Protein AF-0000000087106947 (afdb_homodimer)

pLDDT: mean 94.92, std 8.47, range [44.0, 98.88]

Sequence (662 aa):
MGLMLKPGAYGPLPTFFTDDQEIDYESYKKHLLIIVQDLAKRGINPVCAGSLGEAVHLSPEERVALIDFIRRTLDDAGMTDMPIVAGVGGSSTRETIRLAHAAANAGADAGLVILPAYYAASLSTDQEQIIQYYVDICKGSPIPLFLYNFPANSAGLDMPSAIIEAVIRQAPNLCGVKLTCGGSVAKLIRLSSFINSEPSVNSCRPYPFLLLDGLISDLTPWMKCGGHGTVSGIPNFAPAASMRLWALLNKLDLTDDEKREAERIQSILSNADVAAVPAGVRGMKYVLHKLHGYGMDPRRPLLRLGEAEGEQLMSQFKEMIELEAEYSETVMGLMLKPGAYGPLPTFFTDDQEIDYESYKKHLLIIVQDLAKRGINPVCAGSLGEAVHLSPEERVALIDFIRRTLDDAGMTDMPIVAGVGGSSTRETIRLAHAAANAGADAGLVILPAYYAASLSTDQEQIIQYYVDICKGSPIPLFLYNFPANSAGLDMPSAIIEAVIRQAPNLCGVKLTCGGSVAKLIRLSSFINSEPSVNSCRPYPFLLLDGLISDLTPWMKCGGHGTVSGIPNFAPAASMRLWALLNKLDLTDDEKREAERIQSILSNADVAAVPAGVRGMKYVLHKLHGYGMDPRRPLLRLGEAEGEQLMSQFKEMIELEAEYSETV

Solvent-accessible surface area (backbone atoms only — not comparable to full-atom values): 33425 Å² total; per-residue (Å²): 129,63,48,73,74,70,74,42,48,28,29,48,38,63,62,36,22,43,97,84,67,42,79,29,62,66,55,38,52,56,50,49,50,57,42,38,50,35,83,88,77,75,42,38,34,46,26,35,38,35,78,56,19,42,34,69,56,44,52,74,66,54,51,35,50,49,42,32,49,49,43,50,51,33,42,76,70,69,41,73,71,61,38,30,35,28,38,24,52,40,66,16,45,66,50,20,23,51,38,31,44,48,35,43,75,27,52,31,24,29,30,37,32,49,61,47,24,52,54,25,68,64,44,67,75,38,66,62,31,56,36,50,38,52,31,52,33,28,70,59,26,83,44,36,28,29,45,35,40,36,20,80,45,12,45,64,50,68,77,50,55,71,51,54,51,53,29,56,76,67,14,84,35,49,45,32,38,34,38,44,49,88,62,39,65,63,38,43,47,52,49,50,51,50,48,68,73,36,59,65,66,39,70,76,40,98,42,67,65,37,42,24,33,35,45,61,54,46,40,68,67,34,48,76,60,68,36,36,41,30,44,18,63,60,36,78,75,23,40,44,40,49,50,50,40,52,53,56,72,68,46,90,80,68,49,74,67,52,49,52,49,40,50,51,49,44,51,43,49,24,56,33,42,67,56,46,61,79,41,39,58,28,41,50,25,40,52,44,22,73,74,71,65,42,46,38,46,50,66,48,47,50,55,54,56,54,68,70,62,43,53,52,48,52,60,62,34,42,64,39,53,54,46,18,54,62,42,50,69,74,98,127,61,49,73,74,71,74,41,48,29,28,49,37,63,62,35,24,43,98,85,66,42,79,29,62,68,56,38,52,55,50,48,49,58,40,36,53,36,80,87,75,73,43,39,33,46,26,35,37,34,80,55,19,43,35,68,54,44,51,74,66,53,51,33,51,49,40,32,51,50,42,52,51,32,43,74,70,68,42,71,71,62,39,30,35,28,40,25,53,40,65,16,44,67,49,20,23,51,38,30,45,47,36,41,73,28,52,33,24,28,30,37,31,48,62,48,25,53,54,25,69,64,44,67,75,39,68,63,30,54,36,49,37,54,30,51,35,27,70,59,26,85,42,36,27,28,44,36,37,36,19,80,45,12,43,62,49,69,78,52,56,71,52,53,51,54,30,56,76,68,16,84,36,50,44,31,37,34,38,43,50,88,63,40,66,63,39,44,46,53,49,51,52,50,49,68,72,36,58,64,67,39,72,76,41,97,43,68,66,36,42,25,34,36,46,61,54,46,42,68,67,34,48,75,59,68,37,35,39,29,44,20,61,60,37,78,76,23,40,46,38,49,50,49,40,52,53,57,74,68,47,90,81,68,48,76,68,50,47,52,47,40,51,51,51,44,52,42,47,24,56,34,43,67,55,44,61,79,41,39,58,29,40,51,25,39,52,44,21,75,75,72,66,41,45,41,46,49,66,47,48,50,55,53,56,52,68,70,64,43,52,51,49,51,60,62,34,42,65,40,53,54,44,20,53,62,42,49,68,73,95

Nearest PDB structures (foldseek):
  5t26-assembly1_B  TM=9.171E-01  e=9.769E-17  Escherichia coli IAI1
  4nq1-assembly1_B  TM=8.959E-01  e=1.986E-16  Legionella pneumophila 2300/99 Alcoy
  2r8w-assembly1_A  TM=8.532E-01  e=9.159E-16  Agrobacterium fabrum str. C58
  5afd-assembly1_A  TM=8.700E-01  e=1.403E-14  Aliivibrio salmonicida LFI1238
  3tuu-assembly1_H  TM=8.517E-01  e=3.295E-12  Vitis vinifera

Secondary structure (DSSP, 8-state):
--PPP-SEEEEEPPPPB-TTS-B-HHHHHHHHHHHH--TTS---EEEESSTTTTGGGS-HHHHHHHHHHHHHHHHHTT-TT---EEE---SSHHHHHHHHHHHHHHT-SEEEEEPPSTTHHHHTT-HHHHHHHHHHHHHH-SS-EEEEE-GGGTTT----HHHHHHHHHH-TTEEEEEE-STTHHHHHHHHHHHHHH-THHHHTSSSPPEEEES-GGGHHHHHHTT--EEE-SGGGT-HHHHHHHHHHHT-SS--HHHHHHHHHHHHHHHHHHHHHHHHHHHHHHHHHHHHH----PPSTTSPPPPHHHHHHHHHHTHHHHHHHHHHHTT-/--PPP-SEEEEEPPPPB-TTS-B-HHHHHHHHHHHH--TTS---EEEESSTTTTGGGS-HHHHHHHHHHHHHHHHHTT-TT---EEE---SSHHHHHHHHHHHHHHT-SEEEEEPPSTTHHHHTT-HHHHHHHHHHHHHH-SS-EEEEE-GGGTTT----HHHHHHHHHH-TTEEEEEE-STTHHHHHHHHHHHHHH-THHHHTSSSPPEEEES-GGGHHHHHHTT--EEE-SGGGT-HHHHHHHHHHHT-SS--HHHHHHHHHHHHHHHHHHHHHHHHHHHHHHHHHHHHH----PPSTTSPPPPHHHHHHHHHHTHHHHHHHHHHHTT-

Structure (mmCIF, N/CA/C/O backbone):
data_AF-0000000087106947-model_v1
#
loop_
_entity.id
_entity.type
_entity.pdbx_description
1 polymer 'Dihydrodipicolinate synthetase'
#
loop_
_atom_site.group_PDB
_atom_site.id
_atom_site.type_symbol
_atom_site.label_atom_id
_atom_site.label_alt_id
_atom_site.label_comp_id
_atom_site.label_asym_id
_atom_site.label_entity_id
_atom_site.label_seq_id
_atom_site.pdbx_PDB_ins_code
_atom_site.Cartn_x
_atom_site.Cartn_y
_atom_site.Cartn_z
_atom_site.occupancy
_atom_site.B_iso_or_equiv
_atom_site.auth_seq_id
_atom_site.auth_comp_id
_atom_site.auth_asym_id
_atom_site.auth_atom_id
_atom_site.pdbx_PDB_model_num
ATOM 1 N N . MET A 1 1 ? -12.547 11.438 26.875 1 46.12 1 MET A N 1
ATOM 2 C CA . MET A 1 1 ? -13.023 12.133 25.672 1 46.12 1 MET A CA 1
ATOM 3 C C . MET A 1 1 ? -11.883 12.875 24.984 1 46.12 1 MET A C 1
ATOM 5 O O . MET A 1 1 ? -11.055 13.5 25.656 1 46.12 1 MET A O 1
ATOM 9 N N . GLY A 1 2 ? -11.469 12.383 23.75 1 57.41 2 GLY A N 1
ATOM 10 C CA . GLY A 1 2 ? -10.359 13.039 23.078 1 57.41 2 GLY A CA 1
ATOM 11 C C . GLY A 1 2 ? -10.453 14.547 23.109 1 57.41 2 GLY A C 1
ATOM 12 O O . GLY A 1 2 ? -11.539 15.109 23.25 1 57.41 2 GLY A O 1
ATOM 13 N N . LEU A 1 3 ? -9.273 15.195 23.188 1 73.75 3 LEU A N 1
ATOM 14 C CA . LEU A 1 3 ? -9.195 16.656 23.172 1 73.75 3 LEU A CA 1
ATOM 15 C C . LEU A 1 3 ? -9.852 17.219 21.906 1 73.75 3 LEU A C 1
ATOM 17 O O . LEU A 1 3 ? -9.961 16.516 20.891 1 73.75 3 LEU A O 1
ATOM 21 N N . MET A 1 4 ? -10.281 18.359 21.984 1 80 4 MET A N 1
ATOM 22 C CA . MET A 1 4 ? -11.117 18.984 20.953 1 80 4 MET A CA 1
ATOM 23 C C . MET A 1 4 ? -10.273 19.422 19.766 1 80 4 MET A C 1
ATOM 25 O O . MET A 1 4 ? -9.242 20.078 19.922 1 80 4 MET A O 1
ATOM 29 N N . LEU A 1 5 ? -10.617 18.969 18.578 1 89.69 5 LEU A N 1
ATOM 30 C CA . LEU A 1 5 ? -10.055 19.438 17.312 1 89.69 5 LEU A CA 1
ATOM 31 C C . LEU A 1 5 ? -10.602 20.812 16.953 1 89.69 5 LEU A C 1
ATOM 33 O O . LEU A 1 5 ? -11.734 21.141 17.297 1 89.69 5 LEU A O 1
ATOM 37 N N . LYS A 1 6 ? -9.82 21.688 16.391 1 91.25 6 LYS A N 1
ATOM 38 C CA . LYS A 1 6 ? -10.227 23.031 15.977 1 91.25 6 LYS A CA 1
ATOM 39 C C . LYS A 1 6 ? -9.586 23.422 14.648 1 91.25 6 LYS A C 1
ATOM 41 O O . LYS A 1 6 ? -8.594 22.828 14.234 1 91.25 6 LYS A O 1
ATOM 46 N N . PRO A 1 7 ? -10.273 24.391 13.984 1 94.38 7 PRO A N 1
ATOM 47 C CA . PRO A 1 7 ? -9.586 24.938 12.812 1 94.38 7 PRO A CA 1
ATOM 48 C C . PRO A 1 7 ? -8.164 25.406 13.125 1 94.38 7 PRO A C 1
ATOM 50 O O . PRO A 1 7 ? -7.91 25.906 14.227 1 94.38 7 PRO A O 1
ATOM 53 N N . GLY A 1 8 ? -7.262 25.219 12.234 1 93.62 8 GLY A N 1
ATOM 54 C CA . GLY A 1 8 ? -5.895 25.625 12.508 1 93.62 8 GLY A CA 1
ATOM 55 C C . GLY A 1 8 ? -4.875 24.922 11.625 1 93.62 8 GLY A C 1
ATOM 56 O O . GLY A 1 8 ? -5.223 24.391 10.57 1 93.62 8 GLY A O 1
ATOM 57 N N . ALA A 1 9 ? -3.645 25.109 12.047 1 94.38 9 ALA A N 1
ATOM 58 C CA . ALA A 1 9 ? -2.521 24.484 11.359 1 94.38 9 ALA A CA 1
ATOM 59 C C . ALA A 1 9 ? -2.162 23.141 12.016 1 94.38 9 ALA A C 1
ATOM 61 O O . ALA A 1 9 ? -2.064 23.062 13.242 1 94.38 9 ALA A O 1
ATOM 62 N N . TYR A 1 10 ? -2.072 22.172 11.258 1 95.94 10 TYR A N 1
ATOM 63 C CA . TYR A 1 10 ? -1.623 20.844 11.648 1 95.94 10 TYR A CA 1
ATOM 64 C C . TYR A 1 10 ? -0.313 20.484 10.953 1 95.94 10 TYR A C 1
ATOM 66 O O . TYR A 1 10 ? -0.155 20.719 9.758 1 95.94 10 TYR A O 1
ATOM 74 N N . GLY A 1 11 ? 0.623 20.047 11.711 1 95.88 11 GLY A N 1
ATOM 75 C CA . GLY A 1 11 ? 1.938 19.734 11.164 1 95.88 11 GLY A CA 1
ATOM 76 C C . GLY A 1 11 ? 2.277 18.266 11.211 1 95.88 11 GLY A C 1
ATOM 77 O O . GLY A 1 11 ? 2.496 17.703 12.289 1 95.88 11 GLY A O 1
ATOM 78 N N . PRO A 1 12 ? 2.277 17.562 10.062 1 97.38 12 PRO A N 1
ATOM 79 C CA . PRO A 1 12 ? 2.762 16.172 10.047 1 97.38 12 PRO A CA 1
ATOM 80 C C . PRO A 1 12 ? 4.25 16.078 10.375 1 97.38 12 PRO A C 1
ATOM 82 O O . PRO A 1 12 ? 5.09 16.531 9.602 1 97.38 12 PRO A O 1
ATOM 85 N N . LEU A 1 13 ? 4.496 15.414 11.422 1 97.62 13 LEU A N 1
ATOM 86 C CA . LEU A 1 13 ? 5.855 15.297 11.938 1 97.62 13 LEU A CA 1
ATOM 87 C C . LEU A 1 13 ? 6.59 14.141 11.266 1 97.62 13 LEU A C 1
ATOM 89 O O . LEU A 1 13 ? 6.023 13.062 11.086 1 97.62 13 LEU A O 1
ATOM 93 N N . PRO A 1 14 ? 7.836 14.383 10.867 1 98.12 14 PRO A N 1
ATOM 94 C CA . PRO A 1 14 ? 8.648 13.25 10.422 1 98.12 14 PRO A CA 1
ATOM 95 C C . PRO A 1 14 ? 9.055 12.328 11.578 1 98.12 14 PRO A C 1
ATOM 97 O O . PRO A 1 14 ? 9.148 12.773 12.727 1 98.12 14 PRO A O 1
ATOM 100 N N . THR A 1 15 ? 9.211 11.109 11.305 1 98.69 15 THR A N 1
ATOM 101 C CA . THR A 1 15 ? 9.867 10.195 12.242 1 98.69 15 THR A CA 1
ATOM 102 C C . THR A 1 15 ? 11.375 10.156 11.992 1 98.69 15 THR A C 1
ATOM 104 O O . THR A 1 15 ? 11.812 9.914 10.875 1 98.69 15 THR A O 1
ATOM 107 N N . PHE A 1 16 ? 12.109 10.43 13.023 1 98.56 16 PHE A N 1
ATOM 108 C CA . PHE A 1 16 ? 13.562 10.43 12.891 1 98.56 16 PHE A CA 1
ATOM 109 C C . PHE A 1 16 ? 14.141 9.078 13.289 1 98.56 16 PHE A C 1
ATOM 111 O O . PHE A 1 16 ? 13.641 8.43 14.211 1 98.56 16 PHE A O 1
ATOM 118 N N . PHE A 1 17 ? 15.219 8.719 12.594 1 98.56 17 PHE A N 1
ATOM 119 C CA . PHE A 1 17 ? 15.828 7.422 12.852 1 98.56 17 PHE A CA 1
ATOM 120 C C . PHE A 1 17 ? 17.328 7.57 13.117 1 98.56 17 PHE A C 1
ATOM 122 O O . PHE A 1 17 ? 17.969 8.477 12.586 1 98.56 17 PHE A O 1
ATOM 129 N N . THR A 1 18 ? 17.844 6.664 13.891 1 97.62 18 THR A N 1
ATOM 130 C CA . THR A 1 18 ? 19.281 6.516 14.055 1 97.62 18 THR A CA 1
ATOM 131 C C . THR A 1 18 ? 19.891 5.789 12.859 1 97.62 18 THR A C 1
ATOM 133 O O . THR A 1 18 ? 19.172 5.336 11.969 1 97.62 18 THR A O 1
ATOM 136 N N . ASP A 1 19 ? 21.172 5.668 12.867 1 94.75 19 ASP A N 1
ATOM 137 C CA . ASP A 1 19 ? 21.875 4.992 11.781 1 94.75 19 ASP A CA 1
ATOM 138 C C . ASP A 1 19 ? 21.469 3.521 11.695 1 94.75 19 ASP A C 1
ATOM 140 O O . ASP A 1 19 ? 21.547 2.912 10.625 1 94.75 19 ASP A O 1
ATOM 144 N N . ASP A 1 20 ? 21.031 3.012 12.812 1 95.44 20 ASP A N 1
ATOM 145 C CA . ASP A 1 20 ? 20.641 1.609 12.852 1 95.44 20 ASP A CA 1
ATOM 146 C C . ASP A 1 20 ? 19.141 1.457 12.562 1 95.44 20 ASP A C 1
ATOM 148 O O . ASP A 1 20 ? 18.562 0.387 12.773 1 95.44 20 ASP A O 1
ATOM 152 N N . GLN A 1 21 ? 18.469 2.541 12.172 1 96.5 21 GLN A N 1
ATOM 153 C CA . GLN A 1 21 ? 17.094 2.529 11.695 1 96.5 21 GLN A CA 1
ATOM 154 C C . GLN A 1 21 ? 16.109 2.373 12.859 1 96.5 21 GLN A C 1
ATOM 156 O O . GLN A 1 21 ? 15.008 1.859 12.68 1 96.5 21 GLN A O 1
ATOM 161 N N . GLU A 1 22 ? 16.625 2.73 14.07 1 98.12 22 GLU A N 1
ATOM 162 C CA . GLU A 1 22 ? 15.734 2.83 15.219 1 98.12 22 GLU A CA 1
ATOM 163 C C . GLU A 1 22 ? 15.195 4.25 15.375 1 98.12 22 GLU A C 1
ATOM 165 O O . GLU A 1 22 ? 15.828 5.211 14.93 1 98.12 22 GLU A O 1
ATOM 170 N N . ILE A 1 23 ? 14.047 4.387 16.016 1 98.62 23 ILE A N 1
ATOM 171 C CA . ILE A 1 23 ? 13.461 5.715 16.172 1 98.62 23 ILE A CA 1
ATOM 172 C C . ILE A 1 23 ? 14.359 6.57 17.062 1 98.62 23 ILE A C 1
ATOM 174 O O . ILE A 1 23 ? 14.789 6.129 18.125 1 98.62 23 ILE A O 1
ATOM 178 N N . ASP A 1 24 ? 14.664 7.746 16.625 1 98.75 24 ASP A N 1
ATOM 179 C CA . ASP A 1 24 ? 15.438 8.742 17.359 1 98.75 24 ASP A CA 1
ATOM 180 C C . ASP A 1 24 ? 14.523 9.68 18.141 1 98.75 24 ASP A C 1
ATOM 182 O O . ASP A 1 24 ? 14.195 10.773 17.672 1 98.75 24 ASP A O 1
ATOM 186 N N . TYR A 1 25 ? 14.234 9.289 19.359 1 98.62 25 TYR A N 1
ATOM 187 C CA . TYR A 1 25 ? 13.266 10.008 20.188 1 98.62 25 TYR A CA 1
ATOM 188 C C . TYR A 1 25 ? 13.82 11.359 20.625 1 98.62 25 TYR A C 1
ATOM 190 O O . TYR A 1 25 ? 13.062 12.305 20.844 1 98.62 25 TYR A O 1
ATOM 198 N N . GLU A 1 26 ? 15.07 11.469 20.734 1 98.44 26 GLU A N 1
ATOM 199 C CA . GLU A 1 26 ? 15.672 12.742 21.125 1 98.44 26 GLU A CA 1
ATOM 200 C C . GLU A 1 26 ? 15.422 13.812 20.062 1 98.44 26 GLU A C 1
ATOM 202 O O . GLU A 1 26 ? 14.945 14.906 20.391 1 98.44 26 GLU A O 1
ATOM 207 N N . SER A 1 27 ? 15.75 13.484 18.828 1 98.38 27 SER A N 1
ATOM 208 C CA . SER A 1 27 ? 15.469 14.414 17.719 1 98.38 27 SER A CA 1
ATOM 209 C C . SER A 1 27 ? 13.977 14.688 17.594 1 98.38 27 SER A C 1
ATOM 211 O O . SER A 1 27 ? 13.57 15.812 17.312 1 98.38 27 SER A O 1
ATOM 213 N N . TYR A 1 28 ? 13.211 13.672 17.844 1 98.56 28 TYR A N 1
ATOM 214 C CA . TYR A 1 28 ? 11.766 13.82 17.75 1 98.56 28 TYR A CA 1
ATOM 215 C C . TYR A 1 28 ? 11.25 14.82 18.781 1 98.56 28 TYR A C 1
ATOM 217 O O . TYR A 1 28 ? 10.453 15.703 18.453 1 98.56 28 TYR A O 1
ATOM 225 N N . LYS A 1 29 ? 11.711 14.68 20 1 97.62 29 LYS A N 1
ATOM 226 C CA . LYS A 1 29 ? 11.297 15.586 21.078 1 97.62 29 LYS A CA 1
ATOM 227 C C . LYS A 1 29 ? 11.664 17.031 20.75 1 97.62 29 LYS A C 1
ATOM 229 O O . LYS A 1 29 ? 10.828 17.922 20.875 1 97.62 29 LYS A O 1
ATOM 234 N N . LYS A 1 30 ? 12.875 17.188 20.328 1 96.69 30 LYS A N 1
ATOM 235 C CA . LYS A 1 30 ? 13.344 18.516 19.969 1 96.69 30 LYS A CA 1
ATOM 236 C C . LYS A 1 30 ? 12.477 19.141 18.875 1 96.69 30 LYS A C 1
ATOM 238 O O . LYS A 1 30 ? 12.023 20.281 19.016 1 96.69 30 LYS A O 1
ATOM 243 N N . HIS A 1 31 ? 12.25 18.406 17.859 1 96.75 31 HIS A N 1
ATOM 244 C CA . HIS A 1 31 ? 11.492 18.906 16.719 1 96.75 31 HIS A CA 1
ATOM 245 C C . HIS A 1 31 ? 10.039 19.172 17.109 1 96.75 31 HIS A C 1
ATOM 247 O O . HIS A 1 31 ? 9.461 20.188 16.719 1 96.75 31 HIS A O 1
ATOM 253 N N . LEU A 1 32 ? 9.461 18.234 17.828 1 96.25 32 LEU A N 1
ATOM 254 C CA . LEU A 1 32 ? 8.086 18.375 18.297 1 96.25 32 LEU A CA 1
ATOM 255 C C . LEU A 1 32 ? 7.914 19.703 19.047 1 96.25 32 LEU A C 1
ATOM 257 O O . LEU A 1 32 ? 6.984 20.453 18.766 1 96.25 32 LEU A O 1
ATOM 261 N N . LEU A 1 33 ? 8.758 19.953 19.906 1 94 33 LEU A N 1
ATOM 262 C CA . LEU A 1 33 ? 8.641 21.141 20.75 1 94 33 LEU A CA 1
ATOM 263 C C . LEU A 1 33 ? 8.836 22.422 19.938 1 94 33 LEU A C 1
ATOM 265 O O . LEU A 1 33 ? 8.219 23.438 20.234 1 94 33 LEU A O 1
ATOM 269 N N . ILE A 1 34 ? 9.664 22.312 18.891 1 91.69 34 ILE A N 1
ATOM 270 C CA . ILE A 1 34 ? 9.82 23.453 18 1 91.69 34 ILE A CA 1
ATOM 271 C C . ILE A 1 34 ? 8.5 23.719 17.266 1 91.69 34 ILE A C 1
ATOM 273 O O . ILE A 1 34 ? 8.086 24.875 17.141 1 91.69 34 ILE A O 1
ATOM 277 N N . ILE A 1 35 ? 7.871 22.672 16.844 1 91.06 35 ILE A N 1
ATOM 278 C CA . ILE A 1 35 ? 6.676 22.766 16 1 91.06 35 ILE A CA 1
ATOM 279 C C . ILE A 1 35 ? 5.492 23.234 16.844 1 91.06 35 ILE A C 1
ATOM 281 O O . ILE A 1 35 ? 4.719 24.094 16.406 1 91.06 35 ILE A O 1
ATOM 285 N N . VAL A 1 36 ? 5.426 22.719 18.031 1 89.06 36 VAL A N 1
ATOM 286 C CA . VAL A 1 36 ? 4.219 22.969 18.812 1 89.06 36 VAL A CA 1
ATOM 287 C C . VAL A 1 36 ? 4.363 24.266 19.578 1 89.06 36 VAL A C 1
ATOM 289 O O . VAL A 1 36 ? 3.373 24.828 20.062 1 89.06 36 VAL A O 1
ATOM 292 N N . GLN A 1 37 ? 5.605 24.516 19.922 1 74.31 37 GLN A N 1
ATOM 293 C CA . GLN A 1 37 ? 5.852 25.672 20.781 1 74.31 37 GLN A CA 1
ATOM 294 C C . GLN A 1 37 ? 5.488 26.969 20.062 1 74.31 37 GLN A C 1
ATOM 296 O O . GLN A 1 37 ? 6.109 27.312 19.047 1 74.31 37 GLN A O 1
ATOM 301 N N . ASP A 1 38 ? 4.383 27.094 19.312 1 54.12 38 ASP A N 1
ATOM 302 C CA . ASP A 1 38 ? 4.109 28.484 18.984 1 54.12 38 ASP A CA 1
ATOM 303 C C . ASP A 1 38 ? 4.438 29.391 20.172 1 54.12 38 ASP A C 1
ATOM 305 O O . ASP A 1 38 ? 4.094 29.094 21.312 1 54.12 38 ASP A O 1
ATOM 309 N N . LEU A 1 39 ? 5.281 30.203 19.953 1 45.16 39 LEU A N 1
ATOM 310 C CA . LEU A 1 39 ? 5.504 31.375 20.797 1 45.16 39 LEU A CA 1
ATOM 311 C C . LEU A 1 39 ? 4.18 31.922 21.328 1 45.16 39 LEU A C 1
ATOM 313 O O . LEU A 1 39 ? 4.078 32.281 22.5 1 45.16 39 LEU A O 1
ATOM 317 N N . ALA A 1 40 ? 3.174 32.438 20.422 1 44 40 ALA A N 1
ATOM 318 C CA . ALA A 1 40 ? 2.023 33.188 20.922 1 44 40 ALA A CA 1
ATOM 319 C C . ALA A 1 40 ? 0.953 32.25 21.469 1 44 40 ALA A C 1
ATOM 321 O O . ALA A 1 40 ? -0.207 32.625 21.625 1 44 40 ALA A O 1
ATOM 322 N N . LYS A 1 41 ? 1.036 31.047 22 1 48.97 41 LYS A N 1
ATOM 323 C CA . LYS A 1 41 ? 0.106 30.188 22.719 1 48.97 41 LYS A CA 1
ATOM 324 C C . LYS A 1 41 ? -0.833 29.469 21.75 1 48.97 41 LYS A C 1
ATOM 326 O O . LYS A 1 41 ? -1.812 28.859 22.188 1 48.97 41 LYS A O 1
ATOM 331 N N . ARG A 1 42 ? -0.874 29.703 20.406 1 55.25 42 ARG A N 1
ATOM 332 C CA . ARG A 1 42 ? -1.849 29.141 19.484 1 55.25 42 ARG A CA 1
ATOM 333 C C . ARG A 1 42 ? -1.178 28.188 18.484 1 55.25 42 ARG A C 1
ATOM 335 O O . ARG A 1 42 ? -0.843 28.594 17.375 1 55.25 42 ARG A O 1
ATOM 342 N N . GLY A 1 43 ? -0.543 26.969 18.781 1 76.75 43 GLY A N 1
ATOM 343 C CA . GLY A 1 43 ? 0.496 26.094 18.25 1 76.75 43 GLY A CA 1
ATOM 344 C C . GLY A 1 43 ? 0.001 25.172 17.156 1 76.75 43 GLY A C 1
ATOM 345 O O . GLY A 1 43 ? -1.169 25.219 16.781 1 76.75 43 GLY A O 1
ATOM 346 N N . ILE A 1 44 ? 0.85 24.719 16.219 1 92.5 44 ILE A N 1
ATOM 347 C CA . ILE A 1 44 ? 0.678 23.719 15.188 1 92.5 44 ILE A CA 1
ATOM 348 C C . ILE A 1 44 ? 0.354 22.375 15.828 1 92.5 44 ILE A C 1
ATOM 350 O O . ILE A 1 44 ? 1.099 21.891 16.688 1 92.5 44 ILE A O 1
ATOM 354 N N . ASN A 1 45 ? -0.912 21.922 15.547 1 94 45 ASN A N 1
ATOM 355 C CA . ASN A 1 45 ? -1.304 20.609 16.078 1 94 45 ASN A CA 1
ATOM 356 C C . ASN A 1 45 ? -0.47 19.484 15.461 1 94 45 ASN A C 1
ATOM 358 O O . ASN A 1 45 ? -0.307 19.422 14.242 1 94 45 ASN A O 1
ATOM 362 N N . PRO A 1 46 ? 0.034 18.656 16.312 1 95.94 46 PRO A N 1
ATOM 363 C CA . PRO A 1 46 ? 0.882 17.594 15.758 1 95.94 46 PRO A CA 1
ATOM 364 C C . PRO A 1 46 ? 0.077 16.5 15.07 1 95.94 46 PRO A C 1
ATOM 366 O O . PRO A 1 46 ? -0.953 16.062 15.586 1 95.94 46 PRO A O 1
ATOM 369 N N . VAL A 1 47 ? 0.491 16.125 13.93 1 97.75 47 VAL A N 1
ATOM 370 C CA . VAL A 1 47 ? 0.071 14.922 13.203 1 97.75 47 VAL A CA 1
ATOM 371 C C . VAL A 1 47 ? 1.231 13.938 13.125 1 97.75 47 VAL A C 1
ATOM 373 O O . VAL A 1 47 ? 2.322 14.281 12.664 1 97.75 47 VAL A O 1
ATOM 376 N N . CYS A 1 48 ? 1.004 12.758 13.648 1 98.25 48 CYS A N 1
ATOM 377 C CA . CYS A 1 48 ? 2.1 11.797 13.648 1 98.25 48 CYS A CA 1
ATOM 378 C C . CYS A 1 48 ? 1.703 10.516 12.922 1 98.25 48 CYS A C 1
ATOM 380 O O . CYS A 1 48 ? 0.523 10.289 12.648 1 98.25 48 CYS A O 1
ATOM 382 N N . ALA A 1 49 ? 2.684 9.781 12.5 1 97.19 49 ALA A N 1
ATOM 383 C CA . ALA A 1 49 ? 2.5 8.484 11.859 1 97.19 49 ALA A CA 1
ATOM 384 C C . ALA A 1 49 ? 1.571 8.594 10.656 1 97.19 49 ALA A C 1
ATOM 386 O O . ALA A 1 49 ? 0.604 7.84 10.531 1 97.19 49 ALA A O 1
ATOM 387 N N . GLY A 1 50 ? 1.761 9.641 9.906 1 95.88 50 GLY A N 1
ATOM 388 C CA . GLY A 1 50 ? 1.172 9.781 8.578 1 95.88 50 GLY A CA 1
ATOM 389 C C . GLY A 1 50 ? 2.143 9.461 7.461 1 95.88 50 GLY A C 1
ATOM 390 O O . GLY A 1 50 ? 3.037 8.625 7.625 1 95.88 50 GLY A O 1
ATOM 391 N N . SER A 1 51 ? 1.937 10.039 6.371 1 95.31 51 SER A N 1
ATOM 392 C CA . SER A 1 51 ? 2.826 9.82 5.234 1 95.31 51 SER A CA 1
ATOM 393 C C . SER A 1 51 ? 4.223 10.359 5.516 1 95.31 51 SER A C 1
ATOM 395 O O . SER A 1 51 ? 5.215 9.648 5.34 1 95.31 51 SER A O 1
ATOM 397 N N . LEU A 1 52 ? 4.348 11.617 6.008 1 96.69 52 LEU A N 1
ATOM 398 C CA . LEU A 1 52 ? 5.652 12.203 6.305 1 96.69 52 LEU A CA 1
ATOM 399 C C . LEU A 1 52 ? 6.27 11.555 7.543 1 96.69 52 LEU A C 1
ATOM 401 O O . LEU A 1 52 ? 7.477 11.664 7.766 1 96.69 52 LEU A O 1
ATOM 405 N N . GLY A 1 53 ? 5.406 10.969 8.336 1 98.06 53 GLY A N 1
ATOM 406 C CA . GLY A 1 53 ? 5.871 10.25 9.516 1 98.06 53 GLY A CA 1
ATOM 407 C C . GLY A 1 53 ? 6.254 8.812 9.227 1 98.06 53 GLY A C 1
ATOM 408 O O . GLY A 1 53 ? 6.629 8.07 10.133 1 98.06 53 GLY A O 1
ATOM 409 N N . GLU A 1 54 ? 6.082 8.375 7.992 1 98.25 54 GLU A N 1
ATOM 410 C CA . GLU A 1 54 ? 6.504 7.066 7.504 1 98.25 54 GLU A CA 1
ATOM 411 C C . GLU A 1 54 ? 5.801 5.941 8.258 1 98.25 54 GLU A C 1
ATOM 413 O O . GLU A 1 54 ? 6.434 4.953 8.641 1 98.25 54 GLU A O 1
ATOM 418 N N . ALA A 1 55 ? 4.539 6.152 8.477 1 97.75 55 ALA A N 1
ATOM 419 C CA . ALA A 1 55 ? 3.738 5.199 9.242 1 97.75 55 ALA A CA 1
ATOM 420 C C . ALA A 1 55 ? 3.848 3.795 8.648 1 97.75 55 ALA A C 1
ATOM 422 O O . ALA A 1 55 ? 3.953 2.814 9.391 1 97.75 55 ALA A O 1
ATOM 423 N N . VAL A 1 56 ? 3.881 3.625 7.383 1 97.25 56 VAL A N 1
ATOM 424 C CA . VAL A 1 56 ? 3.803 2.328 6.715 1 97.25 56 VAL A CA 1
ATOM 425 C C . VAL A 1 56 ? 5.094 1.548 6.949 1 97.25 56 VAL A C 1
ATOM 427 O O . VAL A 1 56 ? 5.129 0.327 6.781 1 97.25 56 VAL A O 1
ATOM 430 N N . HIS A 1 57 ? 6.148 2.258 7.289 1 98.12 57 HIS A N 1
ATOM 431 C CA . HIS A 1 57 ? 7.426 1.596 7.512 1 98.12 57 HIS A CA 1
ATOM 432 C C . HIS A 1 57 ? 7.633 1.271 8.984 1 98.12 57 HIS A C 1
ATOM 434 O O . HIS A 1 57 ? 8.594 0.589 9.352 1 98.12 57 HIS A O 1
ATOM 440 N N . LEU A 1 58 ? 6.746 1.762 9.82 1 98.06 58 LEU A N 1
ATOM 441 C CA . LEU A 1 58 ? 6.809 1.477 11.25 1 98.06 58 LEU A CA 1
ATOM 442 C C . LEU A 1 58 ? 6.016 0.22 11.586 1 98.06 58 LEU A C 1
ATOM 444 O O . LEU A 1 58 ? 4.988 -0.059 10.961 1 98.06 58 LEU A O 1
ATOM 448 N N . SER A 1 59 ? 6.492 -0.533 12.586 1 96.44 59 SER A N 1
ATOM 449 C CA . SER A 1 59 ? 5.668 -1.6 13.133 1 96.44 59 SER A CA 1
ATOM 450 C C . SER A 1 59 ? 4.5 -1.035 13.938 1 96.44 59 SER A C 1
ATOM 452 O O . SER A 1 59 ? 4.527 0.123 14.359 1 96.44 59 SER A O 1
ATOM 454 N N . PRO A 1 60 ? 3.455 -1.85 14.109 1 95.69 60 PRO A N 1
ATOM 455 C CA . PRO A 1 60 ? 2.357 -1.384 14.961 1 95.69 60 PRO A CA 1
ATOM 456 C C . PRO A 1 60 ? 2.824 -0.952 16.344 1 95.69 60 PRO A C 1
ATOM 458 O O . PRO A 1 60 ? 2.338 0.046 16.891 1 95.69 60 PRO A O 1
ATOM 461 N N . GLU A 1 61 ? 3.771 -1.653 16.891 1 97.31 61 GLU A N 1
ATOM 462 C CA . GLU A 1 61 ? 4.305 -1.332 18.219 1 97.31 61 GLU A CA 1
ATOM 463 C C . GLU A 1 61 ? 5.047 0 18.203 1 97.31 61 GLU A C 1
ATOM 465 O O . GLU A 1 61 ? 4.938 0.787 19.141 1 97.31 61 GLU A O 1
ATOM 470 N N . GLU A 1 62 ? 5.805 0.23 17.156 1 98.44 62 GLU A N 1
ATOM 471 C CA . GLU A 1 62 ? 6.512 1.499 17.016 1 98.44 62 GLU A CA 1
ATOM 472 C C . GLU A 1 62 ? 5.539 2.67 16.922 1 98.44 62 GLU A C 1
ATOM 474 O O . GLU A 1 62 ? 5.789 3.738 17.484 1 98.44 62 GLU A O 1
ATOM 479 N N . ARG A 1 63 ? 4.438 2.494 16.188 1 98.44 63 ARG A N 1
ATOM 480 C CA . ARG A 1 63 ? 3.434 3.543 16.047 1 98.44 63 ARG A CA 1
ATOM 481 C C . ARG A 1 63 ? 2.832 3.906 17.406 1 98.44 63 ARG A C 1
ATOM 483 O O . ARG A 1 63 ? 2.705 5.086 17.734 1 98.44 63 ARG A O 1
ATOM 490 N N . VAL A 1 64 ? 2.527 2.869 18.188 1 98.62 64 VAL A N 1
ATOM 491 C CA . VAL A 1 64 ? 1.945 3.072 19.5 1 98.62 64 VAL A CA 1
ATOM 492 C C . VAL A 1 64 ? 2.945 3.793 20.406 1 98.62 64 VAL A C 1
ATOM 494 O O . VAL A 1 64 ? 2.596 4.766 21.078 1 98.62 64 VAL A O 1
ATOM 497 N N . ALA A 1 65 ? 4.145 3.324 20.391 1 98.75 65 ALA A N 1
ATOM 498 C CA . ALA A 1 65 ? 5.191 3.914 21.219 1 98.75 65 ALA A CA 1
ATOM 499 C C . ALA A 1 65 ? 5.418 5.379 20.859 1 98.75 65 ALA A C 1
ATOM 501 O O . ALA A 1 65 ? 5.656 6.211 21.734 1 98.75 65 ALA A O 1
ATOM 502 N N . LEU A 1 66 ? 5.363 5.641 19.609 1 98.81 66 LEU A N 1
ATOM 503 C CA . LEU A 1 66 ? 5.57 7.004 19.125 1 98.81 66 LEU A CA 1
ATOM 504 C C . LEU A 1 66 ? 4.469 7.93 19.641 1 98.81 66 LEU A C 1
ATOM 506 O O . LEU A 1 66 ? 4.746 9.031 20.109 1 98.81 66 LEU A O 1
ATOM 510 N N . ILE A 1 67 ? 3.219 7.492 19.531 1 98.75 67 ILE A N 1
ATOM 511 C CA . ILE A 1 67 ? 2.082 8.289 19.969 1 98.75 67 ILE A CA 1
ATOM 512 C C . ILE A 1 67 ? 2.176 8.523 21.484 1 98.75 67 ILE A C 1
ATOM 514 O O . ILE A 1 67 ? 1.988 9.648 21.953 1 98.75 67 ILE A O 1
ATOM 518 N N . ASP A 1 68 ? 2.5 7.457 22.188 1 98.75 68 ASP A N 1
ATOM 519 C CA . ASP A 1 68 ? 2.678 7.551 23.641 1 98.75 68 ASP A CA 1
ATOM 520 C C . ASP A 1 68 ? 3.773 8.547 24 1 98.75 68 ASP A C 1
ATOM 522 O O . ASP A 1 68 ? 3.607 9.367 24.906 1 98.75 68 ASP A O 1
ATOM 526 N N . PHE A 1 69 ? 4.848 8.453 23.328 1 98.81 69 PHE A N 1
ATOM 527 C CA . PHE A 1 69 ? 5.977 9.344 23.531 1 98.81 69 PHE A CA 1
ATOM 528 C C . PHE A 1 69 ? 5.566 10.797 23.312 1 98.81 69 PHE A C 1
ATOM 530 O O . PHE A 1 69 ? 5.922 11.672 24.094 1 98.81 69 PHE A O 1
ATOM 537 N N . ILE A 1 70 ? 4.82 11.062 22.219 1 98.25 70 ILE A N 1
ATOM 538 C CA . ILE A 1 70 ? 4.375 12.406 21.891 1 98.25 70 ILE A CA 1
ATOM 539 C C . ILE A 1 70 ? 3.453 12.938 22.984 1 98.25 70 ILE A C 1
ATOM 541 O O . ILE A 1 70 ? 3.625 14.062 23.469 1 98.25 70 ILE A O 1
ATOM 545 N N . ARG A 1 71 ? 2.488 12.094 23.391 1 97.56 71 ARG A N 1
ATOM 546 C CA . ARG A 1 71 ? 1.568 12.5 24.453 1 97.56 71 ARG A CA 1
ATOM 547 C C . ARG A 1 71 ? 2.324 12.859 25.719 1 97.56 71 ARG A C 1
ATOM 549 O O . ARG A 1 71 ? 2.078 13.906 26.312 1 97.56 71 ARG A O 1
ATOM 556 N N . ARG A 1 72 ? 3.268 12.07 26.172 1 98.19 72 ARG A N 1
ATOM 557 C CA . ARG A 1 72 ? 4.043 12.32 27.375 1 98.19 72 ARG A CA 1
ATOM 558 C C . ARG A 1 72 ? 4.867 13.594 27.25 1 98.19 72 ARG A C 1
ATOM 560 O O . ARG A 1 72 ? 4.969 14.375 28.203 1 98.19 72 ARG A O 1
ATOM 567 N N . THR A 1 73 ? 5.434 13.742 26.047 1 96.88 73 THR A N 1
ATOM 568 C CA . THR A 1 73 ? 6.262 14.914 25.812 1 96.88 73 THR A CA 1
ATOM 569 C C . THR A 1 73 ? 5.434 16.188 25.906 1 96.88 73 THR A C 1
ATOM 571 O O . THR A 1 73 ? 5.859 17.172 26.516 1 96.88 73 THR A O 1
ATOM 574 N N . LEU A 1 74 ? 4.281 16.156 25.312 1 94.69 74 LEU A N 1
ATOM 575 C CA . LEU A 1 74 ? 3.393 17.312 25.375 1 94.69 74 LEU A CA 1
ATOM 576 C C . LEU A 1 74 ? 2.941 17.578 26.812 1 94.69 74 LEU A C 1
ATOM 578 O O . LEU A 1 74 ? 2.951 18.719 27.266 1 94.69 74 LEU A O 1
ATOM 582 N N . ASP A 1 75 ? 2.58 16.516 27.484 1 94.44 75 ASP A N 1
ATOM 583 C CA . ASP A 1 75 ? 2.148 16.656 28.875 1 94.44 75 ASP A CA 1
ATOM 584 C C . ASP A 1 75 ? 3.268 17.234 29.734 1 94.44 75 ASP A C 1
ATOM 586 O O . ASP A 1 75 ? 3.037 18.141 30.531 1 94.44 75 ASP A O 1
ATOM 590 N N . ASP A 1 76 ? 4.418 16.703 29.562 1 95.81 76 ASP A N 1
ATOM 591 C CA . ASP A 1 76 ? 5.578 17.172 30.312 1 95.81 76 ASP A CA 1
ATOM 592 C C . ASP A 1 76 ? 5.863 18.641 30.047 1 95.81 76 ASP A C 1
ATOM 594 O O . ASP A 1 76 ? 6.371 19.359 30.922 1 95.81 76 ASP A O 1
ATOM 598 N N . ALA A 1 77 ? 5.523 19.094 28.906 1 92.56 77 ALA A N 1
ATOM 599 C CA . ALA A 1 77 ? 5.762 20.484 28.516 1 92.56 77 ALA A CA 1
ATOM 600 C C . ALA A 1 77 ? 4.578 21.375 28.891 1 92.56 77 ALA A C 1
ATOM 602 O O . ALA A 1 77 ? 4.531 22.547 28.531 1 92.56 77 ALA A O 1
ATOM 603 N N . GLY A 1 78 ? 3.561 20.859 29.469 1 90.44 78 GLY A N 1
ATOM 604 C CA . GLY A 1 78 ? 2.406 21.609 29.938 1 90.44 78 GLY A CA 1
ATOM 605 C C . GLY A 1 78 ? 1.348 21.797 28.859 1 90.44 78 GLY A C 1
ATOM 606 O O . GLY A 1 78 ? 0.423 22.594 29.031 1 90.44 78 GLY A O 1
ATOM 607 N N . MET A 1 79 ? 1.483 21.094 27.781 1 90.5 79 MET A N 1
ATOM 608 C CA . MET A 1 79 ? 0.539 21.203 26.672 1 90.5 79 MET A CA 1
ATOM 609 C C . MET A 1 79 ? -0.454 20.047 26.688 1 90.5 79 MET A C 1
ATOM 611 O O . MET A 1 79 ? -0.627 19.359 25.672 1 90.5 79 MET A O 1
ATOM 615 N N . THR A 1 80 ? -1.159 19.875 27.766 1 90.94 80 THR A N 1
ATOM 616 C CA . THR A 1 80 ? -2.031 18.734 28.016 1 90.94 80 THR A CA 1
ATOM 617 C C . THR A 1 80 ? -3.293 18.812 27.156 1 90.94 80 THR A C 1
ATOM 619 O O . THR A 1 80 ? -3.963 17.797 26.938 1 90.94 80 THR A O 1
ATOM 622 N N . ASP A 1 81 ? -3.549 20 26.672 1 89.62 81 ASP A N 1
ATOM 623 C CA . ASP A 1 81 ? -4.785 20.203 25.922 1 89.62 81 ASP A CA 1
ATOM 624 C C . ASP A 1 81 ? -4.523 20.172 24.422 1 89.62 81 ASP A C 1
ATOM 626 O O . ASP A 1 81 ? -5.438 20.375 23.609 1 89.62 81 ASP A O 1
ATOM 630 N N . MET A 1 82 ? -3.291 19.969 24.016 1 91.81 82 MET A N 1
ATOM 631 C CA . MET A 1 82 ? -2.953 19.906 22.609 1 91.81 82 MET A CA 1
ATOM 632 C C . MET A 1 82 ? -3.355 18.562 22.016 1 91.81 82 MET A C 1
ATOM 634 O O . MET A 1 82 ? -2.887 17.516 22.469 1 91.81 82 MET A O 1
ATOM 638 N N . PRO A 1 83 ? -4.219 18.547 21.031 1 94.31 83 PRO A N 1
ATOM 639 C CA . PRO A 1 83 ? -4.641 17.266 20.453 1 94.31 83 PRO A CA 1
ATOM 640 C C . PRO A 1 83 ? -3.562 16.625 19.578 1 94.31 83 PRO A C 1
ATOM 642 O O . PRO A 1 83 ? -2.713 17.328 19.031 1 94.31 83 PRO A O 1
ATOM 645 N N . ILE A 1 84 ? -3.604 15.352 19.516 1 96.62 84 ILE A N 1
ATOM 646 C CA . ILE A 1 84 ? -2.734 14.57 18.641 1 96.62 84 ILE A CA 1
ATOM 647 C C . ILE A 1 84 ? -3.57 13.875 17.578 1 96.62 84 ILE A C 1
ATOM 649 O O . ILE A 1 84 ? -4.547 13.188 17.891 1 96.62 84 ILE A O 1
ATOM 653 N N . VAL A 1 85 ? -3.273 14.117 16.328 1 98.12 85 VAL A N 1
ATOM 654 C CA . VAL A 1 85 ? -3.838 13.344 15.234 1 98.12 85 VAL A CA 1
ATOM 655 C C . VAL A 1 85 ? -2.836 12.281 14.773 1 98.12 85 VAL A C 1
ATOM 657 O O . VAL A 1 85 ? -1.661 12.586 14.547 1 98.12 85 VAL A O 1
ATOM 660 N N . ALA A 1 86 ? -3.24 11.07 14.68 1 98.75 86 ALA A N 1
ATOM 661 C CA . ALA A 1 86 ? -2.34 9.984 14.289 1 98.75 86 ALA A CA 1
ATOM 662 C C . ALA A 1 86 ? -2.842 9.281 13.031 1 98.75 86 ALA A C 1
ATOM 664 O O . ALA A 1 86 ? -4.047 9.062 12.875 1 98.75 86 ALA A O 1
ATOM 665 N N . GLY A 1 87 ? -1.914 8.992 12.133 1 98.62 87 GLY A N 1
ATOM 666 C CA . GLY A 1 87 ? -2.293 8.094 11.062 1 98.62 87 GLY A CA 1
ATOM 667 C C . GLY A 1 87 ? -2.68 6.707 11.555 1 98.62 87 GLY A C 1
ATOM 668 O O . GLY A 1 87 ? -1.917 6.062 12.273 1 98.62 87 GLY A O 1
ATOM 669 N N . VAL A 1 88 ? -3.859 6.262 11.125 1 98.69 88 VAL A N 1
ATOM 670 C CA . VAL A 1 88 ? -4.316 4.969 11.633 1 98.69 88 VAL A CA 1
ATOM 671 C C . VAL A 1 88 ? -4.793 4.098 10.477 1 98.69 88 VAL A C 1
ATOM 673 O O . VAL A 1 88 ? -5.391 3.041 10.688 1 98.69 88 VAL A O 1
ATOM 676 N N . GLY A 1 89 ? -4.527 4.527 9.297 1 97.62 89 GLY A N 1
ATOM 677 C CA . GLY A 1 89 ? -4.902 3.736 8.133 1 97.62 89 GLY A CA 1
ATOM 678 C C . GLY A 1 89 ? -4.082 2.471 7.984 1 97.62 89 GLY A C 1
ATOM 679 O O . GLY A 1 89 ? -2.854 2.504 8.102 1 97.62 89 GLY A O 1
ATOM 680 N N . GLY A 1 90 ? -4.727 1.396 7.766 1 96.25 90 GLY A N 1
ATOM 681 C CA . GLY A 1 90 ? -4.105 0.125 7.426 1 96.25 90 GLY A CA 1
ATOM 682 C C . GLY A 1 90 ? -4.496 -0.383 6.051 1 96.25 90 GLY A C 1
ATOM 683 O O . GLY A 1 90 ? -4.938 0.392 5.199 1 96.25 90 GLY A O 1
ATOM 684 N N . SER A 1 91 ? -4.246 -1.693 5.824 1 96.5 91 SER A N 1
ATOM 685 C CA . SER A 1 91 ? -4.539 -2.283 4.523 1 96.5 91 SER A CA 1
ATOM 686 C C . SER A 1 91 ? -5.941 -2.877 4.484 1 96.5 91 SER A C 1
ATOM 688 O O . SER A 1 91 ? -6.492 -3.119 3.41 1 96.5 91 SER A O 1
ATOM 690 N N . SER A 1 92 ? -6.496 -3.146 5.652 1 97.88 92 SER A N 1
ATOM 691 C CA . SER A 1 92 ? -7.832 -3.725 5.742 1 97.88 92 SER A CA 1
ATOM 692 C C . SER A 1 92 ? -8.711 -2.943 6.719 1 97.88 92 SER A C 1
ATOM 694 O O . SER A 1 92 ? -8.203 -2.127 7.496 1 97.88 92 SER A O 1
ATOM 696 N N . THR A 1 93 ? -10.016 -3.182 6.648 1 98.5 93 THR A N 1
ATOM 697 C CA . THR A 1 93 ? -10.953 -2.572 7.586 1 98.5 93 THR A CA 1
ATOM 698 C C . THR A 1 93 ? -10.609 -2.961 9.023 1 98.5 93 THR A C 1
ATOM 700 O O . THR A 1 93 ? -10.5 -2.098 9.891 1 98.5 93 THR A O 1
ATOM 703 N N . ARG A 1 94 ? -10.359 -4.203 9.219 1 97.81 94 ARG A N 1
ATOM 704 C CA . ARG A 1 94 ? -10.055 -4.699 10.562 1 97.81 94 ARG A CA 1
ATOM 705 C C . ARG A 1 94 ? -8.758 -4.098 11.094 1 97.81 94 ARG A C 1
ATOM 707 O O . ARG A 1 94 ? -8.664 -3.754 12.273 1 97.81 94 ARG A O 1
ATOM 714 N N . GLU A 1 95 ? -7.793 -4.066 10.234 1 97.88 95 GLU A N 1
ATOM 715 C CA . GLU A 1 95 ? -6.512 -3.506 10.656 1 97.88 95 GLU A CA 1
ATOM 716 C C . GLU A 1 95 ? -6.652 -2.033 11.031 1 97.88 95 GLU A C 1
ATOM 718 O O . GLU A 1 95 ? -6.109 -1.588 12.039 1 97.88 95 GLU A O 1
ATOM 723 N N . THR A 1 96 ? -7.34 -1.276 10.219 1 98.69 96 THR A N 1
ATOM 724 C CA . THR A 1 96 ? -7.531 0.147 10.477 1 98.69 96 THR A CA 1
ATOM 725 C C . THR A 1 96 ? -8.234 0.365 11.812 1 98.69 96 THR A C 1
ATOM 727 O O . THR A 1 96 ? -7.836 1.229 12.594 1 98.69 96 THR A O 1
ATOM 730 N N . ILE A 1 97 ? -9.258 -0.432 12.062 1 98.81 97 ILE A N 1
ATOM 731 C CA . ILE A 1 97 ? -9.992 -0.328 13.32 1 98.81 97 ILE A CA 1
ATOM 732 C C . ILE A 1 97 ? -9.062 -0.665 14.492 1 98.81 97 ILE A C 1
ATOM 734 O O . ILE A 1 97 ? -9.062 0.033 15.508 1 98.81 97 ILE A O 1
ATOM 738 N N . ARG A 1 98 ? -8.258 -1.691 14.336 1 98.56 98 ARG A N 1
ATOM 739 C CA . ARG A 1 98 ? -7.297 -2.072 15.367 1 98.56 98 ARG A CA 1
ATOM 740 C C . ARG A 1 98 ? -6.297 -0.951 15.625 1 98.56 98 ARG A C 1
ATOM 742 O O . ARG A 1 98 ? -6 -0.629 16.781 1 98.56 98 ARG A O 1
ATOM 749 N N . LEU A 1 99 ? -5.805 -0.373 14.578 1 98.62 99 LEU A N 1
ATOM 750 C CA . LEU A 1 99 ? -4.84 0.715 14.703 1 98.62 99 LEU A CA 1
ATOM 751 C C . LEU A 1 99 ? -5.469 1.931 15.367 1 98.62 99 LEU A C 1
ATOM 753 O O . LEU A 1 99 ? -4.816 2.621 16.156 1 98.62 99 LEU A O 1
ATOM 757 N N . ALA A 1 100 ? -6.73 2.205 15.062 1 98.75 100 ALA A N 1
ATOM 758 C CA . ALA A 1 100 ? -7.441 3.326 15.672 1 98.75 100 ALA A CA 1
ATOM 759 C C . ALA A 1 100 ? -7.586 3.127 17.172 1 98.75 100 ALA A C 1
ATOM 761 O O . ALA A 1 100 ? -7.375 4.059 17.953 1 98.75 100 ALA A O 1
ATOM 762 N N . HIS A 1 101 ? -7.934 1.91 17.562 1 98.81 101 HIS A N 1
ATOM 763 C CA . HIS A 1 101 ? -8.039 1.606 18.984 1 98.81 101 HIS A CA 1
ATOM 764 C C . HIS A 1 101 ? -6.695 1.757 19.688 1 98.81 101 HIS A C 1
ATOM 766 O O . HIS A 1 101 ? -6.617 2.332 20.781 1 98.81 101 HIS A O 1
ATOM 772 N N . ALA A 1 102 ? -5.672 1.223 19.078 1 98.81 102 ALA A N 1
ATOM 773 C CA . ALA A 1 102 ? -4.332 1.316 19.641 1 98.81 102 ALA A CA 1
ATOM 774 C C . ALA A 1 102 ? -3.893 2.771 19.781 1 98.81 102 ALA A C 1
ATOM 776 O O . ALA A 1 102 ? -3.311 3.16 20.797 1 98.81 102 ALA A O 1
ATOM 777 N N . ALA A 1 103 ? -4.152 3.553 18.766 1 98.75 103 ALA A N 1
ATOM 778 C CA . ALA A 1 103 ? -3.793 4.969 18.781 1 98.75 103 ALA A CA 1
ATOM 779 C C . ALA A 1 103 ? -4.531 5.707 19.891 1 98.75 103 ALA A C 1
ATOM 781 O O . ALA A 1 103 ? -3.938 6.512 20.609 1 98.75 103 ALA A O 1
ATOM 782 N N . ALA A 1 104 ? -5.805 5.414 20.016 1 98.56 104 ALA A N 1
ATOM 783 C CA . ALA A 1 104 ? -6.605 6.023 21.078 1 98.56 104 ALA A CA 1
ATOM 784 C C . ALA A 1 104 ? -6.023 5.711 22.453 1 98.56 104 ALA A C 1
ATOM 786 O O . ALA A 1 104 ? -5.859 6.609 23.281 1 98.56 104 ALA A O 1
ATOM 787 N N . ASN A 1 105 ? -5.656 4.469 22.656 1 98.62 105 ASN A N 1
ATOM 788 C CA . ASN A 1 105 ? -5.105 4.027 23.922 1 98.62 105 ASN A CA 1
ATOM 789 C C . ASN A 1 105 ? -3.75 4.672 24.203 1 98.62 105 ASN A C 1
ATOM 791 O O . ASN A 1 105 ? -3.373 4.859 25.359 1 98.62 105 ASN A O 1
ATOM 795 N N . ALA A 1 106 ? -3.07 5.043 23.156 1 98.56 106 ALA A N 1
ATOM 796 C CA . ALA A 1 106 ? -1.729 5.605 23.281 1 98.56 106 ALA A CA 1
ATOM 797 C C . ALA A 1 106 ? -1.785 7.121 23.469 1 98.56 106 ALA A C 1
ATOM 799 O O . ALA A 1 106 ? -0.768 7.754 23.766 1 98.56 106 ALA A O 1
ATOM 800 N N . GLY A 1 107 ? -2.943 7.738 23.219 1 98 107 GLY A N 1
ATOM 801 C CA . GLY A 1 107 ? -3.076 9.156 23.531 1 98 107 GLY A CA 1
ATOM 802 C C . GLY A 1 107 ? -3.471 10 22.344 1 98 107 GLY A C 1
ATOM 803 O O . GLY A 1 107 ? -3.502 11.227 22.422 1 98 107 GLY A O 1
ATOM 804 N N . ALA A 1 108 ? -3.822 9.367 21.219 1 98.31 108 ALA A N 1
ATOM 805 C CA . ALA A 1 108 ? -4.293 10.133 20.062 1 98.31 108 ALA A CA 1
ATOM 806 C C . ALA A 1 108 ? -5.734 10.594 20.266 1 98.31 108 ALA A C 1
ATOM 808 O O . ALA A 1 108 ? -6.539 9.883 20.875 1 98.31 108 ALA A O 1
ATOM 809 N N . ASP A 1 109 ? -6.039 11.727 19.719 1 97.38 109 ASP A N 1
ATOM 810 C CA . ASP A 1 109 ? -7.375 12.305 19.859 1 97.38 109 ASP A CA 1
ATOM 811 C C . ASP A 1 109 ? -8.195 12.133 18.594 1 97.38 109 ASP A C 1
ATOM 813 O O . ASP A 1 109 ? -9.422 12.242 18.609 1 97.38 109 ASP A O 1
ATOM 817 N N . ALA A 1 110 ? -7.559 11.914 17.484 1 97.94 110 ALA A N 1
ATOM 818 C CA . ALA A 1 110 ? -8.195 11.648 16.203 1 97.94 110 ALA A CA 1
ATOM 819 C C . ALA A 1 110 ? -7.289 10.805 15.312 1 97.94 110 ALA A C 1
ATOM 821 O O . ALA A 1 110 ? -6.082 10.719 15.547 1 97.94 110 ALA A O 1
ATOM 822 N N . GLY A 1 111 ? -7.914 10.141 14.375 1 98.62 111 GLY A N 1
ATOM 823 C CA . GLY A 1 111 ? -7.168 9.383 13.383 1 98.62 111 GLY A CA 1
ATOM 824 C C . GLY A 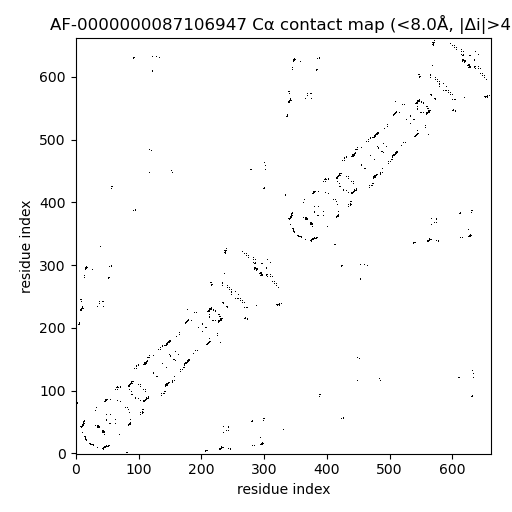1 111 ? -7.25 9.984 11.992 1 98.62 111 GLY A C 1
ATOM 825 O O . GLY A 1 111 ? -8.227 10.648 11.656 1 98.62 111 GLY A O 1
ATOM 826 N N . LEU A 1 112 ? -6.281 9.789 11.242 1 98.75 112 LEU A N 1
ATOM 827 C CA . LEU A 1 112 ? -6.203 10.164 9.828 1 98.75 112 LEU A CA 1
ATOM 828 C C . LEU A 1 112 ? -6.059 8.922 8.953 1 98.75 112 LEU A C 1
ATOM 830 O O . LEU A 1 112 ? -5.133 8.133 9.133 1 98.75 112 LEU A O 1
ATOM 834 N N . VAL A 1 113 ? -6.953 8.781 7.98 1 98.81 113 VAL A N 1
ATOM 835 C CA . VAL A 1 113 ? -6.977 7.527 7.23 1 98.81 113 VAL A CA 1
ATOM 836 C C . VAL A 1 113 ? -6.922 7.82 5.73 1 98.81 113 VAL A C 1
ATOM 838 O O . VAL A 1 113 ? -7.793 8.508 5.195 1 98.81 113 VAL A O 1
ATOM 841 N N . ILE A 1 114 ? -5.941 7.309 5.086 1 98.06 114 ILE A N 1
ATOM 842 C CA . ILE A 1 114 ? -5.805 7.32 3.635 1 98.06 114 ILE A CA 1
ATOM 843 C C . ILE A 1 114 ? -6.289 5.988 3.061 1 98.06 114 ILE A C 1
ATOM 845 O O . ILE A 1 114 ? -6.219 4.957 3.729 1 98.06 114 ILE A O 1
ATOM 849 N N . LEU A 1 115 ? -6.824 5.984 1.851 1 97.5 115 LEU A N 1
ATOM 850 C CA . LEU A 1 115 ? -7.258 4.746 1.209 1 97.5 115 LEU A CA 1
ATOM 851 C C . LEU A 1 115 ? -6.074 3.814 0.969 1 97.5 115 LEU A C 1
ATOM 853 O O . LEU A 1 115 ? -4.992 4.262 0.583 1 97.5 115 LEU A O 1
ATOM 857 N N . PRO A 1 116 ? -6.316 2.52 1.187 1 96.31 116 PRO A N 1
ATOM 858 C CA . PRO A 1 116 ? -5.23 1.581 0.892 1 96.31 116 PRO A CA 1
ATOM 859 C C . PRO A 1 116 ? -4.91 1.5 -0.598 1 96.31 116 PRO A C 1
ATOM 861 O O . PRO A 1 116 ? -5.82 1.462 -1.429 1 96.31 116 PRO A O 1
ATOM 864 N N . ALA A 1 117 ? -3.67 1.352 -0.903 1 95.38 117 ALA A N 1
ATOM 865 C CA . ALA A 1 117 ? -3.207 1.513 -2.279 1 95.38 117 ALA A CA 1
ATOM 866 C C . ALA A 1 117 ? -3.197 0.176 -3.014 1 95.38 117 ALA A C 1
ATOM 868 O O . ALA A 1 117 ? -3.322 0.133 -4.242 1 95.38 117 ALA A O 1
ATOM 869 N N . TYR A 1 118 ? -3.066 -0.911 -2.355 1 96.06 118 TYR A N 1
ATOM 870 C CA . TYR A 1 118 ? -2.732 -2.184 -2.986 1 96.06 118 TYR A CA 1
ATOM 871 C C . TYR A 1 118 ? -3.818 -2.609 -3.965 1 96.06 118 TYR A C 1
ATOM 873 O O . TYR A 1 118 ? -3.525 -2.99 -5.102 1 96.06 118 TYR A O 1
ATOM 881 N N . TYR A 1 119 ? -5.035 -2.553 -3.574 1 96.75 119 TYR A N 1
ATOM 882 C CA . TYR A 1 119 ? -6.152 -2.963 -4.418 1 96.75 119 TYR A CA 1
ATOM 883 C C . TYR A 1 119 ? -6.914 -1.75 -4.941 1 96.75 119 TYR A C 1
ATOM 885 O O . TYR A 1 119 ? -8.141 -1.785 -5.066 1 96.75 119 TYR A O 1
ATOM 893 N N . ALA A 1 120 ? -6.164 -0.691 -5.207 1 96.56 120 ALA A N 1
ATOM 894 C CA . ALA A 1 120 ? -6.789 0.548 -5.66 1 96.56 120 ALA A CA 1
ATOM 895 C C . ALA A 1 120 ? -7.625 0.313 -6.914 1 96.56 120 ALA A C 1
ATOM 897 O O . ALA A 1 120 ? -8.734 0.834 -7.035 1 96.56 120 ALA A O 1
ATOM 898 N N . ALA A 1 121 ? -7.113 -0.523 -7.824 1 93.81 121 ALA A N 1
ATOM 899 C CA . ALA A 1 121 ? -7.832 -0.802 -9.07 1 93.81 121 ALA A CA 1
ATOM 900 C C . ALA A 1 121 ? -9.164 -1.493 -8.789 1 93.81 121 ALA A C 1
ATOM 902 O O . ALA A 1 121 ? -10.188 -1.154 -9.391 1 93.81 121 ALA A O 1
ATOM 903 N N . SER A 1 122 ? -9.164 -2.385 -7.855 1 95.38 122 SER A N 1
ATOM 904 C CA . SER A 1 122 ? -10.383 -3.104 -7.5 1 95.38 122 SER A CA 1
ATOM 905 C C . SER A 1 122 ? -11.352 -2.207 -6.742 1 95.38 122 SER A C 1
ATOM 907 O O . SER A 1 122 ? -12.555 -2.219 -7.012 1 95.38 122 SER A O 1
ATOM 909 N N . LEU A 1 123 ? -10.836 -1.416 -5.832 1 96.69 123 LEU A N 1
ATOM 910 C CA . LEU A 1 123 ? -11.664 -0.519 -5.031 1 96.69 123 LEU A CA 1
ATOM 911 C C . LEU A 1 123 ? -12.383 0.49 -5.914 1 96.69 123 LEU A C 1
ATOM 913 O O . LEU A 1 123 ? -13.539 0.846 -5.648 1 96.69 123 LEU A O 1
ATOM 917 N N . SER A 1 124 ? -11.766 0.849 -6.973 1 95.44 124 SER A N 1
ATOM 918 C CA . SER A 1 124 ? -12.281 1.92 -7.816 1 95.44 124 SER A CA 1
ATOM 919 C C . SER A 1 124 ? -13.391 1.415 -8.734 1 95.44 124 SER A C 1
ATOM 921 O O . SER A 1 124 ? -14.102 2.209 -9.359 1 95.44 124 SER A O 1
ATOM 923 N N . THR A 1 125 ? -13.625 0.111 -8.797 1 94.69 125 THR A N 1
ATOM 924 C CA . THR A 1 125 ? -14.617 -0.446 -9.711 1 94.69 125 THR A CA 1
ATOM 925 C C . THR A 1 125 ? -16.031 -0.194 -9.195 1 94.69 125 THR A C 1
ATOM 927 O O . THR A 1 125 ? -17 -0.311 -9.945 1 94.69 125 THR A O 1
ATOM 930 N N . ASP A 1 126 ? -16.141 0.079 -7.93 1 95.25 126 ASP A N 1
ATOM 931 C CA . ASP A 1 126 ? -17.422 0.336 -7.266 1 95.25 126 ASP A CA 1
ATOM 932 C C . ASP A 1 126 ? -17.25 1.34 -6.125 1 95.25 126 ASP A C 1
ATOM 934 O O . ASP A 1 126 ? -16.688 1.013 -5.082 1 95.25 126 ASP A O 1
ATOM 938 N N . GLN A 1 127 ? -17.859 2.488 -6.262 1 95.88 127 GLN A N 1
ATOM 939 C CA . GLN A 1 127 ? -17.688 3.564 -5.289 1 95.88 127 GLN A CA 1
ATOM 940 C C . GLN A 1 127 ? -18.188 3.146 -3.912 1 95.88 127 GLN A C 1
ATOM 942 O O . GLN A 1 127 ? -17.719 3.654 -2.891 1 95.88 127 GLN A O 1
ATOM 947 N N . GLU A 1 128 ? -19.125 2.236 -3.92 1 97.69 128 GLU A N 1
ATOM 948 C CA . GLU A 1 128 ? -19.703 1.781 -2.654 1 97.69 128 GLU A CA 1
ATOM 949 C C . GLU A 1 128 ? -18.625 1.144 -1.77 1 97.69 128 GLU A C 1
ATOM 951 O O . GLU A 1 128 ? -18.719 1.188 -0.542 1 97.69 128 GLU A O 1
ATOM 956 N N . GLN A 1 129 ? -17.656 0.555 -2.387 1 98.38 129 GLN A N 1
ATOM 957 C CA . GLN A 1 129 ? -16.578 -0.066 -1.614 1 98.38 129 GLN A CA 1
ATOM 958 C C . GLN A 1 129 ? -15.844 0.967 -0.767 1 98.38 129 GLN A C 1
ATOM 960 O O . GLN A 1 129 ? -15.539 0.717 0.402 1 98.38 129 GLN A O 1
ATOM 965 N N . ILE A 1 130 ? -15.586 2.131 -1.355 1 98.62 130 ILE A N 1
ATOM 966 C CA . ILE A 1 130 ? -14.883 3.203 -0.663 1 98.62 130 ILE A CA 1
ATOM 967 C C . ILE A 1 130 ? -15.781 3.805 0.413 1 98.62 130 ILE A C 1
ATOM 969 O O . ILE A 1 130 ? -15.344 4.027 1.544 1 98.62 130 ILE A O 1
ATOM 973 N N . ILE A 1 131 ? -17.062 4.031 0.072 1 98.81 131 ILE A N 1
ATOM 974 C CA . ILE A 1 131 ? -18.016 4.594 1.021 1 98.81 131 ILE A CA 1
ATOM 975 C C . ILE A 1 131 ? -18.156 3.664 2.225 1 98.81 131 ILE A C 1
ATOM 977 O O . ILE A 1 131 ? -18 4.094 3.371 1 98.81 131 ILE A O 1
ATOM 981 N N . GLN A 1 132 ? -18.344 2.396 1.947 1 98.69 132 GLN A N 1
ATOM 982 C CA . GLN A 1 132 ? -18.562 1.432 3.021 1 98.69 132 GLN A CA 1
ATOM 983 C C . GLN A 1 132 ? -17.312 1.284 3.883 1 98.69 132 GLN A C 1
ATOM 985 O O . GLN A 1 132 ? -17.406 1.075 5.094 1 98.69 132 GLN A O 1
ATOM 990 N N . TYR A 1 133 ? -16.172 1.351 3.295 1 98.75 133 TYR A N 1
ATOM 991 C CA . TYR A 1 133 ? -14.922 1.293 4.047 1 98.75 133 TYR A CA 1
ATOM 992 C C . TYR A 1 133 ? -14.875 2.377 5.117 1 98.75 133 TYR A C 1
ATOM 994 O O . TYR A 1 133 ? -14.695 2.082 6.301 1 98.75 133 TYR A O 1
ATOM 1002 N N . TYR A 1 134 ? -15.109 3.605 4.766 1 98.88 134 TYR A N 1
ATOM 1003 C CA . TYR A 1 134 ? -15.039 4.711 5.715 1 98.88 134 TYR A CA 1
ATOM 1004 C C . TYR A 1 134 ? -16.172 4.621 6.734 1 98.88 134 TYR A C 1
ATOM 1006 O O . TYR A 1 134 ? -15.969 4.93 7.914 1 98.88 134 TYR A O 1
ATOM 1014 N N . VAL A 1 135 ? -17.344 4.203 6.25 1 98.81 135 VAL A N 1
ATOM 1015 C CA . VAL A 1 135 ? -18.453 4.031 7.184 1 98.81 135 VAL A CA 1
ATOM 1016 C C . VAL A 1 135 ? -18.078 2.99 8.242 1 98.81 135 VAL A C 1
ATOM 1018 O O . VAL A 1 135 ? -18.281 3.219 9.438 1 98.81 135 VAL A O 1
ATOM 1021 N N . ASP A 1 136 ? -17.469 1.854 7.801 1 98.81 136 ASP A N 1
ATOM 1022 C CA . ASP A 1 136 ? -17.125 0.764 8.703 1 98.81 136 ASP A CA 1
ATOM 1023 C C . ASP A 1 136 ? -16.062 1.204 9.711 1 98.81 136 ASP A C 1
ATOM 1025 O O . ASP A 1 136 ? -16.188 0.951 10.906 1 98.81 136 ASP A O 1
ATOM 1029 N N . ILE A 1 137 ? -15.031 1.865 9.242 1 98.88 137 ILE A N 1
ATOM 1030 C CA . ILE A 1 137 ? -13.922 2.178 10.141 1 98.88 137 ILE A CA 1
ATOM 1031 C C . ILE A 1 137 ? -14.336 3.291 11.102 1 98.88 137 ILE A C 1
ATOM 1033 O O . ILE A 1 137 ? -13.906 3.318 12.258 1 98.88 137 ILE A O 1
ATOM 1037 N N . CYS A 1 138 ? -15.18 4.223 10.672 1 98.56 138 CYS A N 1
ATOM 1038 C CA . CYS A 1 138 ? -15.688 5.25 11.57 1 98.56 138 CYS A CA 1
ATOM 1039 C C . CYS A 1 138 ? -16.547 4.633 12.672 1 98.56 138 CYS A C 1
ATOM 1041 O O . CYS A 1 138 ? -16.484 5.047 13.828 1 98.56 138 CYS A O 1
ATOM 1043 N N . LYS A 1 139 ? -17.375 3.686 12.266 1 98.56 139 LYS A N 1
ATOM 1044 C CA . LYS A 1 139 ? -18.203 2.996 13.242 1 98.56 139 LYS A CA 1
ATOM 1045 C C . LYS A 1 139 ? -17.359 2.23 14.25 1 98.56 139 LYS A C 1
ATOM 1047 O O . LYS A 1 139 ? -17.703 2.176 15.438 1 98.56 139 LYS A O 1
ATOM 1052 N N . GLY A 1 140 ? -16.266 1.691 13.844 1 98.69 140 GLY A N 1
ATOM 1053 C CA . GLY A 1 140 ? -15.438 0.833 14.68 1 98.69 140 GLY A CA 1
ATOM 1054 C C . GLY A 1 140 ? -14.406 1.6 15.484 1 98.69 140 GLY A C 1
ATOM 1055 O O . GLY A 1 140 ? -13.82 1.06 16.422 1 98.69 140 GLY A O 1
ATOM 1056 N N . SER A 1 141 ? -14.156 2.834 15.172 1 98.62 141 SER A N 1
ATOM 1057 C CA . SER A 1 141 ? -13.094 3.605 15.812 1 98.62 141 SER A CA 1
ATOM 1058 C C . SER A 1 141 ? -13.586 4.258 17.094 1 98.62 141 SER A C 1
ATOM 1060 O O . SER A 1 141 ? -14.68 4.832 17.141 1 98.62 141 SER A O 1
ATOM 1062 N N . PRO A 1 142 ? -12.766 4.262 18.141 1 98.19 142 PRO A N 1
ATOM 1063 C CA . PRO A 1 142 ? -13.133 4.945 19.375 1 98.19 142 PRO A CA 1
ATOM 1064 C C . PRO A 1 142 ? -12.867 6.445 19.328 1 98.19 142 PRO A C 1
ATOM 1066 O O . PRO A 1 142 ? -13.305 7.188 20.219 1 98.19 142 PRO A O 1
ATOM 1069 N N . ILE A 1 143 ? -12.109 6.918 18.406 1 97.38 143 ILE A N 1
ATOM 1070 C CA . ILE A 1 143 ? -11.82 8.336 18.219 1 97.38 143 ILE A CA 1
ATOM 1071 C C . ILE A 1 143 ? -12.297 8.789 16.844 1 97.38 143 ILE A C 1
ATOM 1073 O O . ILE A 1 143 ? -12.445 7.973 15.93 1 97.38 143 ILE A O 1
ATOM 1077 N N . PRO A 1 144 ? -12.602 10.078 16.703 1 97.06 144 PRO A N 1
ATOM 1078 C CA . PRO A 1 144 ? -13.031 10.555 15.383 1 97.06 144 PRO A CA 1
ATOM 1079 C C . PRO A 1 144 ? -11.945 10.414 14.32 1 97.06 144 PRO A C 1
ATOM 1081 O O . PRO A 1 144 ? -10.758 10.461 14.633 1 97.06 144 PRO A O 1
ATOM 1084 N N . LEU A 1 145 ? -12.398 10.242 13.055 1 98.31 145 LEU A N 1
ATOM 1085 C CA . LEU A 1 145 ? -11.438 10.008 11.977 1 98.31 145 LEU A CA 1
ATOM 1086 C C . LEU A 1 145 ? -11.516 11.117 10.93 1 98.31 145 LEU A C 1
ATOM 1088 O O . LEU A 1 145 ? -12.602 11.633 10.648 1 98.31 145 LEU A O 1
ATOM 1092 N N . PHE A 1 146 ? -10.359 11.484 10.422 1 98.56 146 PHE A N 1
ATOM 1093 C CA . PHE A 1 146 ? -10.258 12.289 9.211 1 98.56 146 PHE A CA 1
ATOM 1094 C C . PHE A 1 146 ? -10.156 11.398 7.977 1 98.56 146 PHE A C 1
ATOM 1096 O O . PHE A 1 146 ? -9.461 10.383 7.992 1 98.56 146 PHE A O 1
ATOM 1103 N N . LEU A 1 147 ? -10.938 11.781 6.969 1 98.69 147 LEU A N 1
ATOM 1104 C CA . LEU A 1 147 ? -10.727 11.219 5.641 1 98.69 147 LEU A CA 1
ATOM 1105 C C . LEU A 1 147 ? -9.578 11.93 4.922 1 98.69 147 LEU A C 1
ATOM 1107 O O . LEU A 1 147 ? -9.586 13.156 4.805 1 98.69 147 LEU A O 1
ATOM 1111 N N . TYR A 1 148 ? -8.602 11.18 4.504 1 98.62 148 TYR A N 1
ATOM 1112 C CA . TYR A 1 148 ? -7.434 11.719 3.818 1 98.62 148 TYR A CA 1
ATOM 1113 C C . TYR A 1 148 ? -7.445 11.336 2.342 1 98.62 148 TYR A C 1
ATOM 1115 O O . TYR A 1 148 ? -7.297 10.164 1.996 1 98.62 148 TYR A O 1
ATOM 1123 N N . ASN A 1 149 ? -7.617 12.312 1.473 1 98.25 149 ASN A N 1
ATOM 1124 C CA . ASN A 1 149 ? -7.602 12.125 0.026 1 98.25 149 ASN A CA 1
ATOM 1125 C C . ASN A 1 149 ? -6.27 12.555 -0.584 1 98.25 149 ASN A C 1
ATOM 1127 O O . ASN A 1 149 ? -6.023 13.75 -0.76 1 98.25 149 ASN A O 1
ATOM 1131 N N . PHE A 1 150 ? -5.488 11.594 -0.882 1 96.62 150 PHE A N 1
ATOM 1132 C CA . PHE A 1 150 ? -4.16 11.836 -1.432 1 96.62 150 PHE A CA 1
ATOM 1133 C C . PHE A 1 150 ? -3.832 10.82 -2.516 1 96.62 150 PHE A C 1
ATOM 1135 O O . PHE A 1 150 ? -3.104 9.852 -2.27 1 96.62 150 PHE A O 1
ATOM 1142 N N . PRO A 1 151 ? -4.184 11.078 -3.75 1 95.69 151 PRO A N 1
ATOM 1143 C CA . PRO A 1 151 ? -4.055 10.102 -4.84 1 95.69 151 PRO A CA 1
ATOM 1144 C C . PRO A 1 151 ? -2.611 9.672 -5.074 1 95.69 151 PRO A C 1
ATOM 1146 O O . PRO A 1 151 ? -2.359 8.516 -5.434 1 95.69 151 PRO A O 1
ATOM 1149 N N . ALA A 1 152 ? -1.656 10.461 -4.828 1 92.62 152 ALA A N 1
ATOM 1150 C CA . ALA A 1 152 ? -0.261 10.117 -5.086 1 92.62 152 ALA A CA 1
ATOM 1151 C C . ALA A 1 152 ? 0.177 8.938 -4.223 1 92.62 152 ALA A C 1
ATOM 1153 O O . ALA A 1 152 ? 1.014 8.133 -4.637 1 92.62 152 ALA A O 1
ATOM 1154 N N . ASN A 1 153 ? -0.446 8.805 -3.018 1 95.44 153 ASN A N 1
ATOM 1155 C CA . ASN A 1 153 ? -0.041 7.742 -2.107 1 95.44 153 ASN A CA 1
ATOM 1156 C C . ASN A 1 153 ? -1.12 6.668 -1.983 1 95.44 153 ASN A C 1
ATOM 1158 O O . ASN A 1 153 ? -0.984 5.734 -1.192 1 95.44 153 ASN A O 1
ATOM 1162 N N . SER A 1 154 ? -2.207 6.785 -2.721 1 96.75 154 SER A N 1
ATOM 1163 C CA . SER A 1 154 ? -3.258 5.773 -2.744 1 96.75 154 SER A CA 1
ATOM 1164 C C . SER A 1 154 ? -3.447 5.203 -4.145 1 96.75 154 SER A C 1
ATOM 1166 O O . SER A 1 154 ? -4.566 4.879 -4.543 1 96.75 154 SER A O 1
ATOM 1168 N N . ALA A 1 155 ? -2.375 5.199 -4.871 1 96.12 155 ALA A N 1
ATOM 1169 C CA . ALA A 1 155 ? -2.301 4.566 -6.188 1 96.12 155 ALA A CA 1
ATOM 1170 C C . ALA A 1 155 ? -3.318 5.176 -7.148 1 96.12 155 ALA A C 1
ATOM 1172 O O . ALA A 1 155 ? -4 4.453 -7.879 1 96.12 155 ALA A O 1
ATOM 1173 N N . GLY A 1 156 ? -3.502 6.48 -7.02 1 95.38 156 GLY A N 1
ATOM 1174 C CA . GLY A 1 156 ? -4.301 7.211 -7.992 1 95.38 156 GLY A CA 1
ATOM 1175 C C . GLY A 1 156 ? -5.758 7.344 -7.59 1 95.38 156 GLY A C 1
ATOM 1176 O O . GLY A 1 156 ? -6.539 8 -8.273 1 95.38 156 GLY A O 1
ATOM 1177 N N . LEU A 1 157 ? -6.176 6.75 -6.48 1 96.75 157 LEU A N 1
ATOM 1178 C CA . LEU A 1 157 ? -7.555 6.852 -6.012 1 96.75 157 LEU A CA 1
ATOM 1179 C C . LEU A 1 157 ? -7.871 8.281 -5.57 1 96.75 157 LEU A C 1
ATOM 1181 O O . LEU A 1 157 ? -7.309 8.766 -4.59 1 96.75 157 LEU A O 1
ATOM 1185 N N . ASP A 1 158 ? -8.719 8.914 -6.289 1 97.44 158 ASP A N 1
ATOM 1186 C CA . ASP A 1 158 ? -9.211 10.25 -5.953 1 97.44 158 ASP A CA 1
ATOM 1187 C C . ASP A 1 158 ? -10.703 10.219 -5.629 1 97.44 158 ASP A C 1
ATOM 1189 O O . ASP A 1 158 ? -11.516 9.82 -6.465 1 97.44 158 ASP A O 1
ATOM 1193 N N . MET A 1 159 ? -11.062 10.625 -4.473 1 98.06 159 MET A N 1
ATOM 1194 C CA . MET A 1 159 ? -12.461 10.586 -4.051 1 98.06 159 MET A CA 1
ATOM 1195 C C . MET A 1 159 ? -13.203 11.844 -4.508 1 98.06 159 MET A C 1
ATOM 1197 O O . MET A 1 159 ? -12.898 12.945 -4.059 1 98.06 159 MET A O 1
ATOM 1201 N N . PRO A 1 160 ? -14.172 11.703 -5.395 1 97.31 160 PRO A N 1
ATOM 1202 C CA . PRO A 1 160 ? -15.023 12.844 -5.727 1 97.31 160 PRO A CA 1
ATOM 1203 C C . PRO A 1 160 ? -15.828 13.359 -4.531 1 97.31 160 PRO A C 1
ATOM 1205 O O . PRO A 1 160 ? -16.047 12.617 -3.57 1 97.31 160 PRO A O 1
ATOM 1208 N N . SER A 1 161 ? -16.297 14.633 -4.629 1 98.06 161 SER A N 1
ATOM 1209 C CA . SER A 1 161 ? -17.062 15.227 -3.535 1 98.06 161 SER A CA 1
ATOM 1210 C C . SER A 1 161 ? -18.297 14.398 -3.215 1 98.06 161 SER A C 1
ATOM 1212 O O . SER A 1 161 ? -18.703 14.312 -2.055 1 98.06 161 SER A O 1
ATOM 1214 N N . ALA A 1 162 ? -18.906 13.781 -4.266 1 98.06 162 ALA A N 1
ATOM 1215 C CA . ALA A 1 162 ? -20.125 13 -4.059 1 98.06 162 ALA A CA 1
ATOM 1216 C C . ALA A 1 162 ? -19.859 11.812 -3.129 1 98.06 162 ALA A C 1
ATOM 1218 O O . ALA A 1 162 ? -20.719 11.461 -2.316 1 98.06 162 ALA A O 1
ATOM 1219 N N . ILE A 1 163 ? -18.719 11.172 -3.236 1 98.44 163 ILE A N 1
ATOM 1220 C CA . ILE A 1 163 ? -18.328 10.055 -2.379 1 98.44 163 ILE A CA 1
ATOM 1221 C C . ILE A 1 163 ? -18.094 10.555 -0.955 1 98.44 163 ILE A C 1
ATOM 1223 O O . ILE A 1 163 ? -18.578 9.945 0.008 1 98.44 163 ILE A O 1
ATOM 1227 N N . ILE A 1 164 ? -17.391 11.633 -0.801 1 98.69 164 ILE A N 1
ATOM 1228 C CA . ILE A 1 164 ? -17.094 12.211 0.509 1 98.69 164 ILE A CA 1
ATOM 1229 C C . ILE A 1 164 ? -18.406 12.609 1.198 1 98.69 164 ILE A C 1
ATOM 1231 O O . ILE A 1 164 ? -18.594 12.336 2.385 1 98.69 164 ILE A O 1
ATOM 1235 N N . GLU A 1 165 ? -19.328 13.211 0.412 1 98.38 165 GLU A N 1
ATOM 1236 C CA . GLU A 1 165 ? -20.641 13.586 0.941 1 98.38 165 GLU A CA 1
ATOM 1237 C C . GLU A 1 165 ? -21.406 12.367 1.446 1 98.38 165 GLU A C 1
ATOM 1239 O O . GLU A 1 165 ? -22.031 12.414 2.508 1 98.38 165 GLU A O 1
ATOM 1244 N N . ALA A 1 166 ? -21.328 11.305 0.671 1 98.44 166 ALA A N 1
ATOM 1245 C CA . ALA A 1 166 ? -22 10.078 1.075 1 98.44 166 ALA A CA 1
ATOM 1246 C C . ALA A 1 166 ? -21.438 9.547 2.393 1 98.44 166 ALA A C 1
ATOM 1248 O O . ALA A 1 166 ? -22.188 9.094 3.258 1 98.44 166 ALA A O 1
ATOM 1249 N N . VAL A 1 167 ? -20.156 9.609 2.602 1 98.62 167 VAL A N 1
ATOM 1250 C CA . VAL A 1 167 ? -19.516 9.172 3.834 1 98.62 167 VAL A CA 1
ATOM 1251 C C . VAL A 1 167 ? -19.953 10.062 4.996 1 98.62 167 VAL A C 1
ATOM 1253 O O . VAL A 1 167 ? -20.297 9.57 6.066 1 98.62 167 VAL A O 1
ATOM 1256 N N . ILE A 1 168 ? -19.953 11.391 4.773 1 97.75 168 ILE A N 1
ATOM 1257 C CA . ILE A 1 168 ? -20.359 12.336 5.812 1 97.75 168 ILE A CA 1
ATOM 1258 C C . ILE A 1 168 ? -21.75 12 6.312 1 97.75 168 ILE A C 1
ATOM 1260 O O . ILE A 1 168 ? -22.016 11.992 7.52 1 97.75 168 ILE A O 1
ATOM 1264 N N . ARG A 1 169 ? -22.641 11.656 5.434 1 96.25 169 ARG A N 1
ATOM 1265 C CA . ARG A 1 169 ? -24.031 11.375 5.766 1 96.25 169 ARG A CA 1
ATOM 1266 C C . ARG A 1 169 ? -24.141 10.109 6.609 1 96.25 169 ARG A C 1
ATOM 1268 O O . ARG A 1 169 ? -25.031 10.008 7.465 1 96.25 169 ARG A O 1
ATOM 1275 N N . GLN A 1 170 ? -23.234 9.227 6.438 1 97.06 170 GLN A N 1
ATOM 1276 C CA . GLN A 1 170 ? -23.438 7.891 6.996 1 97.06 170 GLN A CA 1
ATOM 1277 C C . GLN A 1 170 ? -22.5 7.637 8.18 1 97.06 170 GLN A C 1
ATOM 1279 O O . GLN A 1 170 ? -22.656 6.652 8.906 1 97.06 170 GLN A O 1
ATOM 1284 N N . ALA A 1 171 ? -21.531 8.484 8.375 1 96.25 171 ALA A N 1
ATOM 1285 C CA . ALA A 1 171 ? -20.5 8.234 9.391 1 96.25 171 ALA A CA 1
ATOM 1286 C C . ALA A 1 171 ? -20.375 9.422 10.344 1 96.25 171 ALA A C 1
ATOM 1288 O O . ALA A 1 171 ? -19.484 10.258 10.188 1 96.25 171 ALA A O 1
ATOM 1289 N N . PRO A 1 172 ? -21.109 9.453 11.391 1 93.81 172 PRO A N 1
ATOM 1290 C CA . PRO A 1 172 ? -21.094 10.578 12.32 1 93.81 172 PRO A CA 1
ATOM 1291 C C . PRO A 1 172 ? -19.734 10.75 13.008 1 93.81 172 PRO A C 1
ATOM 1293 O O . PRO A 1 172 ? -19.406 11.844 13.477 1 93.81 172 PRO A O 1
ATOM 1296 N N . ASN A 1 173 ? -18.938 9.68 12.992 1 95.25 173 ASN A N 1
ATOM 1297 C CA . ASN A 1 173 ? -17.625 9.711 13.648 1 95.25 173 ASN A CA 1
ATOM 1298 C C . ASN A 1 173 ? -16.547 10.266 12.719 1 95.25 173 ASN A C 1
ATOM 1300 O O . ASN A 1 173 ? -15.383 10.344 13.094 1 95.25 173 ASN A O 1
ATOM 1304 N N . LEU A 1 174 ? -16.953 10.609 11.484 1 97.12 174 LEU A N 1
ATOM 1305 C CA . LEU A 1 174 ? -16.047 11.367 10.625 1 97.12 174 LEU A CA 1
ATOM 1306 C C . LEU A 1 174 ? -15.969 12.828 11.055 1 97.12 174 LEU A C 1
ATOM 1308 O O . LEU A 1 174 ? -17 13.516 11.109 1 97.12 174 LEU A O 1
ATOM 1312 N N . CYS A 1 175 ? -14.789 13.289 11.367 1 96.69 175 CYS A N 1
ATOM 1313 C CA . CYS A 1 175 ? -14.695 14.617 11.969 1 96.69 175 CYS A CA 1
ATOM 1314 C C . CYS A 1 175 ? -14.219 15.641 10.945 1 96.69 175 CYS A C 1
ATOM 1316 O O . CYS A 1 175 ? -14.289 16.844 11.188 1 96.69 175 CYS A O 1
ATOM 1318 N N . GLY A 1 176 ? -13.695 15.219 9.828 1 97.88 176 GLY A N 1
ATOM 1319 C CA . GLY A 1 176 ? -13.195 16.141 8.812 1 97.88 176 GLY A CA 1
ATOM 1320 C C . GLY A 1 176 ? -12.539 15.43 7.645 1 97.88 176 GLY A C 1
ATOM 1321 O O . GLY A 1 176 ? -12.602 14.203 7.539 1 97.88 176 GLY A O 1
ATOM 1322 N N . VAL A 1 177 ? -11.992 16.234 6.711 1 98.62 177 VAL A N 1
ATOM 1323 C CA . VAL A 1 177 ? -11.266 15.727 5.559 1 98.62 177 VAL A CA 1
ATOM 1324 C C . VAL A 1 177 ? -9.953 16.484 5.391 1 98.62 177 VAL A C 1
ATOM 1326 O O . VAL A 1 177 ? -9.852 17.656 5.797 1 98.62 177 VAL A O 1
ATOM 1329 N N . LYS A 1 178 ? -9.008 15.836 4.988 1 98.62 178 LYS A N 1
ATOM 1330 C CA . LYS A 1 178 ? -7.773 16.406 4.457 1 98.62 178 LYS A CA 1
ATOM 1331 C C . LYS A 1 178 ? -7.66 16.172 2.953 1 98.62 178 LYS A C 1
ATOM 1333 O O . LYS A 1 178 ? -7.613 15.023 2.504 1 98.62 178 LYS A O 1
ATOM 1338 N N . LEU A 1 179 ? -7.609 17.234 2.189 1 98.38 179 LEU A N 1
ATOM 1339 C CA . LEU A 1 179 ? -7.578 17.109 0.736 1 98.38 179 LEU A CA 1
ATOM 1340 C C . LEU A 1 179 ? -6.203 17.5 0.189 1 98.38 179 LEU A C 1
ATOM 1342 O O . LEU A 1 179 ? -5.805 18.656 0.245 1 98.38 179 LEU A O 1
ATOM 1346 N N . THR A 1 180 ? -5.477 16.516 -0.191 1 96.25 180 THR A N 1
ATOM 1347 C CA . THR A 1 180 ? -4.203 16.656 -0.88 1 96.25 180 THR A CA 1
ATOM 1348 C C . THR A 1 180 ? -4.297 16.141 -2.311 1 96.25 180 THR A C 1
ATOM 1350 O O . THR A 1 180 ? -3.744 15.078 -2.627 1 96.25 180 THR A O 1
ATOM 1353 N N . CYS A 1 181 ? -5.039 16.828 -3.156 1 94.69 181 CYS A N 1
ATOM 1354 C CA . CYS A 1 181 ? -5.348 16.344 -4.496 1 94.69 181 CYS A CA 1
ATOM 1355 C C . CYS A 1 181 ? -5.613 17.5 -5.449 1 94.69 181 CYS A C 1
ATOM 1357 O O . CYS A 1 181 ? -5.777 18.641 -5.016 1 94.69 181 CYS A O 1
ATOM 1359 N N . GLY A 1 182 ? -5.523 17.188 -6.68 1 91.88 182 GLY A N 1
ATOM 1360 C CA . GLY A 1 182 ? -5.961 18.172 -7.66 1 91.88 182 GLY A CA 1
ATOM 1361 C C . GLY A 1 182 ? -7.418 18.562 -7.504 1 91.88 182 GLY A C 1
ATOM 1362 O O . GLY A 1 182 ? -8.266 17.719 -7.184 1 91.88 182 GLY A O 1
ATOM 1363 N N . GLY A 1 183 ? -7.715 19.844 -7.66 1 94.75 183 GLY A N 1
ATOM 1364 C CA . GLY A 1 183 ? -9.094 20.297 -7.586 1 94.75 183 GLY A CA 1
ATOM 1365 C C . GLY A 1 183 ? -9.609 20.422 -6.164 1 94.75 183 GLY A C 1
ATOM 1366 O O . GLY A 1 183 ? -10.82 20.422 -5.934 1 94.75 183 GLY A O 1
ATOM 1367 N N . SER A 1 184 ? -8.703 20.5 -5.227 1 97.06 184 SER A N 1
ATOM 1368 C CA . SER A 1 184 ? -9.078 20.5 -3.818 1 97.06 184 SER A CA 1
ATOM 1369 C C . SER A 1 184 ? -9.961 21.688 -3.48 1 97.06 184 SER A C 1
ATOM 1371 O O . SER A 1 184 ? -10.914 21.562 -2.705 1 97.06 184 SER A O 1
ATOM 1373 N N . VAL A 1 185 ? -9.711 22.875 -4.051 1 97.44 185 VAL A N 1
ATOM 1374 C CA . VAL A 1 185 ? -10.5 24.062 -3.75 1 97.44 185 VAL A CA 1
ATOM 1375 C C . VAL A 1 185 ? -11.93 23.891 -4.262 1 97.44 185 VAL A C 1
ATOM 1377 O O . VAL A 1 185 ? -12.891 24.234 -3.574 1 97.44 185 VAL A O 1
ATOM 1380 N N . ALA A 1 186 ? -12.055 23.375 -5.508 1 97.75 186 ALA A N 1
ATOM 1381 C CA . ALA A 1 186 ? -13.383 23.109 -6.047 1 97.75 186 ALA A CA 1
ATOM 1382 C C . ALA A 1 186 ? -14.141 22.109 -5.176 1 97.75 186 ALA A C 1
ATOM 1384 O O . ALA A 1 186 ? -15.336 22.266 -4.938 1 97.75 186 ALA A O 1
ATOM 1385 N N . LYS A 1 187 ? -13.508 21.078 -4.727 1 98.12 187 LYS A N 1
ATOM 1386 C CA . LYS A 1 187 ? -14.117 20.125 -3.809 1 98.12 187 LYS A CA 1
ATOM 1387 C C . LYS A 1 187 ? -14.539 20.812 -2.51 1 98.12 187 LYS A C 1
ATOM 1389 O O . LYS A 1 187 ? -15.609 20.5 -1.967 1 98.12 187 LYS A O 1
ATOM 1394 N N . LEU A 1 188 ? -13.656 21.641 -1.986 1 98.44 188 LEU A N 1
ATOM 1395 C CA . LEU A 1 188 ? -13.961 22.406 -0.776 1 98.44 188 LEU A CA 1
ATOM 1396 C C . LEU A 1 188 ? -15.281 23.141 -0.923 1 98.44 188 LEU A C 1
ATOM 1398 O O . LEU A 1 188 ? -16.141 23.094 -0.033 1 98.44 188 LEU A O 1
ATOM 1402 N N . ILE A 1 189 ? -15.438 23.844 -2.016 1 98.19 189 ILE A N 1
ATOM 1403 C CA . ILE A 1 189 ? -16.625 24.656 -2.246 1 98.19 189 ILE A CA 1
ATOM 1404 C C . ILE A 1 189 ? -17.859 23.75 -2.238 1 98.19 189 ILE A C 1
ATOM 1406 O O . ILE A 1 189 ? -18.875 24.078 -1.598 1 98.19 189 ILE A O 1
ATOM 1410 N N . ARG A 1 190 ? -17.781 22.641 -2.889 1 98.19 190 ARG A N 1
ATOM 1411 C CA . ARG A 1 190 ? -18.906 21.703 -2.955 1 98.19 190 ARG A CA 1
ATOM 1412 C C . ARG A 1 190 ? -19.203 21.125 -1.582 1 98.19 190 ARG A C 1
ATOM 1414 O O . ARG A 1 190 ? -20.375 21.047 -1.182 1 98.19 190 ARG A O 1
ATOM 1421 N N . LEU A 1 191 ? -18.188 20.719 -0.894 1 98.19 191 LEU A N 1
ATOM 1422 C CA . LEU A 1 191 ? -18.375 20.125 0.424 1 98.19 191 LEU A CA 1
ATOM 1423 C C . LEU A 1 191 ? -18.922 21.141 1.413 1 98.19 191 LEU A C 1
ATOM 1425 O O . LEU A 1 191 ? -19.781 20.812 2.238 1 98.19 191 LEU A O 1
ATOM 1429 N N . SER A 1 192 ? -18.391 22.344 1.338 1 96.94 192 SER A N 1
ATOM 1430 C CA . SER A 1 192 ? -18.906 23.406 2.191 1 96.94 192 SER A CA 1
ATOM 1431 C C . SER A 1 192 ? -20.391 23.656 1.94 1 96.94 192 SER A C 1
ATOM 1433 O O . SER A 1 192 ? -21.172 23.812 2.885 1 96.94 192 SER A O 1
ATOM 1435 N N . SER A 1 193 ? -20.766 23.719 0.676 1 97.25 193 SER A N 1
ATOM 1436 C CA . SER A 1 193 ? -22.172 23.891 0.31 1 97.25 193 SER A CA 1
ATOM 1437 C C . SER A 1 193 ? -23.031 22.75 0.855 1 97.25 193 SER A C 1
ATOM 1439 O O . SER A 1 193 ? -24.109 22.984 1.387 1 97.25 193 SER A O 1
ATOM 1441 N N . PHE A 1 194 ? -22.594 21.578 0.731 1 97.44 194 PHE A N 1
ATOM 1442 C CA . PHE A 1 194 ? -23.297 20.391 1.228 1 97.44 194 PHE A CA 1
ATOM 1443 C C . PHE A 1 194 ? -23.5 20.484 2.736 1 97.44 194 PHE A C 1
ATOM 1445 O O . PHE A 1 194 ? -24.609 20.281 3.236 1 97.44 194 PHE A O 1
ATOM 1452 N N . ILE A 1 195 ? -22.422 20.812 3.467 1 95.81 195 ILE A N 1
ATOM 1453 C CA . ILE A 1 195 ? -22.469 20.859 4.926 1 95.81 195 ILE A CA 1
ATOM 1454 C C . ILE A 1 195 ? -23.422 21.953 5.375 1 95.81 195 ILE A C 1
ATOM 1456 O O . ILE A 1 195 ? -24.172 21.797 6.344 1 95.81 195 ILE A O 1
ATOM 1460 N N . ASN A 1 196 ? -23.406 23.078 4.664 1 94.44 196 ASN A N 1
ATOM 1461 C CA . ASN A 1 196 ? -24.312 24.188 4.969 1 94.44 196 ASN A CA 1
ATOM 1462 C C . ASN A 1 196 ? -25.766 23.781 4.746 1 94.44 196 ASN A C 1
ATOM 1464 O O . ASN A 1 196 ? -26.672 24.266 5.43 1 94.44 196 ASN A O 1
ATOM 1468 N N . SER A 1 197 ? -25.922 22.922 3.787 1 95.69 197 SER A N 1
ATOM 1469 C CA . SER A 1 197 ? -27.281 22.484 3.463 1 95.69 197 SER A CA 1
ATOM 1470 C C . SER A 1 197 ? -27.734 21.375 4.406 1 95.69 197 SER A C 1
ATOM 1472 O O . SER A 1 197 ? -28.922 21.047 4.453 1 95.69 197 SER A O 1
ATOM 1474 N N . GLU A 1 198 ? -26.906 20.797 5.145 1 93.94 198 GLU A N 1
ATOM 1475 C CA . GLU A 1 198 ? -27.188 19.734 6.109 1 93.94 198 GLU A CA 1
ATOM 1476 C C . GLU A 1 198 ? -26.75 20.141 7.512 1 93.94 198 GLU A C 1
ATOM 1478 O O . GLU A 1 198 ? -25.797 19.578 8.055 1 93.94 198 GLU A O 1
ATOM 1483 N N . PRO A 1 199 ? -27.5 20.906 8.18 1 89.62 199 PRO A N 1
ATOM 1484 C CA . PRO A 1 199 ? -27.078 21.469 9.461 1 89.62 199 PRO A CA 1
ATOM 1485 C C . PRO A 1 199 ? -26.812 20.406 10.523 1 89.62 199 PRO A C 1
ATOM 1487 O O . PRO A 1 199 ? -26.078 20.672 11.484 1 89.62 199 PRO A O 1
ATOM 1490 N N . SER A 1 200 ? -27.328 19.297 10.281 1 91.31 200 SER A N 1
ATOM 1491 C CA . SER A 1 200 ? -27.141 18.219 11.25 1 91.31 200 SER A CA 1
ATOM 1492 C C . SER A 1 200 ? -25.688 17.781 11.328 1 91.31 200 SER A C 1
ATOM 1494 O O . SER A 1 200 ? -25.25 17.234 12.344 1 91.31 200 SER A O 1
ATOM 1496 N N . VAL A 1 201 ? -24.922 18.016 10.305 1 92.75 201 VAL A N 1
ATOM 1497 C CA . VAL A 1 201 ? -23.5 17.625 10.273 1 92.75 201 VAL A CA 1
ATOM 1498 C C . VAL A 1 201 ? -22.75 18.328 11.406 1 92.75 201 VAL A C 1
ATOM 1500 O O . VAL A 1 201 ? -21.984 17.688 12.133 1 92.75 201 VAL A O 1
ATOM 1503 N N . ASN A 1 202 ? -23.031 19.562 11.594 1 91.12 202 ASN A N 1
ATOM 1504 C CA . ASN A 1 202 ? -22.297 20.344 12.578 1 91.12 202 ASN A CA 1
ATOM 1505 C C . ASN A 1 202 ? -23.031 20.406 13.914 1 91.12 202 ASN A C 1
ATOM 1507 O O . ASN A 1 202 ? -22.422 20.625 14.961 1 91.12 202 ASN A O 1
ATOM 1511 N N . SER A 1 203 ? -24.312 20.266 13.922 1 88.62 203 SER A N 1
ATOM 1512 C CA . SER A 1 203 ? -25.078 20.391 15.156 1 88.62 203 SER A CA 1
ATOM 1513 C C . SER A 1 203 ? -24.844 19.203 16.094 1 88.62 203 SER A C 1
ATOM 1515 O O . SER A 1 203 ? -25 19.328 17.297 1 88.62 203 SER A O 1
ATOM 1517 N N . CYS A 1 204 ? -24.406 18.125 15.5 1 80.88 204 CYS A N 1
ATOM 1518 C CA . CYS A 1 204 ? -24.234 16.906 16.297 1 80.88 204 CYS A CA 1
ATOM 1519 C C . CYS A 1 204 ? -22.797 16.781 16.781 1 80.88 204 CYS A C 1
ATOM 1521 O O . CYS A 1 204 ? -22.422 15.75 17.344 1 80.88 204 CYS A O 1
ATOM 1523 N N . ARG A 1 205 ? -21.969 17.75 16.609 1 81.38 205 ARG A N 1
ATOM 1524 C CA . ARG A 1 205 ? -20.562 17.688 16.984 1 81.38 205 ARG A CA 1
ATOM 1525 C C . ARG A 1 205 ? -20.141 18.938 17.75 1 81.38 205 ARG A C 1
ATOM 1527 O O . ARG A 1 205 ? -20.734 20 17.594 1 81.38 205 ARG A O 1
ATOM 1534 N N . PRO A 1 206 ? -19.172 18.719 18.641 1 80.5 206 PRO A N 1
ATOM 1535 C CA . PRO A 1 206 ? -18.703 19.859 19.438 1 80.5 206 PRO A CA 1
ATOM 1536 C C . PRO A 1 206 ? -17.812 20.812 18.641 1 80.5 206 PRO A C 1
ATOM 1538 O O . PRO A 1 206 ? -17.469 21.891 19.125 1 80.5 206 PRO A O 1
ATOM 1541 N N . TYR A 1 207 ? -17.484 20.453 17.516 1 81.31 207 TYR A N 1
ATOM 1542 C CA . TYR A 1 207 ? -16.688 21.266 16.594 1 81.31 207 TYR A CA 1
ATOM 1543 C C . TYR A 1 207 ? -17.156 21.078 15.164 1 81.31 207 TYR A C 1
ATOM 1545 O O . TYR A 1 207 ? -17.781 20.062 14.828 1 81.31 207 TYR A O 1
ATOM 1553 N N . PRO A 1 208 ? -16.891 22.125 14.398 1 90.38 208 PRO A N 1
ATOM 1554 C CA . PRO A 1 208 ? -17.328 21.969 13.016 1 90.38 208 PRO A CA 1
ATOM 1555 C C . PRO A 1 208 ? -16.594 20.844 12.281 1 90.38 208 PRO A C 1
ATOM 1557 O O . PRO A 1 208 ? -15.445 20.531 12.625 1 90.38 208 PRO A O 1
ATOM 1560 N N . PHE A 1 209 ? -17.297 20.281 11.336 1 96.62 209 PHE A N 1
ATOM 1561 C CA . PHE A 1 209 ? -16.609 19.391 10.414 1 96.62 209 PHE A CA 1
ATOM 1562 C C . PHE A 1 209 ? -15.43 20.094 9.758 1 96.62 209 PHE A C 1
ATOM 1564 O O . PHE A 1 209 ? -15.602 21.125 9.117 1 96.62 209 PHE A O 1
ATOM 1571 N N . LEU A 1 210 ? -14.281 19.562 9.945 1 97.56 210 LEU A N 1
ATOM 1572 C CA . LEU A 1 210 ? -13.078 20.281 9.555 1 97.56 210 LEU A CA 1
ATOM 1573 C C . LEU A 1 210 ? -12.719 19.984 8.102 1 97.56 210 LEU A C 1
ATOM 1575 O O . LEU A 1 210 ? -12.523 18.828 7.723 1 97.56 210 LEU A O 1
ATOM 1579 N N . LEU A 1 211 ? -12.672 21 7.297 1 98.44 211 LEU A N 1
ATOM 1580 C CA . LEU A 1 211 ? -12.18 20.938 5.926 1 98.44 211 LEU A CA 1
ATOM 1581 C C . LEU A 1 211 ? -10.758 21.484 5.836 1 98.44 211 LEU A C 1
ATOM 1583 O O . LEU A 1 211 ? -10.547 22.688 5.855 1 98.44 211 LEU A O 1
ATOM 1587 N N . LEU A 1 212 ? -9.812 20.562 5.668 1 98.44 212 LEU A N 1
ATOM 1588 C CA . LEU A 1 212 ? -8.406 20.938 5.746 1 98.44 212 LEU A CA 1
ATOM 1589 C C . LEU A 1 212 ? -7.711 20.703 4.41 1 98.44 212 LEU A C 1
ATOM 1591 O O . LEU A 1 212 ? -7.938 19.688 3.754 1 98.44 212 LEU A O 1
ATOM 1595 N N . ASP A 1 213 ? -6.93 21.656 4.035 1 97.31 213 ASP A N 1
ATOM 1596 C CA . ASP A 1 213 ? -6.094 21.469 2.85 1 97.31 213 ASP A CA 1
ATOM 1597 C C . ASP A 1 213 ? -4.801 20.75 3.203 1 97.31 213 ASP A C 1
ATOM 1599 O O . ASP A 1 213 ? -4.398 20.719 4.367 1 97.31 213 ASP A O 1
ATOM 1603 N N . GLY A 1 214 ? -4.18 20.125 2.207 1 96.69 214 GLY A N 1
ATOM 1604 C CA . GLY A 1 214 ? -2.963 19.375 2.457 1 96.69 214 GLY A CA 1
ATOM 1605 C C . GLY A 1 214 ? -1.706 20.109 2.053 1 96.69 214 GLY A C 1
ATOM 1606 O O . GLY A 1 214 ? -0.592 19.641 2.299 1 96.69 214 GLY A O 1
ATOM 1607 N N . LEU A 1 215 ? -1.879 21.312 1.44 1 95.88 215 LEU A N 1
ATOM 1608 C CA . LEU A 1 215 ? -0.756 22.109 0.955 1 95.88 215 LEU A CA 1
ATOM 1609 C C . LEU A 1 215 ? -0.91 23.578 1.363 1 95.88 215 LEU A C 1
ATOM 1611 O O . LEU A 1 215 ? -1.858 24.234 0.946 1 95.88 215 LEU A O 1
ATOM 1615 N N . ILE A 1 216 ? 0.005 24.047 2.062 1 96.12 216 ILE A N 1
ATOM 1616 C CA . ILE A 1 216 ? -0.099 25.422 2.535 1 96.12 216 ILE A CA 1
ATOM 1617 C C . ILE A 1 216 ? -0.039 26.375 1.349 1 96.12 216 ILE A C 1
ATOM 1619 O O . ILE A 1 216 ? -0.393 27.562 1.475 1 96.12 216 ILE A O 1
ATOM 1623 N N . SER A 1 217 ? 0.36 25.859 0.195 1 95.94 217 SER A N 1
ATOM 1624 C CA . SER A 1 217 ? 0.376 26.656 -1.03 1 95.94 217 SER A CA 1
ATOM 1625 C C . SER A 1 217 ? -1.006 27.219 -1.343 1 95.94 217 SER A C 1
ATOM 1627 O O . SER A 1 217 ? -1.126 28.266 -1.99 1 95.94 217 SER A O 1
ATOM 1629 N N . ASP A 1 218 ? -2.025 26.531 -0.833 1 95.25 218 ASP A N 1
ATOM 1630 C CA . ASP A 1 218 ? -3.395 26.938 -1.148 1 95.25 218 ASP A CA 1
ATOM 1631 C C . ASP A 1 218 ? -4.098 27.5 0.081 1 95.25 218 ASP A C 1
ATOM 1633 O O . ASP A 1 218 ? -5.324 27.625 0.101 1 95.25 218 ASP A O 1
ATOM 1637 N N . LEU A 1 219 ? -3.336 27.844 1.084 1 97.75 219 LEU A N 1
ATOM 1638 C CA . LEU A 1 219 ? -3.998 28.156 2.346 1 97.75 219 LEU A CA 1
ATOM 1639 C C . LEU A 1 219 ? -4.852 29.422 2.221 1 97.75 219 LEU A C 1
ATOM 1641 O O . LEU A 1 219 ? -5.98 29.453 2.713 1 97.75 219 LEU A O 1
ATOM 1645 N N . THR A 1 220 ? -4.328 30.516 1.577 1 97.88 220 THR A N 1
ATOM 1646 C CA . THR A 1 220 ? -5.062 31.781 1.466 1 97.88 220 THR A CA 1
ATOM 1647 C C . THR A 1 220 ? -6.387 31.562 0.734 1 97.88 220 THR A C 1
ATOM 1649 O O . THR A 1 220 ? -7.453 31.859 1.275 1 97.88 220 THR A O 1
ATOM 1652 N N . PRO A 1 221 ? -6.367 31.016 -0.514 1 97.38 221 PRO A N 1
ATOM 1653 C CA . PRO A 1 221 ? -7.66 30.766 -1.158 1 97.38 221 PRO A CA 1
ATOM 1654 C C . PRO A 1 221 ? -8.516 29.75 -0.401 1 97.38 221 PRO A C 1
ATOM 1656 O O . PRO A 1 221 ? -9.742 29.844 -0.42 1 97.38 221 PRO A O 1
ATOM 1659 N N . TRP A 1 222 ? -7.914 28.781 0.288 1 98.31 222 TRP A N 1
ATOM 1660 C CA . TRP A 1 222 ? -8.641 27.797 1.084 1 98.31 222 TRP A CA 1
ATOM 1661 C C . TRP A 1 222 ? -9.469 28.484 2.17 1 98.31 222 TRP A C 1
ATOM 1663 O O . TRP A 1 222 ? -10.664 28.219 2.297 1 98.31 222 TRP A O 1
ATOM 1673 N N . MET A 1 223 ? -8.828 29.391 2.877 1 97.12 223 MET A N 1
ATOM 1674 C CA . MET A 1 223 ? -9.5 30.109 3.963 1 97.12 223 MET A CA 1
ATOM 1675 C C . MET A 1 223 ? -10.57 31.047 3.42 1 97.12 223 MET A C 1
ATOM 1677 O O . MET A 1 223 ? -11.641 31.172 4.012 1 97.12 223 MET A O 1
ATOM 1681 N N . LYS A 1 224 ? -10.305 31.641 2.346 1 95.5 224 LYS A N 1
ATOM 1682 C CA . LYS A 1 224 ? -11.258 32.562 1.738 1 95.5 224 LYS A CA 1
ATOM 1683 C C . LYS A 1 224 ? -12.508 31.828 1.274 1 95.5 224 LYS A C 1
ATOM 1685 O O . LYS A 1 224 ? -13.586 32.438 1.183 1 95.5 224 LYS A O 1
ATOM 1690 N N . CYS A 1 225 ? -12.367 30.5 1.026 1 96.19 225 CYS A N 1
ATOM 1691 C CA . CYS A 1 225 ? -13.477 29.719 0.515 1 96.19 225 CYS A CA 1
ATOM 1692 C C . CYS A 1 225 ? -14.133 28.906 1.63 1 96.19 225 CYS A C 1
ATOM 1694 O O . CYS A 1 225 ? -14.898 27.984 1.363 1 96.19 225 CYS A O 1
ATOM 1696 N N . GLY A 1 226 ? -13.758 29.203 2.799 1 94.56 226 GLY A N 1
ATOM 1697 C CA . GLY A 1 226 ? -14.469 28.594 3.92 1 94.56 226 GLY A CA 1
ATOM 1698 C C . GLY A 1 226 ? -13.734 27.422 4.527 1 94.56 226 GLY A C 1
ATOM 1699 O O . GLY A 1 226 ? -14.289 26.703 5.371 1 94.56 226 GLY A O 1
ATOM 1700 N N . GLY A 1 227 ? -12.492 27.188 4.113 1 97.44 227 GLY A N 1
ATOM 1701 C CA . GLY A 1 227 ? -11.703 26.109 4.691 1 97.44 227 GLY A CA 1
ATOM 1702 C C . GLY A 1 227 ? -11.289 26.391 6.129 1 97.44 227 GLY A C 1
ATOM 1703 O O . GLY A 1 227 ? -11.422 27.516 6.613 1 97.44 227 GLY A O 1
ATOM 1704 N N . HIS A 1 228 ? -10.859 25.359 6.82 1 97.06 228 HIS A N 1
ATOM 1705 C CA . HIS A 1 228 ? -10.68 25.438 8.266 1 97.06 228 HIS A CA 1
ATOM 1706 C C . HIS A 1 228 ? -9.211 25.328 8.648 1 97.06 228 HIS A C 1
ATOM 1708 O O . HIS A 1 228 ? -8.883 25.156 9.828 1 97.06 228 HIS A O 1
ATOM 1714 N N . GLY A 1 229 ? -8.297 25.359 7.68 1 96.75 229 GLY A N 1
ATOM 1715 C CA . GLY A 1 229 ? -6.875 25.25 7.984 1 96.75 229 GLY A CA 1
ATOM 1716 C C . GLY A 1 229 ? -6.137 24.312 7.055 1 96.75 229 GLY A C 1
ATOM 1717 O O . GLY A 1 229 ? -6.551 24.094 5.914 1 96.75 229 GLY A O 1
ATOM 1718 N N . THR A 1 230 ? -4.93 23.844 7.562 1 97.38 230 THR A N 1
ATOM 1719 C CA . THR A 1 230 ? -4.074 23.047 6.691 1 97.38 230 THR A CA 1
ATOM 1720 C C . THR A 1 230 ? -3.352 21.953 7.484 1 97.38 230 THR A C 1
ATOM 1722 O O . THR A 1 230 ? -3.105 22.125 8.68 1 97.38 230 THR A O 1
ATOM 1725 N N . VAL A 1 231 ? -3.211 20.844 6.91 1 97.38 231 VAL A N 1
ATOM 1726 C CA . VAL A 1 231 ? -2.223 19.844 7.309 1 97.38 231 VAL A CA 1
ATOM 1727 C C . VAL A 1 231 ? -1.058 19.844 6.324 1 97.38 231 VAL A C 1
ATOM 1729 O O . VAL A 1 231 ? -1.123 19.203 5.273 1 97.38 231 VAL A O 1
ATOM 1732 N N . SER A 1 232 ? -0.002 20.5 6.645 1 96.25 232 SER A N 1
ATOM 1733 C CA . SER A 1 232 ? 1.067 20.734 5.676 1 96.25 232 SER A CA 1
ATOM 1734 C C . SER A 1 232 ? 2.428 20.375 6.262 1 96.25 232 SER A C 1
ATOM 1736 O O . SER A 1 232 ? 2.641 20.484 7.473 1 96.25 232 SER A O 1
ATOM 1738 N N . GLY A 1 233 ? 3.312 20 5.375 1 96.56 233 GLY A N 1
ATOM 1739 C CA . GLY A 1 233 ? 4.668 19.656 5.785 1 96.56 233 GLY A CA 1
ATOM 1740 C C . GLY A 1 233 ? 5.559 20.875 5.957 1 96.56 233 GLY A C 1
ATOM 1741 O O . GLY A 1 233 ? 6.594 20.812 6.621 1 96.56 233 GLY A O 1
ATOM 1742 N N . ILE A 1 234 ? 5.23 22.031 5.453 1 97.12 234 ILE A N 1
ATOM 1743 C CA . ILE A 1 234 ? 6.086 23.203 5.383 1 97.12 234 ILE A CA 1
ATOM 1744 C C . ILE A 1 234 ? 6.363 23.734 6.789 1 97.12 234 ILE A C 1
ATOM 1746 O O . ILE A 1 234 ? 7.484 24.141 7.094 1 97.12 234 ILE A O 1
ATOM 1750 N N . PRO A 1 235 ? 5.367 23.672 7.691 1 95.31 235 PRO A N 1
ATOM 1751 C CA . PRO A 1 235 ? 5.629 24.156 9.055 1 95.31 235 PRO A CA 1
ATOM 1752 C C . PRO A 1 235 ? 6.773 23.406 9.734 1 95.31 235 PRO A C 1
ATOM 1754 O O . PRO A 1 235 ? 7.332 23.891 10.719 1 95.31 235 PRO A O 1
ATOM 1757 N N . ASN A 1 236 ? 7.148 22.25 9.281 1 96.12 236 ASN A N 1
ATOM 1758 C CA . ASN A 1 236 ? 8.305 21.562 9.828 1 96.12 236 ASN A CA 1
ATOM 1759 C C . ASN A 1 236 ? 9.594 22.328 9.57 1 96.12 236 ASN A C 1
ATOM 1761 O O . ASN A 1 236 ? 10.594 22.141 10.273 1 96.12 236 ASN A O 1
ATOM 1765 N N . PHE A 1 237 ? 9.562 23.188 8.531 1 96.69 237 PHE A N 1
ATOM 1766 C CA . PHE A 1 237 ? 10.719 23.984 8.18 1 96.69 237 PHE A CA 1
ATOM 1767 C C . PHE A 1 237 ? 10.539 25.438 8.625 1 96.69 237 PHE A C 1
ATOM 1769 O O . PHE A 1 237 ? 11.516 26.125 8.945 1 96.69 237 PHE A O 1
ATOM 1776 N N . ALA A 1 238 ? 9.289 25.891 8.57 1 94.88 238 ALA A N 1
ATOM 1777 C CA . ALA A 1 238 ? 9.008 27.312 8.805 1 94.88 238 ALA A CA 1
ATOM 1778 C C . ALA A 1 238 ? 7.754 27.484 9.664 1 94.88 238 ALA A C 1
ATOM 1780 O O . ALA A 1 238 ? 6.773 28.094 9.227 1 94.88 238 ALA A O 1
ATOM 1781 N N . PRO A 1 239 ? 7.875 27.016 10.914 1 94.88 239 PRO A N 1
ATOM 1782 C CA . PRO A 1 239 ? 6.699 27.109 11.781 1 94.88 239 PRO A CA 1
ATOM 1783 C C . PRO A 1 239 ? 6.301 28.547 12.086 1 94.88 239 PRO A C 1
ATOM 1785 O O . PRO A 1 239 ? 5.109 28.875 12.094 1 94.88 239 PRO A O 1
ATOM 1788 N N . ALA A 1 240 ? 7.215 29.469 12.289 1 93.5 240 ALA A N 1
ATOM 1789 C CA . ALA A 1 240 ? 6.891 30.844 12.633 1 93.5 240 ALA A CA 1
ATOM 1790 C C . ALA A 1 240 ? 6.227 31.562 11.461 1 93.5 240 ALA A C 1
ATOM 1792 O O . ALA A 1 240 ? 5.215 32.25 11.633 1 93.5 240 ALA A O 1
ATOM 1793 N N . ALA A 1 241 ? 6.789 31.406 10.305 1 95.06 241 ALA A N 1
ATOM 1794 C CA . ALA A 1 241 ? 6.223 32.031 9.117 1 95.06 241 ALA A CA 1
ATOM 1795 C C . ALA A 1 241 ? 4.824 31.484 8.828 1 95.06 241 ALA A C 1
ATOM 1797 O O . ALA A 1 241 ? 3.92 32.25 8.469 1 95.06 241 ALA A O 1
ATOM 1798 N N . SER A 1 242 ? 4.633 30.188 8.953 1 95.56 242 SER A N 1
ATOM 1799 C CA . SER A 1 242 ? 3.34 29.547 8.727 1 95.56 242 SER A CA 1
ATOM 1800 C C . SER A 1 242 ? 2.283 30.078 9.68 1 95.56 242 SER A C 1
ATOM 1802 O O . SER A 1 242 ? 1.159 30.375 9.273 1 95.56 242 SER A O 1
ATOM 1804 N N . MET A 1 243 ? 2.662 30.219 10.914 1 94.31 243 MET A N 1
ATOM 1805 C CA . MET A 1 243 ? 1.703 30.672 11.922 1 94.31 243 MET A CA 1
ATOM 1806 C C . MET A 1 243 ? 1.416 32.156 11.773 1 94.31 243 MET A C 1
ATOM 1808 O O . MET A 1 243 ? 0.316 32.625 12.086 1 94.31 243 MET A O 1
ATOM 1812 N N . ARG A 1 244 ? 2.396 32.938 11.273 1 94.69 244 ARG A N 1
ATOM 1813 C CA . ARG A 1 244 ? 2.127 34.344 10.961 1 94.69 244 ARG A CA 1
ATOM 1814 C C . ARG A 1 244 ? 1.089 34.438 9.844 1 94.69 244 ARG A C 1
ATOM 1816 O O . ARG A 1 244 ? 0.164 35.25 9.938 1 94.69 244 ARG A O 1
ATOM 1823 N N . LEU A 1 245 ? 1.291 33.625 8.836 1 96.06 245 LEU A N 1
ATOM 1824 C CA . LEU A 1 245 ? 0.304 33.625 7.766 1 96.06 245 LEU A CA 1
ATOM 1825 C C . LEU A 1 245 ? -1.077 33.25 8.297 1 96.06 245 LEU A C 1
ATOM 1827 O O . LEU A 1 245 ? -2.064 33.938 7.988 1 96.06 245 LEU A O 1
ATOM 1831 N N . TRP A 1 246 ? -1.135 32.219 9.102 1 94.88 246 TRP A N 1
ATOM 1832 C CA . TRP A 1 246 ? -2.389 31.781 9.703 1 94.88 246 TRP A CA 1
ATOM 1833 C C . TRP A 1 246 ? -3.045 32.906 10.492 1 94.88 246 TRP A C 1
ATOM 1835 O O . TRP A 1 246 ? -4.246 33.156 10.352 1 94.88 246 TRP A O 1
ATOM 1845 N N . ALA A 1 247 ? -2.285 33.625 11.305 1 94 247 ALA A N 1
ATOM 1846 C CA . ALA A 1 247 ? -2.795 34.719 12.117 1 94 247 ALA A CA 1
ATOM 1847 C C . ALA A 1 247 ? -3.375 35.812 11.242 1 94 247 ALA A C 1
ATOM 1849 O O . ALA A 1 247 ? -4.449 36.344 11.531 1 94 247 ALA A O 1
ATOM 1850 N N . LEU A 1 248 ? -2.643 36.156 10.211 1 96.12 248 LEU A N 1
ATOM 1851 C CA . LEU A 1 248 ? -3.086 37.219 9.312 1 96.12 248 LEU A CA 1
ATOM 1852 C C . LEU A 1 248 ? -4.383 36.844 8.609 1 96.12 248 LEU A C 1
ATOM 1854 O O . LEU A 1 248 ? -5.281 37.688 8.453 1 96.12 248 LEU A O 1
ATOM 1858 N N . LEU A 1 249 ? -4.512 35.562 8.25 1 96.31 249 LEU A N 1
ATOM 1859 C CA . LEU A 1 249 ? -5.672 35.094 7.492 1 96.31 249 LEU A CA 1
ATOM 1860 C C . LEU A 1 249 ? -6.906 35.031 8.383 1 96.31 249 LEU A C 1
ATOM 1862 O O . LEU A 1 249 ? -8.031 34.938 7.887 1 96.31 249 LEU A O 1
ATOM 1866 N N . ASN A 1 250 ? -6.727 35.031 9.672 1 94.81 250 ASN A N 1
ATOM 1867 C CA . ASN A 1 250 ? -7.84 34.969 10.609 1 94.81 250 ASN A CA 1
ATOM 1868 C C . ASN A 1 250 ? -8.203 36.344 11.164 1 94.81 250 ASN A C 1
ATOM 1870 O O . ASN A 1 250 ? -9.148 36.469 11.945 1 94.81 250 ASN A O 1
ATOM 1874 N N . LYS A 1 251 ? -7.453 37.281 10.758 1 94.38 251 LYS A N 1
ATOM 1875 C CA . LYS A 1 251 ? -7.766 38.625 11.164 1 94.38 251 LYS A CA 1
ATOM 1876 C C . LYS A 1 251 ? -8.883 39.219 10.312 1 94.38 251 LYS A C 1
ATOM 1878 O O . LYS A 1 251 ? -8.883 39.094 9.086 1 94.38 251 LYS A O 1
ATOM 1883 N N . LEU A 1 252 ? -9.93 39.812 10.781 1 91.44 252 LEU A N 1
ATOM 1884 C CA . LEU A 1 252 ? -11.102 40.312 10.078 1 91.44 252 LEU A CA 1
ATOM 1885 C C . LEU A 1 252 ? -10.734 41.5 9.188 1 91.44 252 LEU A C 1
ATOM 1887 O O . LEU A 1 252 ? -11.18 41.562 8.039 1 91.44 252 LEU A O 1
ATOM 1891 N N . ASP A 1 253 ? -9.969 42.531 9.672 1 92.25 253 ASP A N 1
ATOM 1892 C CA . ASP A 1 253 ? -9.664 43.75 8.938 1 92.25 253 ASP A CA 1
ATOM 1893 C C . ASP A 1 253 ? -8.156 43.969 8.828 1 92.25 253 ASP A C 1
ATOM 1895 O O . ASP A 1 253 ? -7.574 44.719 9.617 1 92.25 253 ASP A O 1
ATOM 1899 N N . LEU A 1 254 ? -7.758 43.406 7.66 1 95.94 254 LEU A N 1
ATOM 1900 C CA . LEU A 1 254 ? -6.328 43.594 7.438 1 95.94 254 LEU A CA 1
ATOM 1901 C C . LEU A 1 254 ? -6.031 44.969 6.887 1 95.94 254 LEU A C 1
ATOM 1903 O O . LEU A 1 254 ? -6.754 45.469 6.016 1 95.94 254 LEU A O 1
ATOM 1907 N N . THR A 1 255 ? -5.043 45.594 7.398 1 97.69 255 THR A N 1
ATOM 1908 C CA . THR A 1 255 ? -4.516 46.812 6.762 1 97.69 255 THR A CA 1
ATOM 1909 C C . THR A 1 255 ? -3.863 46.469 5.426 1 97.69 255 THR A C 1
ATOM 1911 O O . THR A 1 255 ? -3.615 45.281 5.125 1 97.69 255 THR A O 1
ATOM 1914 N N . ASP A 1 256 ? -3.641 47.469 4.645 1 97.44 256 ASP A N 1
ATOM 1915 C CA . ASP A 1 256 ? -2.965 47.281 3.369 1 97.44 256 ASP A CA 1
ATOM 1916 C C . ASP A 1 256 ? -1.593 46.625 3.572 1 97.44 256 ASP A C 1
ATOM 1918 O O . ASP A 1 256 ? -1.174 45.781 2.781 1 97.44 256 ASP A O 1
ATOM 1922 N N . ASP A 1 257 ? -0.96 47 4.609 1 98 257 ASP A N 1
ATOM 1923 C CA . ASP A 1 257 ? 0.356 46.438 4.914 1 98 257 ASP A CA 1
ATOM 1924 C C . ASP A 1 257 ? 0.258 44.969 5.297 1 98 257 ASP A C 1
ATOM 1926 O O . ASP A 1 257 ? 1.096 44.156 4.895 1 98 257 ASP A O 1
ATOM 1930 N N . GLU A 1 258 ? -0.727 44.688 6.004 1 97.81 258 GLU A N 1
ATOM 1931 C CA . GLU A 1 258 ? -0.935 43.312 6.426 1 97.81 258 GLU A CA 1
ATOM 1932 C C . GLU A 1 258 ? -1.314 42.406 5.242 1 97.81 258 GLU A C 1
ATOM 1934 O O . GLU A 1 258 ? -0.914 41.25 5.18 1 97.81 258 GLU A O 1
ATOM 1939 N N . LYS A 1 259 ? -2.064 42.969 4.363 1 97.94 259 LYS A N 1
ATOM 1940 C CA . LYS A 1 259 ? -2.41 42.25 3.148 1 97.94 259 LYS A CA 1
ATOM 1941 C C . LYS A 1 259 ? -1.165 41.906 2.334 1 97.94 259 LYS A C 1
ATOM 1943 O O . LYS A 1 259 ? -1.003 40.781 1.872 1 97.94 259 LYS A O 1
ATOM 1948 N N . ARG A 1 260 ? -0.346 42.844 2.191 1 98.25 260 ARG A N 1
ATOM 1949 C CA . ARG A 1 260 ? 0.896 42.656 1.451 1 98.25 260 ARG A CA 1
ATOM 1950 C C . ARG A 1 260 ? 1.793 41.656 2.15 1 98.25 260 ARG A C 1
ATOM 1952 O O . ARG A 1 260 ? 2.451 40.844 1.493 1 98.25 260 ARG A O 1
ATOM 1959 N N . GLU A 1 261 ? 1.795 41.719 3.436 1 98.19 261 GLU A N 1
ATOM 1960 C CA . GLU A 1 261 ? 2.57 40.75 4.223 1 98.19 261 GLU A CA 1
ATOM 1961 C C . GLU A 1 261 ? 2.064 39.312 4.016 1 98.19 261 GLU A C 1
ATOM 1963 O O . GLU A 1 261 ? 2.854 38.406 3.752 1 98.19 261 GLU A O 1
ATOM 1968 N N . ALA A 1 262 ? 0.794 39.188 4.109 1 98.31 262 ALA A N 1
ATOM 1969 C CA . ALA A 1 262 ? 0.188 37.875 3.916 1 98.31 262 ALA A CA 1
ATOM 1970 C C . ALA A 1 262 ? 0.497 37.312 2.525 1 98.31 262 ALA A C 1
ATOM 1972 O O . ALA A 1 262 ? 0.822 36.156 2.373 1 98.31 262 ALA A O 1
ATOM 1973 N N . GLU A 1 263 ? 0.415 38.188 1.524 1 98.25 263 GLU A N 1
ATOM 1974 C CA . GLU A 1 263 ? 0.703 37.812 0.149 1 98.25 263 GLU A CA 1
ATOM 1975 C C . GLU A 1 263 ? 2.16 37.375 -0.01 1 98.25 263 GLU A C 1
ATOM 1977 O O . GLU A 1 263 ? 2.453 36.406 -0.7 1 98.25 263 GLU A O 1
ATOM 1982 N N . ARG A 1 264 ? 3.018 38.125 0.616 1 98.62 264 ARG A N 1
ATOM 1983 C CA . ARG A 1 264 ? 4.441 37.812 0.562 1 98.62 264 ARG A CA 1
ATOM 1984 C C . ARG A 1 264 ? 4.73 36.438 1.202 1 98.62 264 ARG A C 1
ATOM 1986 O O . ARG A 1 264 ? 5.395 35.594 0.601 1 98.62 264 ARG A O 1
ATOM 1993 N N . ILE A 1 265 ? 4.195 36.219 2.395 1 98.56 265 ILE A N 1
ATOM 1994 C CA . ILE A 1 265 ? 4.418 34.969 3.1 1 98.56 265 ILE A CA 1
ATOM 1995 C C . ILE A 1 265 ? 3.842 33.812 2.287 1 98.56 265 ILE A C 1
ATOM 1997 O O . ILE A 1 265 ? 4.52 32.812 2.059 1 98.56 265 ILE A O 1
ATOM 2001 N N . GLN A 1 266 ? 2.615 34 1.796 1 98.69 266 GLN A N 1
ATOM 2002 C CA . GLN A 1 266 ? 1.952 32.969 1.004 1 98.69 266 GLN A CA 1
ATOM 2003 C C . GLN A 1 266 ? 2.779 32.625 -0.224 1 98.69 266 GLN A C 1
ATOM 2005 O O . GLN A 1 266 ? 2.945 31.438 -0.539 1 98.69 266 GLN A O 1
ATOM 2010 N N . SER A 1 267 ? 3.24 33.625 -0.894 1 98.62 267 SER A N 1
ATOM 2011 C CA . SER A 1 267 ? 4.004 33.375 -2.115 1 98.62 267 SER A CA 1
ATOM 2012 C C . SER A 1 267 ? 5.266 32.562 -1.835 1 98.62 267 SER A C 1
ATOM 2014 O O . SER A 1 267 ? 5.555 31.609 -2.539 1 98.62 267 SER A O 1
ATOM 2016 N N . ILE A 1 268 ? 5.996 32.875 -0.822 1 98.69 268 ILE A N 1
ATOM 2017 C CA . ILE A 1 268 ? 7.258 32.25 -0.486 1 98.69 268 ILE A CA 1
ATOM 2018 C C . ILE A 1 268 ? 6.992 30.797 -0.036 1 98.69 268 ILE A C 1
ATOM 2020 O O . ILE A 1 268 ? 7.66 29.875 -0.49 1 98.69 268 ILE A O 1
ATOM 2024 N N . LEU A 1 269 ? 5.984 30.625 0.802 1 98.44 269 LEU A N 1
ATOM 2025 C CA . LEU A 1 269 ? 5.664 29.281 1.281 1 98.44 269 LEU A CA 1
ATOM 2026 C C . LEU A 1 269 ? 5.125 28.422 0.148 1 98.44 269 LEU A C 1
ATOM 2028 O O . LEU A 1 269 ? 5.363 27.203 0.119 1 98.44 269 LEU A O 1
ATOM 2032 N N . SER A 1 270 ? 4.395 29.047 -0.778 1 98.25 270 SER A N 1
ATOM 2033 C CA . SER A 1 270 ? 3.869 28.312 -1.932 1 98.25 270 SER A CA 1
ATOM 2034 C C . SER A 1 270 ? 4.996 27.781 -2.803 1 98.25 270 SER A C 1
ATOM 2036 O O . SER A 1 270 ? 4.953 26.625 -3.238 1 98.25 270 SER A O 1
ATOM 2038 N N . ASN A 1 271 ? 5.961 28.609 -3.045 1 97.75 271 ASN A N 1
ATOM 2039 C CA . ASN A 1 271 ? 7.102 28.188 -3.848 1 97.75 271 ASN A CA 1
ATOM 2040 C C . ASN A 1 271 ? 7.867 27.047 -3.178 1 97.75 271 ASN A C 1
ATOM 2042 O O . ASN A 1 271 ? 8.32 26.109 -3.85 1 97.75 271 ASN A O 1
ATOM 2046 N N . ALA A 1 272 ? 8 27.109 -1.874 1 98.19 272 ALA A N 1
ATOM 2047 C CA . ALA A 1 272 ? 8.656 26.031 -1.128 1 98.19 272 ALA A CA 1
ATOM 2048 C C . ALA A 1 272 ? 7.871 24.734 -1.219 1 98.19 272 ALA A C 1
ATOM 2050 O O . ALA A 1 272 ? 8.453 23.656 -1.356 1 98.19 272 ALA A O 1
ATOM 2051 N N . ASP A 1 273 ? 6.578 24.859 -1.161 1 96.75 273 ASP A N 1
ATOM 2052 C CA . ASP A 1 273 ? 5.699 23.688 -1.194 1 96.75 273 ASP A CA 1
ATOM 2053 C C . ASP A 1 273 ? 5.809 22.969 -2.529 1 96.75 273 ASP A C 1
ATOM 2055 O O . ASP A 1 273 ? 5.766 21.734 -2.574 1 96.75 273 ASP A O 1
ATOM 2059 N N . VAL A 1 274 ? 5.98 23.688 -3.623 1 93.5 274 VAL A N 1
ATOM 2060 C CA . VAL A 1 274 ? 6.133 23.125 -4.961 1 93.5 274 VAL A CA 1
ATOM 2061 C C . VAL A 1 274 ? 7.359 22.203 -5 1 93.5 274 VAL A C 1
ATOM 2063 O O . VAL A 1 274 ? 7.332 21.156 -5.633 1 93.5 274 VAL A O 1
ATOM 2066 N N . ALA A 1 275 ? 8.367 22.594 -4.285 1 95.69 275 ALA A N 1
ATOM 2067 C CA . ALA A 1 275 ? 9.602 21.812 -4.242 1 95.69 275 ALA A CA 1
ATOM 2068 C C . ALA A 1 275 ? 9.5 20.688 -3.225 1 95.69 275 ALA A C 1
ATOM 2070 O O . ALA A 1 275 ? 10.031 19.594 -3.443 1 95.69 275 ALA A O 1
ATOM 2071 N N . ALA A 1 276 ? 8.805 20.922 -2.164 1 96.19 276 ALA A N 1
ATOM 2072 C CA . ALA A 1 276 ? 8.758 20 -1.035 1 96.19 276 ALA A CA 1
ATOM 2073 C C . ALA A 1 276 ? 7.953 18.75 -1.381 1 96.19 276 ALA A C 1
ATOM 2075 O O . ALA A 1 276 ? 8.305 17.641 -0.973 1 96.19 276 ALA A O 1
ATOM 2076 N N . VAL A 1 277 ? 6.914 18.875 -2.146 1 92.12 277 VAL A N 1
ATOM 2077 C CA . VAL A 1 277 ? 5.961 17.797 -2.396 1 92.12 277 VAL A CA 1
ATOM 2078 C C . VAL A 1 277 ? 6.648 16.672 -3.16 1 92.12 277 VAL A C 1
ATOM 2080 O O . VAL A 1 277 ? 6.664 15.523 -2.705 1 92.12 277 VAL A O 1
ATOM 2083 N N . PRO A 1 278 ? 7.34 16.969 -4.305 1 91.5 278 PRO A N 1
ATOM 2084 C CA . PRO A 1 278 ? 8.031 15.883 -5.004 1 91.5 278 PRO A CA 1
ATOM 2085 C C . PRO A 1 278 ? 9.234 15.359 -4.227 1 91.5 278 PRO A C 1
ATOM 2087 O O . PRO A 1 278 ? 9.602 14.188 -4.371 1 91.5 278 PRO A O 1
ATOM 2090 N N . ALA A 1 279 ? 9.859 16.203 -3.391 1 95.38 279 ALA A N 1
ATOM 2091 C CA . ALA A 1 279 ? 11.016 15.766 -2.615 1 95.38 279 ALA A CA 1
ATOM 2092 C C . ALA A 1 279 ? 10.617 14.742 -1.557 1 95.38 279 ALA A C 1
ATOM 2094 O O . ALA A 1 279 ? 11.398 13.852 -1.224 1 95.38 279 ALA A O 1
ATOM 2095 N N . GLY A 1 280 ? 9.422 14.867 -0.992 1 95.25 280 GLY A N 1
ATOM 2096 C CA . GLY A 1 280 ? 8.852 13.891 -0.075 1 95.25 280 GLY A CA 1
ATOM 2097 C C . GLY A 1 280 ? 9.664 13.727 1.197 1 95.25 280 GLY A C 1
ATOM 2098 O O . GLY A 1 280 ? 10.305 14.672 1.655 1 95.25 280 GLY A O 1
ATOM 2099 N N . VAL A 1 281 ? 9.633 12.57 1.746 1 97.38 281 VAL A N 1
ATOM 2100 C CA . VAL A 1 281 ? 10.266 12.25 3.023 1 97.38 281 VAL A CA 1
ATOM 2101 C C . VAL A 1 281 ? 11.781 12.383 2.904 1 97.38 281 VAL A C 1
ATOM 2103 O O . VAL A 1 281 ? 12.438 12.875 3.82 1 97.38 281 VAL A O 1
ATOM 2106 N N . ARG A 1 282 ? 12.32 11.969 1.782 1 97.94 282 ARG A N 1
ATOM 2107 C CA . ARG A 1 282 ? 13.766 12 1.578 1 97.94 282 ARG A CA 1
ATOM 2108 C C . ARG A 1 282 ? 14.297 13.422 1.624 1 97.94 282 ARG A C 1
ATOM 2110 O O . ARG A 1 282 ? 15.289 13.695 2.303 1 97.94 282 ARG A O 1
ATOM 2117 N N . GLY A 1 283 ? 13.57 14.281 0.911 1 98.06 283 GLY A N 1
ATOM 2118 C CA . GLY A 1 283 ? 13.953 15.688 0.934 1 98.06 283 GLY A CA 1
ATOM 2119 C C . GLY A 1 283 ? 13.766 16.328 2.295 1 98.06 283 GLY A C 1
ATOM 2120 O O . GLY A 1 283 ? 14.625 17.094 2.746 1 98.06 283 GLY A O 1
ATOM 2121 N N . MET A 1 284 ? 12.672 16.062 2.934 1 97.88 284 MET A N 1
ATOM 2122 C CA . MET A 1 284 ? 12.383 16.594 4.262 1 97.88 284 MET A CA 1
ATOM 2123 C C . MET A 1 284 ? 13.5 16.234 5.242 1 97.88 284 MET A C 1
ATOM 2125 O O . MET A 1 284 ? 13.977 17.094 5.98 1 97.88 284 MET A O 1
ATOM 2129 N N . LYS A 1 285 ? 13.891 14.945 5.191 1 98.06 285 LYS A N 1
ATOM 2130 C CA . LYS A 1 285 ? 14.938 14.492 6.102 1 98.06 285 LYS A CA 1
ATOM 2131 C C . LYS A 1 285 ? 16.25 15.203 5.816 1 98.06 285 LYS A C 1
ATOM 2133 O O . LYS A 1 285 ? 16.984 15.555 6.738 1 98.06 285 LYS A O 1
ATOM 2138 N N . TYR A 1 286 ? 16.547 15.359 4.57 1 98.25 286 TYR A N 1
ATOM 2139 C CA . TYR A 1 286 ? 17.781 16.031 4.191 1 98.25 286 TYR A CA 1
ATOM 2140 C C . TYR A 1 286 ? 17.812 17.469 4.723 1 98.25 286 TYR A C 1
ATOM 2142 O O . TYR A 1 286 ? 18.781 17.875 5.367 1 98.25 286 TYR A O 1
ATOM 2150 N N . VAL A 1 287 ? 16.75 18.234 4.492 1 98.5 287 VAL A N 1
ATOM 2151 C CA . VAL A 1 287 ? 16.703 19.641 4.867 1 98.5 287 VAL A CA 1
ATOM 2152 C C . VAL A 1 287 ? 16.734 19.781 6.387 1 98.5 287 VAL A C 1
ATOM 2154 O O . VAL A 1 287 ? 17.453 20.625 6.926 1 98.5 287 VAL A O 1
ATOM 2157 N N . LEU A 1 288 ? 16 18.938 7.082 1 98.19 288 LEU A N 1
ATOM 2158 C CA . LEU A 1 288 ? 15.977 19.016 8.539 1 98.19 288 LEU A CA 1
ATOM 2159 C C . LEU A 1 288 ? 17.328 18.609 9.133 1 98.19 288 LEU A C 1
ATOM 2161 O O . LEU A 1 288 ? 17.719 19.125 10.188 1 98.19 288 LEU A O 1
ATOM 2165 N N . HIS A 1 289 ? 18.016 17.672 8.477 1 98.38 289 HIS A N 1
ATOM 2166 C CA . HIS A 1 289 ? 19.375 17.359 8.867 1 98.38 289 HIS A CA 1
ATOM 2167 C C . HIS A 1 289 ? 20.281 18.594 8.75 1 98.38 289 HIS A C 1
ATOM 2169 O O . HIS A 1 289 ? 21.047 18.891 9.664 1 98.38 289 HIS A O 1
ATOM 2175 N N . LYS A 1 290 ? 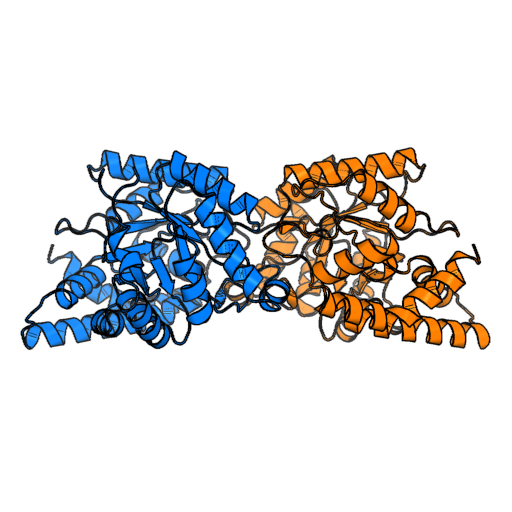20.172 19.281 7.684 1 98.06 290 LYS A N 1
ATOM 2176 C CA . LYS A 1 290 ? 20.984 20.469 7.449 1 98.06 290 LYS A CA 1
ATOM 2177 C C . LYS A 1 290 ? 20.641 21.578 8.438 1 98.06 290 LYS A C 1
ATOM 2179 O O . LYS A 1 290 ? 21.531 22.297 8.906 1 98.06 290 LYS A O 1
ATOM 2184 N N . LEU A 1 291 ? 19.391 21.703 8.766 1 97.12 291 LEU A N 1
ATOM 2185 C CA . LEU A 1 291 ? 18.938 22.812 9.594 1 97.12 291 LEU A CA 1
ATOM 2186 C C . LEU A 1 291 ? 19.156 22.516 11.078 1 97.12 291 LEU A C 1
ATOM 2188 O O . LEU A 1 291 ? 19.484 23.422 11.852 1 97.12 291 LEU A O 1
ATOM 2192 N N . HIS A 1 292 ? 18.938 21.172 11.484 1 97.06 292 HIS A N 1
ATOM 2193 C CA . HIS A 1 292 ? 18.828 20.906 12.914 1 97.06 292 HIS A CA 1
ATOM 2194 C C . HIS A 1 292 ? 19.766 19.766 13.336 1 97.06 292 HIS A C 1
ATOM 2196 O O . HIS A 1 292 ? 19.891 19.469 14.523 1 97.06 292 HIS A O 1
ATOM 2202 N N . GLY A 1 293 ? 20.344 19.094 12.406 1 97.44 293 GLY A N 1
ATOM 2203 C CA . GLY A 1 293 ? 21.297 18.031 12.711 1 97.44 293 GLY A CA 1
ATOM 2204 C C . GLY A 1 293 ? 20.625 16.688 12.977 1 97.44 293 GLY A C 1
ATOM 2205 O O . GLY A 1 293 ? 21.25 15.773 13.5 1 97.44 293 GLY A O 1
ATOM 2206 N N . TYR A 1 294 ? 19.312 16.516 12.617 1 97.69 294 TYR A N 1
ATOM 2207 C CA . TYR A 1 294 ? 18.594 15.258 12.805 1 97.69 294 TYR A CA 1
ATOM 2208 C C . TYR A 1 294 ? 19.125 14.188 11.859 1 97.69 294 TYR A C 1
ATOM 2210 O O . TYR A 1 294 ? 19.922 14.477 10.969 1 97.69 294 TYR A O 1
ATOM 2218 N N . GLY A 1 295 ? 18.688 12.977 12.062 1 96.38 295 GLY A N 1
ATOM 2219 C CA . GLY A 1 295 ? 19.047 11.898 11.156 1 96.38 295 GLY A CA 1
ATOM 2220 C C . GLY A 1 295 ? 18.531 12.109 9.742 1 96.38 295 GLY A C 1
ATOM 2221 O O . GLY A 1 295 ? 17.406 12.57 9.562 1 96.38 295 GLY A O 1
ATOM 2222 N N . MET A 1 296 ? 19.297 11.781 8.781 1 96.56 296 MET A N 1
ATOM 2223 C CA . MET A 1 296 ? 18.984 12.086 7.391 1 96.56 296 MET A CA 1
ATOM 2224 C C . MET A 1 296 ? 18.359 10.875 6.695 1 96.56 296 MET A C 1
ATOM 2226 O O . MET A 1 296 ? 17.828 10.992 5.59 1 96.56 296 MET A O 1
ATOM 2230 N N . ASP A 1 297 ? 18.359 9.742 7.332 1 96.94 297 ASP A N 1
ATOM 2231 C CA . ASP A 1 297 ? 17.938 8.508 6.676 1 96.94 297 ASP A CA 1
ATOM 2232 C C . ASP A 1 297 ? 16.453 8.242 6.902 1 96.94 297 ASP A C 1
ATOM 2234 O O . ASP A 1 297 ? 15.992 8.18 8.047 1 96.94 297 ASP A O 1
ATOM 2238 N N . PRO A 1 298 ? 15.688 8.086 5.809 1 98.19 298 PRO A N 1
ATOM 2239 C CA . PRO A 1 298 ? 14.367 7.484 5.988 1 98.19 298 PRO A CA 1
ATOM 2240 C C . PRO A 1 298 ? 14.438 6.008 6.367 1 98.19 298 PRO A C 1
ATOM 2242 O O . PRO A 1 298 ? 15.508 5.402 6.309 1 98.19 298 PRO A O 1
ATOM 2245 N N . ARG A 1 299 ? 13.352 5.52 6.895 1 98.19 299 ARG A N 1
ATOM 2246 C CA . ARG A 1 299 ? 13.258 4.074 7.07 1 98.19 299 ARG A CA 1
ATOM 2247 C C . ARG A 1 299 ? 13.336 3.352 5.727 1 98.19 299 ARG A C 1
ATOM 2249 O O . ARG A 1 299 ? 12.727 3.785 4.75 1 98.19 299 ARG A O 1
ATOM 2256 N N . ARG A 1 300 ? 14.07 2.254 5.629 1 98 300 ARG A N 1
ATOM 2257 C CA . ARG A 1 300 ? 14.195 1.464 4.41 1 98 300 ARG A CA 1
ATOM 2258 C C . ARG A 1 300 ? 12.859 0.833 4.027 1 98 300 ARG A C 1
ATOM 2260 O O . ARG A 1 300 ? 12.102 0.4 4.898 1 98 300 ARG A O 1
ATOM 2267 N N . PRO A 1 301 ? 12.547 0.938 2.689 1 98.12 301 PRO A N 1
ATOM 2268 C CA . PRO A 1 301 ? 13.43 0.861 1.523 1 98.12 301 PRO A CA 1
ATOM 2269 C C . PRO A 1 301 ? 13.812 2.236 0.983 1 98.12 301 PRO A C 1
ATOM 2271 O O . PRO A 1 301 ? 14.641 2.338 0.074 1 98.12 301 PRO A O 1
ATOM 2274 N N . LEU A 1 302 ? 13.227 3.281 1.516 1 98.44 302 LEU A N 1
ATOM 2275 C CA . LEU A 1 302 ? 13.641 4.598 1.034 1 98.44 302 LEU A CA 1
ATOM 2276 C C . LEU A 1 302 ? 15.094 4.879 1.396 1 98.44 302 LEU A C 1
ATOM 2278 O O . LEU A 1 302 ? 15.539 4.555 2.498 1 98.44 302 LEU A O 1
ATOM 2282 N N . LEU A 1 303 ? 15.789 5.43 0.478 1 97.94 303 LEU A N 1
ATOM 2283 C CA . LEU A 1 303 ? 17.188 5.789 0.713 1 97.94 303 LEU A CA 1
ATOM 2284 C C . LEU A 1 303 ? 17.328 7.293 0.945 1 97.94 303 LEU A C 1
ATOM 2286 O O . LEU A 1 303 ? 16.438 8.062 0.596 1 97.94 303 LEU A O 1
ATOM 2290 N N . ARG A 1 304 ? 18.391 7.668 1.544 1 96.62 304 ARG A N 1
ATOM 2291 C CA . ARG A 1 304 ? 18.656 9.094 1.745 1 96.62 304 ARG A CA 1
ATOM 2292 C C . ARG A 1 304 ? 18.781 9.82 0.411 1 96.62 304 ARG A C 1
ATOM 2294 O O . ARG A 1 304 ? 19.141 9.219 -0.601 1 96.62 304 ARG A O 1
ATOM 2301 N N . LEU A 1 305 ? 18.359 11.047 0.437 1 97.06 305 LEU A N 1
ATOM 2302 C CA . LEU A 1 305 ? 18.5 11.891 -0.747 1 97.06 305 LEU A CA 1
ATOM 2303 C C . LEU A 1 305 ? 19.969 12.172 -1.048 1 97.06 305 LEU A C 1
ATOM 2305 O O . LEU A 1 305 ? 20.75 12.414 -0.134 1 97.06 305 LEU A O 1
ATOM 2309 N N . GLY A 1 306 ? 20.359 12.102 -2.275 1 95.5 306 GLY A N 1
ATOM 2310 C CA . GLY A 1 306 ? 21.734 12.398 -2.654 1 95.5 306 GLY A CA 1
ATOM 2311 C C . GLY A 1 306 ? 22.125 13.836 -2.377 1 95.5 306 GLY A C 1
ATOM 2312 O O . GLY A 1 306 ? 21.266 14.719 -2.301 1 95.5 306 GLY A O 1
ATOM 2313 N N . GLU A 1 307 ? 23.359 14.102 -2.266 1 97.12 307 GLU A N 1
ATOM 2314 C CA . GLU A 1 307 ? 23.875 15.422 -1.905 1 97.12 307 GLU A CA 1
ATOM 2315 C C . GLU A 1 307 ? 23.516 16.469 -2.959 1 97.12 307 GLU A C 1
ATOM 2317 O O . GLU A 1 307 ? 23.109 17.578 -2.623 1 97.12 307 GLU A O 1
ATOM 2322 N N . ALA A 1 308 ? 23.672 16.156 -4.195 1 97.44 308 ALA A N 1
ATOM 2323 C CA . ALA A 1 308 ? 23.391 17.109 -5.27 1 97.44 308 ALA A CA 1
ATOM 2324 C C . ALA A 1 308 ? 21.922 17.531 -5.262 1 97.44 308 ALA A C 1
ATOM 2326 O O . ALA A 1 308 ? 21.609 18.719 -5.328 1 97.44 308 ALA A O 1
ATOM 2327 N N . GLU A 1 309 ? 21.016 16.562 -5.195 1 96.69 309 GLU A N 1
ATOM 2328 C CA . GLU A 1 309 ? 19.594 16.859 -5.141 1 96.69 309 GLU A CA 1
ATOM 2329 C C . GLU A 1 309 ? 19.219 17.594 -3.854 1 96.69 309 GLU A C 1
ATOM 2331 O O . GLU A 1 309 ? 18.391 18.5 -3.865 1 96.69 309 GLU A O 1
ATOM 2336 N N . GLY A 1 310 ? 19.828 17.203 -2.795 1 97.75 310 GLY A N 1
ATOM 2337 C CA . GLY A 1 310 ? 19.594 17.859 -1.513 1 97.75 310 GLY A CA 1
ATOM 2338 C C . GLY A 1 310 ? 20 19.328 -1.505 1 97.75 310 GLY A C 1
ATOM 2339 O O . GLY A 1 310 ? 19.25 20.172 -1.004 1 97.75 310 GLY A O 1
ATOM 2340 N N . GLU A 1 311 ? 21.156 19.594 -2.043 1 98.12 311 GLU A N 1
ATOM 2341 C CA . GLU A 1 311 ? 21.625 20.984 -2.098 1 98.12 311 GLU A CA 1
ATOM 2342 C C . GLU A 1 311 ? 20.75 21.828 -3.014 1 98.12 311 GLU A C 1
ATOM 2344 O O . GLU A 1 311 ? 20.531 23.016 -2.76 1 98.12 311 GLU A O 1
ATOM 2349 N N . GLN A 1 312 ? 20.328 21.219 -4.051 1 97.94 312 GLN A N 1
ATOM 2350 C CA . GLN A 1 312 ? 19.375 21.906 -4.91 1 97.94 312 GLN A CA 1
ATOM 2351 C C . GLN A 1 312 ? 18.109 22.25 -4.145 1 97.94 312 GLN A C 1
ATOM 2353 O O . GLN A 1 312 ? 17.562 23.344 -4.289 1 97.94 312 GLN A O 1
ATOM 2358 N N . LEU A 1 313 ? 17.625 21.344 -3.379 1 98.06 313 LEU A N 1
ATOM 2359 C CA . LEU A 1 313 ? 16.453 21.578 -2.561 1 98.06 313 LEU A CA 1
ATOM 2360 C C . LEU A 1 313 ? 16.703 22.688 -1.548 1 98.06 313 LEU A C 1
ATOM 2362 O O . LEU A 1 313 ? 15.844 23.547 -1.335 1 98.06 313 LEU A O 1
ATOM 2366 N N . MET A 1 314 ? 17.859 22.703 -0.944 1 98.38 314 MET A N 1
ATOM 2367 C CA . MET A 1 314 ? 18.234 23.766 -0.007 1 98.38 314 MET A CA 1
ATOM 2368 C C . MET A 1 314 ? 18.172 25.141 -0.679 1 98.38 314 MET A C 1
ATOM 2370 O O . MET A 1 314 ? 17.703 26.109 -0.078 1 98.38 314 MET A O 1
ATOM 2374 N N . SER A 1 315 ? 18.609 25.156 -1.891 1 98.38 315 SER A N 1
ATOM 2375 C CA . SER A 1 315 ? 18.578 26.406 -2.645 1 98.38 315 SER A CA 1
ATOM 2376 C C . SER A 1 315 ? 17.156 26.859 -2.918 1 98.38 315 SER A C 1
ATOM 2378 O O . SER A 1 315 ? 16.844 28.047 -2.852 1 98.38 315 SER A O 1
ATOM 2380 N N . GLN A 1 316 ? 16.328 25.922 -3.213 1 98.19 316 GLN A N 1
ATOM 2381 C CA . GLN A 1 316 ? 14.93 26.234 -3.48 1 98.19 316 GLN A CA 1
ATOM 2382 C C . GLN A 1 316 ? 14.219 26.703 -2.215 1 98.19 316 GLN A C 1
ATOM 2384 O O . GLN A 1 316 ? 13.234 27.438 -2.287 1 98.19 316 GLN A O 1
ATOM 2389 N N . PHE A 1 317 ? 14.727 26.297 -1.049 1 98.56 317 PHE A N 1
ATOM 2390 C CA . PHE A 1 317 ? 14.094 26.609 0.23 1 98.56 317 PHE A CA 1
ATOM 2391 C C . PHE A 1 317 ? 14.688 27.891 0.822 1 98.56 317 PHE A C 1
ATOM 2393 O O . PHE A 1 317 ? 14.258 28.344 1.887 1 98.56 317 PHE A O 1
ATOM 2400 N N . LYS A 1 318 ? 15.641 28.5 0.169 1 98.44 318 LYS A N 1
ATOM 2401 C CA . LYS A 1 318 ? 16.422 29.625 0.719 1 98.44 318 LYS A CA 1
ATOM 2402 C C . LYS A 1 318 ? 15.5 30.75 1.185 1 98.44 318 LYS A C 1
ATOM 2404 O O . LYS A 1 318 ? 15.625 31.234 2.312 1 98.44 318 LYS A O 1
ATOM 2409 N N . GLU A 1 319 ? 14.586 31.172 0.369 1 98.5 319 GLU A N 1
ATOM 2410 C CA . GLU A 1 319 ? 13.695 32.281 0.715 1 98.5 319 GLU A CA 1
ATOM 2411 C C . GLU A 1 319 ? 12.82 31.938 1.916 1 98.5 319 GLU A C 1
ATOM 2413 O O . GLU A 1 319 ? 12.531 32.781 2.754 1 98.5 319 GLU A O 1
ATOM 2418 N N . MET A 1 320 ? 12.328 30.688 1.966 1 98.38 320 MET A N 1
ATOM 2419 C CA . MET A 1 320 ? 11.516 30.25 3.098 1 98.38 320 MET A CA 1
ATOM 2420 C C . MET A 1 320 ? 12.328 30.281 4.391 1 98.38 320 MET A C 1
ATOM 2422 O O . MET A 1 320 ? 11.836 30.719 5.43 1 98.38 320 MET A O 1
ATOM 2426 N N . ILE A 1 321 ? 13.586 29.812 4.289 1 97.81 321 ILE A N 1
ATOM 2427 C CA . ILE A 1 321 ? 14.453 29.781 5.465 1 97.81 321 ILE A CA 1
ATOM 2428 C C . ILE A 1 321 ? 14.719 31.188 5.965 1 97.81 321 ILE A C 1
ATOM 2430 O O . ILE A 1 321 ? 14.688 31.453 7.172 1 97.81 321 ILE A O 1
ATOM 2434 N N . GLU A 1 322 ? 14.938 32.094 5.02 1 98.06 322 GLU A N 1
ATOM 2435 C CA . GLU A 1 322 ? 15.125 33.5 5.383 1 98.06 322 GLU A CA 1
ATOM 2436 C C . GLU A 1 322 ? 13.859 34.094 6.004 1 98.06 322 GLU A C 1
ATOM 2438 O O . GLU A 1 322 ? 13.93 34.844 6.984 1 98.06 322 GLU A O 1
ATOM 2443 N N . LEU A 1 323 ? 12.758 33.75 5.398 1 97.75 323 LEU A N 1
ATOM 2444 C CA . LEU A 1 323 ? 11.477 34.219 5.918 1 97.75 323 LEU A CA 1
ATOM 2445 C C . LEU A 1 323 ? 11.266 33.719 7.348 1 97.75 323 LEU A C 1
ATOM 2447 O O . LEU A 1 323 ? 10.812 34.469 8.211 1 97.75 323 LEU A O 1
ATOM 2451 N N . GLU A 1 324 ? 11.516 32.438 7.578 1 95.94 324 GLU A N 1
ATOM 2452 C CA . GLU A 1 324 ? 11.375 31.875 8.914 1 95.94 324 GLU A CA 1
ATOM 2453 C C . GLU A 1 324 ? 12.234 32.625 9.93 1 95.94 324 GLU A C 1
ATOM 2455 O O . GLU A 1 324 ? 11.789 32.875 11.047 1 95.94 324 GLU A O 1
ATOM 2460 N N . ALA A 1 325 ? 13.438 32.969 9.578 1 95.38 325 ALA A N 1
ATOM 2461 C CA . ALA A 1 325 ? 14.336 33.688 10.461 1 95.38 325 ALA A CA 1
ATOM 2462 C C . ALA A 1 325 ? 13.758 35.062 10.82 1 95.38 325 ALA A C 1
ATOM 2464 O O . ALA A 1 325 ? 13.93 35.531 11.938 1 95.38 325 ALA A O 1
ATOM 2465 N N . GLU A 1 326 ? 13.102 35.656 9.859 1 95 326 GLU A N 1
ATOM 2466 C CA . GLU A 1 326 ? 12.484 36.969 10.078 1 95 326 GLU A CA 1
ATOM 2467 C C . GLU A 1 326 ? 11.414 36.875 11.164 1 95 326 GLU A C 1
ATOM 2469 O O . GLU A 1 326 ? 11.281 37.812 11.984 1 95 326 GLU A O 1
ATOM 2474 N N . TYR A 1 327 ? 10.68 35.812 11.195 1 92.62 327 TYR A N 1
ATOM 2475 C CA . TYR A 1 327 ? 9.523 35.719 12.078 1 92.62 327 TYR A CA 1
ATOM 2476 C C . TYR A 1 327 ? 9.867 35 13.367 1 92.62 327 TYR A C 1
ATOM 2478 O O . TYR A 1 327 ? 9.125 35.062 14.352 1 92.62 327 TYR A O 1
ATOM 2486 N N . SER A 1 328 ? 10.898 34.219 13.422 1 86.31 328 SER A N 1
ATOM 2487 C 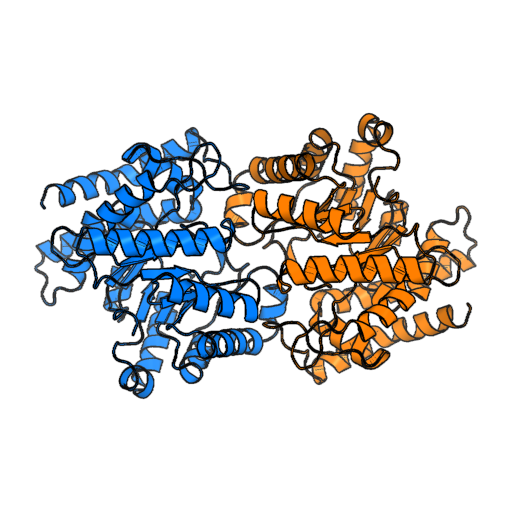CA . SER A 1 328 ? 11.328 33.531 14.641 1 86.31 328 SER A CA 1
ATOM 2488 C C . SER A 1 328 ? 11.953 34.531 15.633 1 86.31 328 SER A C 1
ATOM 2490 O O . SER A 1 328 ? 11.922 34.281 16.844 1 86.31 328 SER A O 1
ATOM 2492 N N . GLU A 1 329 ? 12.672 35.5 15.234 1 69.62 329 GLU A N 1
ATOM 2493 C CA . GLU A 1 329 ? 13.32 36.531 16.047 1 69.62 329 GLU A CA 1
ATOM 2494 C C . GLU A 1 329 ? 12.305 37.5 16.609 1 69.62 329 GLU A C 1
ATOM 2496 O O . GLU A 1 329 ? 12.547 38.156 17.641 1 69.62 329 GLU A O 1
ATOM 2501 N N . THR A 1 330 ? 11.25 37.562 15.953 1 49.53 330 THR A N 1
ATOM 2502 C CA . THR A 1 330 ? 10.25 38.531 16.422 1 49.53 330 THR A CA 1
ATOM 2503 C C . THR A 1 330 ? 9.453 37.969 17.594 1 49.53 330 THR A C 1
ATOM 2505 O O . THR A 1 330 ? 8.68 38.688 18.234 1 49.53 330 THR A O 1
ATOM 2508 N N . VAL A 1 331 ? 9.703 36.688 17.953 1 46.78 331 VAL A N 1
ATOM 2509 C CA . VAL A 1 331 ? 9.039 36.156 19.141 1 46.78 331 VAL A CA 1
ATOM 2510 C C . VAL A 1 331 ? 9.984 36.219 20.344 1 46.78 331 VAL A C 1
ATOM 2512 O O . VAL A 1 331 ? 11.164 35.875 20.219 1 46.78 331 VAL A O 1
ATOM 2515 N N . MET B 1 1 ? 16.281 -27.375 4.52 1 45.84 1 MET B N 1
ATOM 2516 C CA . MET B 1 1 ? 16.484 -26.828 3.18 1 45.84 1 MET B CA 1
ATOM 2517 C C . MET B 1 1 ? 15.172 -26.859 2.393 1 45.84 1 MET B C 1
ATOM 2519 O O . MET B 1 1 ? 14.422 -27.828 2.441 1 45.84 1 MET B O 1
ATOM 2523 N N . GLY B 1 2 ? 14.578 -25.625 2.129 1 56.66 2 GLY B N 1
ATOM 2524 C CA . GLY B 1 2 ? 13.32 -25.594 1.407 1 56.66 2 GLY B CA 1
ATOM 2525 C C . GLY B 1 2 ? 13.289 -26.547 0.23 1 56.66 2 GLY B C 1
ATOM 2526 O O . GLY B 1 2 ? 14.328 -26.906 -0.318 1 56.66 2 GLY B O 1
ATOM 2527 N N . LEU B 1 3 ? 12.102 -27.125 -0.02 1 73.44 3 LEU B N 1
ATOM 2528 C CA . LEU B 1 3 ? 11.891 -28.016 -1.16 1 73.44 3 LEU B CA 1
ATOM 2529 C C . LEU B 1 3 ? 12.258 -27.312 -2.465 1 73.44 3 LEU B C 1
ATOM 2531 O O . LEU B 1 3 ? 12.258 -26.094 -2.539 1 73.44 3 LEU B O 1
ATOM 2535 N N . MET B 1 4 ? 12.594 -28.047 -3.396 1 80.06 4 MET B N 1
ATOM 2536 C CA . MET B 1 4 ? 13.18 -27.547 -4.641 1 80.06 4 MET B CA 1
ATOM 2537 C C . MET B 1 4 ? 12.102 -26.953 -5.543 1 80.06 4 MET B C 1
ATOM 2539 O O . MET B 1 4 ? 11.07 -27.562 -5.777 1 80.06 4 MET B O 1
ATOM 2543 N N . LEU B 1 5 ? 12.273 -25.703 -5.945 1 89.75 5 LEU B N 1
ATOM 2544 C CA . LEU B 1 5 ? 11.461 -25.047 -6.965 1 89.75 5 LEU B CA 1
ATOM 2545 C C . LEU B 1 5 ? 11.812 -25.578 -8.352 1 89.75 5 LEU B C 1
ATOM 2547 O O . LEU B 1 5 ? 12.953 -25.969 -8.602 1 89.75 5 LEU B O 1
ATOM 2551 N N . LYS B 1 6 ? 10.867 -25.719 -9.242 1 91.12 6 LYS B N 1
ATOM 2552 C CA . LYS B 1 6 ? 11.078 -26.188 -10.609 1 91.12 6 LYS B CA 1
ATOM 2553 C C . LYS B 1 6 ? 10.188 -25.453 -11.594 1 91.12 6 LYS B C 1
ATOM 2555 O O . LYS B 1 6 ? 9.188 -24.844 -11.195 1 91.12 6 LYS B O 1
ATOM 2560 N N . PRO B 1 7 ? 10.641 -25.469 -12.867 1 94.44 7 PRO B N 1
ATOM 2561 C CA . PRO B 1 7 ? 9.711 -24.953 -13.875 1 94.44 7 PRO B CA 1
ATOM 2562 C C . PRO B 1 7 ? 8.336 -25.609 -13.805 1 94.44 7 PRO B C 1
ATOM 2564 O O . PRO B 1 7 ? 8.234 -26.797 -13.492 1 94.44 7 PRO B O 1
ATOM 2567 N N . GLY B 1 8 ? 7.312 -24.859 -14.023 1 93.62 8 GLY B N 1
ATOM 2568 C CA . GLY B 1 8 ? 5.984 -25.453 -13.938 1 93.62 8 GLY B CA 1
ATOM 2569 C C . GLY B 1 8 ? 4.887 -24.422 -13.734 1 93.62 8 GLY B C 1
ATOM 2570 O O . GLY B 1 8 ? 5.094 -23.234 -13.992 1 93.62 8 GLY B O 1
ATOM 2571 N N . ALA B 1 9 ? 3.736 -24.969 -13.406 1 94.31 9 ALA B N 1
ATOM 2572 C CA . ALA B 1 9 ? 2.57 -24.141 -13.117 1 94.31 9 ALA B CA 1
ATOM 2573 C C . ALA B 1 9 ? 2.451 -23.875 -11.617 1 94.31 9 ALA B C 1
ATOM 2575 O O . ALA B 1 9 ? 2.584 -24.797 -10.805 1 94.31 9 ALA B O 1
ATOM 2576 N N . TYR B 1 10 ? 2.32 -22.688 -11.289 1 95.88 10 TYR B N 1
ATOM 2577 C CA . TYR B 1 10 ? 2.064 -22.219 -9.938 1 95.88 10 TYR B CA 1
ATOM 2578 C C . TYR B 1 10 ? 0.688 -21.578 -9.836 1 95.88 10 TYR B C 1
ATOM 2580 O O . TYR B 1 10 ? 0.297 -20.797 -10.703 1 95.88 10 TYR B O 1
ATOM 2588 N N . GLY B 1 11 ? -0.057 -21.969 -8.867 1 95.81 11 GLY B N 1
ATOM 2589 C CA . GLY B 1 11 ? -1.415 -21.484 -8.719 1 95.81 11 GLY B CA 1
ATOM 2590 C C . GLY B 1 11 ? -1.61 -20.641 -7.473 1 95.81 11 GLY B C 1
ATOM 2591 O O . GLY B 1 11 ? -1.581 -21.156 -6.355 1 95.81 11 GLY B O 1
ATOM 2592 N N . PRO B 1 12 ? -1.746 -19.312 -7.609 1 97.38 12 PRO B N 1
ATOM 2593 C CA . PRO B 1 12 ? -2.102 -18.484 -6.449 1 97.38 12 PRO B CA 1
ATOM 2594 C C . PRO B 1 12 ? -3.49 -18.812 -5.902 1 97.38 12 PRO B C 1
ATOM 2596 O O . PRO B 1 12 ? -4.496 -18.562 -6.574 1 97.38 12 PRO B O 1
ATOM 2599 N N . LEU B 1 13 ? -3.486 -19.25 -4.719 1 97.56 13 LEU B N 1
ATOM 2600 C CA . LEU B 1 13 ? -4.719 -19.688 -4.082 1 97.56 13 LEU B CA 1
ATOM 2601 C C . LEU B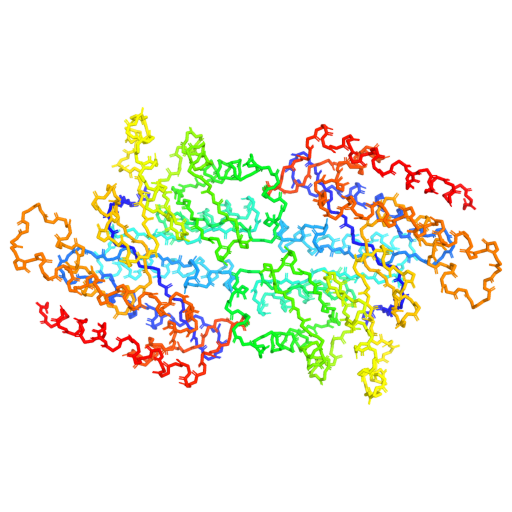 1 13 ? -5.461 -18.516 -3.445 1 97.56 13 LEU B C 1
ATOM 2603 O O . LEU B 1 13 ? -4.844 -17.672 -2.803 1 97.56 13 LEU B O 1
ATOM 2607 N N . PRO B 1 14 ? -6.777 -18.469 -3.652 1 98.19 14 PRO B N 1
ATOM 2608 C CA . PRO B 1 14 ? -7.559 -17.5 -2.885 1 98.19 14 PRO B CA 1
ATOM 2609 C C . PRO B 1 14 ? -7.676 -17.875 -1.407 1 98.19 14 PRO B C 1
ATOM 2611 O O . PRO B 1 14 ? -7.602 -19.047 -1.057 1 98.19 14 PRO B O 1
ATOM 2614 N N . THR B 1 15 ? -7.762 -16.922 -0.582 1 98.69 15 THR B N 1
ATOM 2615 C CA . THR B 1 15 ? -8.156 -17.156 0.803 1 98.69 15 THR B CA 1
ATOM 2616 C C . THR B 1 15 ? -9.672 -17.062 0.956 1 98.69 15 THR B C 1
ATOM 2618 O O . THR B 1 15 ? -10.289 -16.078 0.546 1 98.69 15 THR B O 1
ATOM 2621 N N . PHE B 1 16 ? -10.242 -18.094 1.494 1 98.56 16 PHE B N 1
ATOM 2622 C CA . PHE B 1 16 ? -11.688 -18.109 1.675 1 98.56 16 PHE B CA 1
ATOM 2623 C C . PHE B 1 16 ? -12.062 -17.656 3.076 1 98.56 16 PHE B C 1
ATOM 2625 O O . PHE B 1 16 ? -11.352 -17.938 4.043 1 98.56 16 PHE B O 1
ATOM 2632 N N . PHE B 1 17 ? -13.211 -16.984 3.127 1 98.56 17 PHE B N 1
ATOM 2633 C CA . PHE B 1 17 ? -13.648 -16.438 4.41 1 98.56 17 PHE B CA 1
ATOM 2634 C C . PHE B 1 17 ? -15.07 -16.875 4.719 1 98.56 17 PHE B C 1
ATOM 2636 O O . PHE B 1 17 ? -15.883 -17.062 3.811 1 98.56 17 PHE B O 1
ATOM 2643 N N . THR B 1 18 ? -15.359 -16.969 5.98 1 97.56 18 THR B N 1
ATOM 2644 C CA . THR B 1 18 ? -16.734 -17.141 6.453 1 97.56 18 THR B CA 1
ATOM 2645 C C . THR B 1 18 ? -17.484 -15.805 6.426 1 97.56 18 THR B C 1
ATOM 2647 O O . THR B 1 18 ? -16.891 -14.766 6.125 1 97.56 18 THR B O 1
ATOM 2650 N N . ASP B 1 19 ? -18.734 -15.852 6.758 1 94.69 19 ASP B N 1
ATOM 2651 C CA . ASP B 1 19 ? -19.547 -14.641 6.766 1 94.69 19 ASP B CA 1
ATOM 2652 C C . ASP B 1 19 ? -19.031 -13.641 7.793 1 94.69 19 ASP B C 1
ATOM 2654 O O . ASP B 1 19 ? -19.25 -12.43 7.645 1 94.69 19 ASP B O 1
ATOM 2658 N N . ASP B 1 20 ? -18.375 -14.156 8.773 1 95.44 20 ASP B N 1
ATOM 2659 C CA . ASP B 1 20 ? -17.844 -13.289 9.828 1 95.44 20 ASP B CA 1
ATOM 2660 C C . ASP B 1 20 ? -16.422 -12.836 9.516 1 95.44 20 ASP B C 1
ATOM 2662 O O . ASP B 1 20 ? -15.727 -12.305 10.383 1 95.44 20 ASP B O 1
ATOM 2666 N N . GLN B 1 21 ? -15.93 -13.141 8.297 1 96.5 21 GLN B N 1
ATOM 2667 C CA . GLN B 1 21 ? -14.656 -12.641 7.789 1 96.5 21 GLN B CA 1
ATOM 2668 C C . GLN B 1 21 ? -13.484 -13.375 8.43 1 96.5 21 GLN B C 1
ATOM 2670 O O . GLN B 1 21 ? -12.383 -12.828 8.531 1 96.5 21 GLN B O 1
ATOM 2675 N N . GLU B 1 22 ? -13.805 -14.586 8.953 1 98.12 22 GLU B N 1
ATOM 2676 C CA . GLU B 1 22 ? -12.734 -15.469 9.398 1 98.12 22 GLU B CA 1
ATOM 2677 C C . GLU B 1 22 ? -12.305 -16.422 8.281 1 98.12 22 GLU B C 1
ATOM 2679 O O . GLU B 1 22 ? -13.086 -16.719 7.375 1 98.12 22 GLU B O 1
ATOM 2684 N N . ILE B 1 23 ? -11.078 -16.906 8.344 1 98.62 23 ILE B N 1
ATOM 2685 C CA . ILE B 1 23 ? -10.586 -17.797 7.297 1 98.62 23 ILE B CA 1
ATOM 2686 C C . ILE B 1 23 ? -11.383 -19.094 7.312 1 98.62 23 ILE B C 1
ATOM 2688 O O . ILE B 1 23 ? -11.578 -19.703 8.367 1 98.62 23 ILE B O 1
ATOM 2692 N N . ASP B 1 24 ? -11.875 -19.484 6.188 1 98.69 24 ASP B N 1
ATOM 2693 C CA . ASP B 1 24 ? -12.586 -20.734 5.98 1 98.69 24 ASP B CA 1
ATOM 2694 C C . ASP B 1 24 ? -11.625 -21.844 5.551 1 98.69 24 ASP B C 1
ATOM 2696 O O . ASP B 1 24 ? -11.484 -22.125 4.359 1 98.69 24 ASP B O 1
ATOM 2700 N N . TYR B 1 25 ? -11.086 -22.547 6.535 1 98.62 25 TYR B N 1
ATOM 2701 C CA . TYR B 1 25 ? -10.055 -23.547 6.281 1 98.62 25 TYR B CA 1
ATOM 2702 C C . TYR B 1 25 ? -10.641 -24.766 5.59 1 98.62 25 TYR B C 1
ATOM 2704 O O . TYR B 1 25 ? -9.945 -25.469 4.844 1 98.62 25 TYR B O 1
ATOM 2712 N N . GLU B 1 26 ? -11.859 -25.047 5.785 1 98.38 26 GLU B N 1
ATOM 2713 C CA . GLU B 1 26 ? -12.492 -26.188 5.125 1 98.38 26 GLU B CA 1
ATOM 2714 C C . GLU B 1 26 ? -12.531 -26 3.611 1 98.38 26 GLU B C 1
ATOM 2716 O O . GLU B 1 26 ? -12.109 -26.875 2.861 1 98.38 26 GLU B O 1
ATOM 2721 N N . SER B 1 27 ? -13.039 -24.844 3.188 1 98.38 27 SER B N 1
ATOM 2722 C CA . SER B 1 27 ? -13.039 -24.531 1.762 1 98.38 27 SER B CA 1
ATOM 2723 C C . SER B 1 27 ? -11.625 -24.469 1.207 1 98.38 27 SER B C 1
ATOM 2725 O O . SER B 1 27 ? -11.375 -24.906 0.079 1 98.38 27 SER B O 1
ATOM 2727 N N . TYR B 1 28 ? -10.742 -23.969 2.008 1 98.56 28 TYR B N 1
ATOM 2728 C CA . TYR B 1 28 ? -9.352 -23.859 1.571 1 98.56 28 TYR B CA 1
ATOM 2729 C C . TYR B 1 28 ? -8.75 -25.234 1.315 1 98.56 28 TYR B C 1
ATOM 2731 O O . TYR B 1 28 ? -8.102 -25.469 0.289 1 98.56 28 TYR B O 1
ATOM 2739 N N . LYS B 1 29 ? -8.977 -26.156 2.238 1 97.62 29 LYS B N 1
ATOM 2740 C CA . LYS B 1 29 ? -8.461 -27.516 2.094 1 97.62 29 LYS B CA 1
ATOM 2741 C C . LYS B 1 29 ? -9.008 -28.172 0.832 1 97.62 29 LYS B C 1
ATOM 2743 O O . LYS B 1 29 ? -8.25 -28.75 0.054 1 97.62 29 LYS B O 1
ATOM 2748 N N . LYS B 1 30 ? -10.273 -28.047 0.677 1 96.62 30 LYS B N 1
ATOM 2749 C CA . LYS B 1 30 ? -10.914 -28.641 -0.495 1 96.62 30 LYS B CA 1
ATOM 2750 C C . LYS B 1 30 ? -10.312 -28.078 -1.785 1 96.62 30 LYS B C 1
ATOM 2752 O O . LYS B 1 30 ? -9.945 -28.844 -2.678 1 96.62 30 LYS B O 1
ATOM 2757 N N . HIS B 1 31 ? -10.211 -26.812 -1.859 1 96.69 31 HIS B N 1
ATOM 2758 C CA . HIS B 1 31 ? -9.719 -26.172 -3.068 1 96.69 31 HIS B CA 1
ATOM 2759 C C . HIS B 1 31 ? -8.242 -26.5 -3.307 1 96.69 31 HIS B C 1
ATOM 2761 O O . HIS B 1 31 ? -7.844 -26.781 -4.438 1 96.69 31 HIS B O 1
ATOM 2767 N N . LEU B 1 32 ? -7.461 -26.438 -2.244 1 96.25 32 LEU B N 1
ATOM 2768 C CA . LEU B 1 32 ? -6.047 -26.781 -2.332 1 96.25 32 LEU B CA 1
ATOM 2769 C C . LEU B 1 32 ? -5.859 -28.156 -2.947 1 96.25 32 LEU B C 1
ATOM 2771 O O . LEU B 1 32 ? -5.066 -28.328 -3.881 1 96.25 32 LEU B O 1
ATOM 2775 N N . LEU B 1 33 ? -6.562 -29.078 -2.488 1 94 33 LEU B N 1
ATOM 2776 C CA . LEU B 1 33 ? -6.398 -30.453 -2.932 1 94 33 LEU B CA 1
ATOM 2777 C C . LEU B 1 33 ? -6.848 -30.609 -4.383 1 94 33 LEU B C 1
ATOM 2779 O O . LEU B 1 33 ? -6.281 -31.422 -5.125 1 94 33 LEU B O 1
ATOM 2783 N N . ILE B 1 34 ? -7.828 -29.812 -4.758 1 91.5 34 ILE B N 1
ATOM 2784 C CA . ILE B 1 34 ? -8.25 -29.828 -6.156 1 91.5 34 ILE B CA 1
ATOM 2785 C C . ILE B 1 34 ? -7.113 -29.312 -7.039 1 91.5 34 ILE B C 1
ATOM 2787 O O . ILE B 1 34 ? -6.832 -29.891 -8.094 1 91.5 34 ILE B O 1
ATOM 2791 N N . ILE B 1 35 ? -6.469 -28.281 -6.602 1 90.81 35 ILE B N 1
ATOM 2792 C CA . ILE B 1 35 ? -5.461 -27.578 -7.391 1 90.81 35 ILE B CA 1
ATOM 2793 C C . ILE B 1 35 ? -4.188 -28.422 -7.469 1 90.81 35 ILE B C 1
ATOM 2795 O O . ILE B 1 35 ? -3.582 -28.547 -8.539 1 90.81 35 ILE B O 1
ATOM 2799 N N . VAL B 1 36 ? -3.867 -29.031 -6.367 1 89.25 36 VAL B N 1
ATOM 2800 C CA . VAL B 1 36 ? -2.562 -29.688 -6.309 1 89.25 36 VAL B CA 1
ATOM 2801 C C . VAL B 1 36 ? -2.676 -31.125 -6.832 1 89.25 36 VAL B C 1
ATOM 2803 O O . VAL B 1 36 ? -1.669 -31.75 -7.168 1 89.25 36 VAL B O 1
ATOM 2806 N N . GLN B 1 37 ? -3.834 -31.672 -6.582 1 75.38 37 GLN B N 1
ATOM 2807 C CA . GLN B 1 37 ? -4.012 -33.062 -6.934 1 75.38 37 GLN B CA 1
ATOM 2808 C C . GLN B 1 37 ? -3.986 -33.281 -8.445 1 75.38 37 GLN B C 1
ATOM 2810 O O . GLN B 1 37 ? -4.945 -32.906 -9.141 1 75.38 37 GLN B O 1
ATOM 2815 N N . ASP B 1 38 ? -3.121 -32.531 -9.219 1 54.81 38 ASP B N 1
ATOM 2816 C CA . ASP B 1 38 ? -3.119 -33 -10.609 1 54.81 38 ASP B CA 1
ATOM 2817 C C . ASP B 1 38 ? -3.189 -34.5 -10.695 1 54.81 38 ASP B C 1
ATOM 2819 O O . ASP B 1 38 ? -2.486 -35.219 -9.969 1 54.81 38 ASP B O 1
ATOM 2823 N N . LEU B 1 39 ? -4.164 -34.938 -11.25 1 46.28 39 LEU B N 1
ATOM 2824 C CA . LEU B 1 39 ? -4.371 -36.344 -11.68 1 46.28 39 LEU B CA 1
ATOM 2825 C C . LEU B 1 39 ? -3.072 -36.938 -12.195 1 46.28 39 LEU B C 1
ATOM 2827 O O . LEU B 1 39 ? -2.812 -38.125 -11.984 1 46.28 39 LEU B O 1
ATOM 2831 N N . ALA B 1 40 ? -2.328 -36.344 -13.242 1 45.12 40 ALA B N 1
ATOM 2832 C CA . ALA B 1 40 ? -1.224 -37.094 -13.852 1 45.12 40 ALA B CA 1
ATOM 2833 C C . ALA B 1 40 ? 0.04 -37 -13.008 1 45.12 40 ALA B C 1
ATOM 2835 O O . ALA B 1 40 ? 1.144 -37.25 -13.484 1 45.12 40 ALA B O 1
ATOM 2836 N N . LYS B 1 41 ? 0.141 -36.75 -11.805 1 49.09 41 LYS B N 1
ATOM 2837 C CA . LYS B 1 41 ? 1.275 -36.812 -10.891 1 49.09 41 LYS B CA 1
ATOM 2838 C C . LYS B 1 41 ? 2.109 -35.531 -10.961 1 49.09 41 LYS B C 1
ATOM 2840 O O . LYS B 1 41 ? 3.225 -35.469 -10.438 1 49.09 41 LYS B O 1
ATOM 2845 N N . ARG B 1 42 ? 1.858 -34.5 -11.836 1 55.41 42 ARG B N 1
ATOM 2846 C CA . ARG B 1 42 ? 2.711 -33.312 -11.969 1 55.41 42 ARG B CA 1
ATOM 2847 C C . ARG B 1 42 ? 1.948 -32.062 -11.609 1 55.41 42 ARG B C 1
ATOM 2849 O O . ARG B 1 42 ? 1.242 -31.484 -12.453 1 55.41 42 ARG B O 1
ATOM 2856 N N . GLY B 1 43 ? 1.678 -31.641 -10.289 1 77.06 43 GLY B N 1
ATOM 2857 C CA . GLY B 1 43 ? 0.692 -30.781 -9.648 1 77.06 43 GLY B CA 1
ATOM 2858 C C . GLY B 1 43 ? 1.062 -29.312 -9.68 1 77.06 43 GLY B C 1
ATOM 2859 O O . GLY B 1 43 ? 2.158 -28.953 -10.109 1 77.06 43 GLY B O 1
ATOM 2860 N N . ILE B 1 44 ? 0.101 -28.406 -9.805 1 92.5 44 ILE B N 1
ATOM 2861 C CA . ILE B 1 44 ? 0.181 -26.953 -9.664 1 92.5 44 ILE B CA 1
ATOM 2862 C C . ILE B 1 44 ? 0.735 -26.594 -8.289 1 92.5 44 ILE B C 1
ATOM 2864 O O . ILE B 1 44 ? 0.206 -27.047 -7.266 1 92.5 44 ILE B O 1
ATOM 2868 N N . ASN B 1 45 ? 1.965 -26 -8.32 1 94.06 45 ASN B N 1
ATOM 2869 C CA . ASN B 1 45 ? 2.561 -25.578 -7.059 1 94.06 45 ASN B CA 1
ATOM 2870 C C . ASN B 1 45 ? 1.737 -24.484 -6.391 1 94.06 45 ASN B C 1
ATOM 2872 O O . ASN B 1 45 ? 1.372 -23.484 -7.031 1 94.06 45 ASN B O 1
ATOM 2876 N N . PRO B 1 46 ? 1.464 -24.672 -5.148 1 95.88 46 PRO B N 1
ATOM 2877 C CA . PRO B 1 46 ? 0.628 -23.656 -4.496 1 95.88 46 PRO B CA 1
ATOM 2878 C C . PRO B 1 46 ? 1.39 -22.375 -4.188 1 95.88 46 PRO B C 1
ATOM 2880 O O . PRO B 1 46 ? 2.531 -22.422 -3.723 1 95.88 46 PRO B O 1
ATOM 2883 N N . VAL B 1 47 ? 0.816 -21.297 -4.504 1 97.81 47 VAL B N 1
ATOM 2884 C CA . VAL B 1 47 ? 1.202 -19.953 -4.066 1 97.81 47 VAL B CA 1
ATOM 2885 C C . VAL B 1 47 ? 0.135 -19.391 -3.135 1 97.81 47 VAL B C 1
ATOM 2887 O O . VAL B 1 47 ? -1.047 -19.344 -3.484 1 97.81 47 VAL B O 1
ATOM 2890 N N . CYS B 1 48 ? 0.551 -19.047 -1.942 1 98.25 48 CYS B N 1
ATOM 2891 C CA . CYS B 1 48 ? -0.438 -18.547 -0.99 1 98.25 48 CYS B CA 1
ATOM 2892 C C . CYS B 1 48 ? -0.07 -17.156 -0.49 1 98.25 48 CYS B C 1
ATOM 2894 O O . CYS B 1 48 ? 1.053 -16.703 -0.698 1 98.25 48 CYS B O 1
ATOM 2896 N N . ALA B 1 49 ? -1.042 -16.469 0.012 1 97.19 49 ALA B N 1
ATOM 2897 C CA . ALA B 1 49 ? -0.865 -15.148 0.613 1 97.19 49 ALA B CA 1
ATOM 2898 C C . ALA B 1 49 ? -0.181 -14.195 -0.359 1 97.19 49 ALA B C 1
ATOM 2900 O O . ALA B 1 49 ? 0.813 -13.555 -0.012 1 97.19 49 ALA B O 1
ATOM 2901 N N . GLY B 1 50 ? -0.583 -14.266 -1.597 1 95.88 50 GLY B N 1
ATOM 2902 C CA . GLY B 1 50 ? -0.259 -13.258 -2.598 1 95.88 50 GLY B CA 1
ATOM 2903 C C . GLY B 1 50 ? -1.385 -12.273 -2.838 1 95.88 50 GLY B C 1
ATOM 2904 O O . GLY B 1 50 ? -2.164 -11.977 -1.928 1 95.88 50 GLY B O 1
ATOM 2905 N N . SER B 1 51 ? -1.429 -11.758 -3.975 1 95.38 51 SER B N 1
ATOM 2906 C CA . SER B 1 51 ? -2.488 -10.812 -4.32 1 95.38 51 SER B CA 1
ATOM 2907 C C . SER B 1 51 ? -3.854 -11.492 -4.324 1 95.38 51 SER B C 1
ATOM 2909 O O . SER B 1 51 ? -4.793 -11.008 -3.693 1 95.38 51 SER B O 1
ATOM 2911 N N . LEU B 1 52 ? -3.996 -12.664 -4.988 1 96.75 52 LEU B N 1
ATOM 2912 C CA . LEU B 1 52 ? -5.27 -13.367 -5.039 1 96.75 52 LEU B CA 1
ATOM 2913 C C . LEU B 1 52 ? -5.598 -14 -3.689 1 96.75 52 LEU B C 1
ATOM 2915 O O . LEU B 1 52 ? -6.75 -14.344 -3.426 1 96.75 52 LEU B O 1
ATOM 2919 N N . GLY B 1 53 ? -4.559 -14.18 -2.91 1 98.06 53 GLY B N 1
ATOM 2920 C CA . GLY B 1 53 ? -4.738 -14.695 -1.563 1 98.06 53 GLY B CA 1
ATOM 2921 C C . GLY B 1 53 ? -5.043 -13.617 -0.542 1 98.06 53 GLY B C 1
ATOM 2922 O O . GLY B 1 53 ? -5.18 -13.906 0.649 1 98.06 53 GLY B O 1
ATOM 2923 N N . GLU B 1 54 ? -5.051 -12.367 -0.958 1 98.25 54 GLU B N 1
ATOM 2924 C CA . GLU B 1 54 ? -5.438 -11.219 -0.147 1 98.25 54 GLU B CA 1
ATOM 2925 C C . GLU B 1 54 ? -4.512 -11.055 1.056 1 98.25 54 GLU B C 1
ATOM 2927 O O . GLU B 1 54 ? -4.969 -10.797 2.17 1 98.25 54 GLU B O 1
ATOM 2932 N N . ALA B 1 55 ? -3.248 -11.234 0.797 1 97.81 55 ALA B N 1
ATOM 2933 C CA . ALA B 1 55 ? -2.242 -11.18 1.854 1 97.81 55 ALA B CA 1
ATOM 2934 C C . ALA B 1 55 ? -2.328 -9.867 2.625 1 97.81 55 ALA B C 1
ATOM 2936 O O . ALA B 1 55 ? -2.217 -9.852 3.852 1 97.81 55 ALA B O 1
ATOM 2937 N N . VAL B 1 56 ? -2.586 -8.766 2.002 1 97.31 56 VAL B N 1
ATOM 2938 C CA . VAL B 1 56 ? -2.514 -7.441 2.605 1 97.31 56 VAL B CA 1
ATOM 2939 C C . VAL B 1 56 ? -3.668 -7.254 3.586 1 97.31 56 VAL B C 1
ATOM 2941 O O . VAL B 1 56 ? -3.625 -6.371 4.445 1 97.31 56 VAL B O 1
ATOM 2944 N N . HIS B 1 57 ? -4.699 -8.055 3.422 1 98.12 57 HIS B N 1
ATOM 2945 C CA . HIS B 1 57 ? -5.855 -7.93 4.301 1 98.12 57 HIS B CA 1
ATOM 2946 C C . HIS B 1 57 ? -5.766 -8.906 5.469 1 98.12 57 HIS B C 1
ATOM 2948 O O . HIS B 1 57 ? -6.586 -8.852 6.391 1 98.12 57 HIS B O 1
ATOM 2954 N N . LEU B 1 58 ? -4.797 -9.781 5.422 1 98.06 58 LEU B N 1
ATOM 2955 C CA . LEU B 1 58 ? -4.582 -10.734 6.508 1 98.06 58 LEU B CA 1
ATOM 2956 C C . LEU B 1 58 ? -3.635 -10.156 7.555 1 98.06 58 LEU B C 1
ATOM 2958 O O . LEU B 1 58 ? -2.723 -9.398 7.223 1 98.06 58 LEU B O 1
ATOM 2962 N N . SER B 1 59 ? -3.861 -10.523 8.812 1 96.44 59 SER B N 1
ATOM 2963 C CA . SER B 1 59 ? -2.863 -10.227 9.836 1 96.44 59 SER B CA 1
ATOM 2964 C C . SER B 1 59 ? -1.623 -11.094 9.664 1 96.44 59 SER B C 1
ATOM 2966 O O . SER B 1 59 ? -1.676 -12.141 9.016 1 96.44 59 SER B O 1
ATOM 2968 N N . PRO B 1 60 ? -0.5 -10.641 10.227 1 95.62 60 PRO B N 1
ATOM 2969 C CA . PRO B 1 60 ? 0.689 -11.5 10.172 1 95.62 60 PRO B CA 1
ATOM 2970 C C . PRO B 1 60 ? 0.439 -12.891 10.742 1 95.62 60 PRO B C 1
ATOM 2972 O O . PRO B 1 60 ? 0.926 -13.883 10.195 1 95.62 60 PRO B O 1
ATOM 2975 N N . GLU B 1 61 ? -0.332 -12.961 11.797 1 97.25 61 GLU B N 1
ATOM 2976 C CA . GLU B 1 61 ? -0.645 -14.242 12.422 1 97.25 61 GLU B CA 1
ATOM 2977 C C . GLU B 1 61 ? -1.489 -15.117 11.5 1 97.25 61 GLU B C 1
ATOM 2979 O O . GLU B 1 61 ? -1.282 -16.328 11.43 1 97.25 61 GLU B O 1
ATOM 2984 N N . GLU B 1 62 ? -2.432 -14.508 10.828 1 98.44 62 GLU B N 1
ATOM 2985 C CA . GLU B 1 62 ? -3.26 -15.25 9.875 1 98.44 62 GLU B CA 1
ATOM 2986 C C . GLU B 1 62 ? -2.422 -15.812 8.734 1 98.44 62 GLU B C 1
ATOM 2988 O O . GLU B 1 62 ? -2.658 -16.938 8.273 1 98.44 62 GLU B O 1
ATOM 2993 N N . ARG B 1 63 ? -1.468 -15.031 8.227 1 98.44 63 ARG B N 1
ATOM 2994 C CA . ARG B 1 63 ? -0.598 -15.477 7.145 1 98.44 63 ARG B CA 1
ATOM 2995 C C . ARG B 1 63 ? 0.202 -16.703 7.559 1 98.44 63 ARG B C 1
ATOM 2997 O O . ARG B 1 63 ? 0.287 -17.688 6.809 1 98.44 63 ARG B O 1
ATOM 3004 N N . VAL B 1 64 ? 0.727 -16.656 8.781 1 98.56 64 VAL B N 1
ATOM 3005 C CA . VAL B 1 64 ? 1.515 -17.766 9.312 1 98.56 64 VAL B CA 1
ATOM 3006 C C . VAL B 1 64 ? 0.632 -19 9.453 1 98.56 64 VAL B C 1
ATOM 3008 O O . VAL B 1 64 ? 1.01 -20.094 9.031 1 98.56 64 VAL B O 1
ATOM 3011 N N . ALA B 1 65 ? -0.505 -18.812 10.031 1 98.75 65 ALA B N 1
ATOM 3012 C CA . ALA B 1 65 ? -1.435 -19.906 10.25 1 98.75 65 ALA B CA 1
ATOM 3013 C C . ALA B 1 65 ? -1.848 -20.547 8.922 1 98.75 65 ALA B C 1
ATOM 3015 O O . ALA B 1 65 ? -1.996 -21.766 8.836 1 98.75 65 ALA B O 1
ATOM 3016 N N . LEU B 1 66 ? -2.039 -19.719 7.961 1 98.81 66 LEU B N 1
ATOM 3017 C CA . LEU B 1 66 ? -2.443 -20.203 6.645 1 98.81 66 LEU B CA 1
ATOM 3018 C C . LEU B 1 66 ? -1.355 -21.078 6.027 1 98.81 66 LEU B C 1
ATOM 3020 O O . LEU B 1 66 ? -1.643 -22.141 5.488 1 98.81 66 LEU B O 1
ATOM 3024 N N . ILE B 1 67 ? -0.107 -20.609 6.082 1 98.75 67 ILE B N 1
ATOM 3025 C CA . ILE B 1 67 ? 1.016 -21.359 5.52 1 98.75 67 ILE B CA 1
ATOM 3026 C C . ILE B 1 67 ? 1.171 -22.688 6.246 1 98.75 67 ILE B C 1
ATOM 3028 O O . ILE B 1 67 ? 1.342 -23.734 5.609 1 98.75 67 ILE B O 1
ATOM 3032 N N . ASP B 1 68 ? 1.071 -22.609 7.562 1 98.75 68 ASP B N 1
ATOM 3033 C CA . ASP B 1 68 ? 1.145 -23.828 8.383 1 98.75 68 ASP B CA 1
ATOM 3034 C C . ASP B 1 68 ? 0.046 -24.812 8 1 98.75 68 ASP B C 1
ATOM 3036 O O . ASP B 1 68 ? 0.301 -26.016 7.871 1 98.75 68 ASP B O 1
ATOM 3040 N N . PHE B 1 69 ? -1.113 -24.328 7.867 1 98.81 69 PHE B N 1
ATOM 3041 C CA . PHE B 1 69 ? -2.262 -25.141 7.488 1 98.81 69 PHE B CA 1
ATOM 3042 C C . PHE B 1 69 ? -2.025 -25.812 6.148 1 98.81 69 PHE B C 1
ATOM 3044 O O . PHE B 1 69 ? -2.311 -27 5.992 1 98.81 69 PHE B O 1
ATOM 3051 N N . ILE B 1 70 ? -1.511 -25.062 5.164 1 98.25 70 ILE B N 1
ATOM 3052 C CA . ILE B 1 70 ? -1.248 -25.594 3.828 1 98.25 70 ILE B CA 1
ATOM 3053 C C . ILE B 1 70 ? -0.197 -26.688 3.906 1 98.25 70 ILE B C 1
ATOM 3055 O O . ILE B 1 70 ? -0.377 -27.766 3.336 1 98.25 70 ILE B O 1
ATOM 3059 N N . ARG B 1 71 ? 0.891 -26.406 4.633 1 97.56 71 ARG B N 1
ATOM 3060 C CA . ARG B 1 71 ? 1.945 -27.406 4.781 1 97.56 71 ARG B CA 1
ATOM 3061 C C . ARG B 1 71 ? 1.398 -28.688 5.391 1 97.56 71 ARG B C 1
ATOM 3063 O O . ARG B 1 71 ? 1.653 -29.781 4.879 1 97.56 71 ARG B O 1
ATOM 3070 N N . ARG B 1 72 ? 0.618 -28.641 6.449 1 98.19 72 ARG B N 1
ATOM 3071 C CA . ARG B 1 72 ? 0.05 -29.812 7.109 1 98.19 72 ARG B CA 1
ATOM 3072 C C . ARG B 1 72 ? -0.891 -30.578 6.176 1 98.19 72 ARG B C 1
ATOM 3074 O O . ARG B 1 72 ? -0.889 -31.797 6.145 1 98.19 72 ARG B O 1
ATOM 3081 N N . THR B 1 73 ? -1.664 -29.75 5.441 1 96.94 73 THR B N 1
ATOM 3082 C CA . THR B 1 73 ? -2.621 -30.359 4.523 1 96.94 73 THR B CA 1
ATOM 3083 C C . THR B 1 73 ? -1.9 -31.156 3.436 1 96.94 73 THR B C 1
ATOM 3085 O O . THR B 1 73 ? -2.293 -32.281 3.111 1 96.94 73 THR B O 1
ATOM 3088 N N . LEU B 1 74 ? -0.873 -30.578 2.902 1 94.62 74 LEU B N 1
ATOM 3089 C CA . LEU B 1 74 ? -0.091 -31.25 1.873 1 94.62 74 LEU B CA 1
ATOM 3090 C C . LEU B 1 74 ? 0.584 -32.5 2.436 1 94.62 74 LEU B C 1
ATOM 3092 O O . LEU B 1 74 ? 0.56 -33.562 1.807 1 94.62 74 LEU B O 1
ATOM 3096 N N . ASP B 1 75 ? 1.15 -32.344 3.605 1 94.44 75 ASP B N 1
ATOM 3097 C CA . ASP B 1 75 ? 1.81 -33.469 4.242 1 94.44 75 ASP B CA 1
ATOM 3098 C C . ASP B 1 75 ? 0.819 -34.625 4.504 1 94.44 75 ASP B C 1
ATOM 3100 O O . ASP B 1 75 ? 1.109 -35.781 4.223 1 94.44 75 ASP B O 1
ATOM 3104 N N . ASP B 1 76 ? -0.306 -34.25 5.02 1 95.81 76 ASP B N 1
ATOM 3105 C CA . ASP B 1 76 ? -1.345 -35.25 5.316 1 95.81 76 ASP B CA 1
ATOM 3106 C C . ASP B 1 76 ? -1.802 -35.969 4.047 1 95.81 76 ASP B C 1
ATOM 3108 O O . ASP B 1 76 ? -2.201 -37.125 4.098 1 95.81 76 ASP B O 1
ATOM 3112 N N . ALA B 1 77 ? -1.71 -35.312 2.955 1 92.44 77 ALA B N 1
ATOM 3113 C CA . ALA B 1 77 ? -2.133 -35.875 1.677 1 92.44 77 ALA B CA 1
ATOM 3114 C C . ALA B 1 77 ? -0.985 -36.625 0.998 1 92.44 77 ALA B C 1
ATOM 3116 O O . ALA B 1 77 ? -1.111 -37.031 -0.149 1 92.44 77 ALA B O 1
ATOM 3117 N N . GLY B 1 78 ? 0.17 -36.656 1.563 1 90.38 78 GLY B N 1
ATOM 3118 C CA . GLY B 1 78 ? 1.317 -37.375 1.039 1 90.38 78 GLY B CA 1
ATOM 3119 C C . GLY B 1 78 ? 2.148 -36.562 0.07 1 90.38 78 GLY B C 1
ATOM 3120 O O . GLY B 1 78 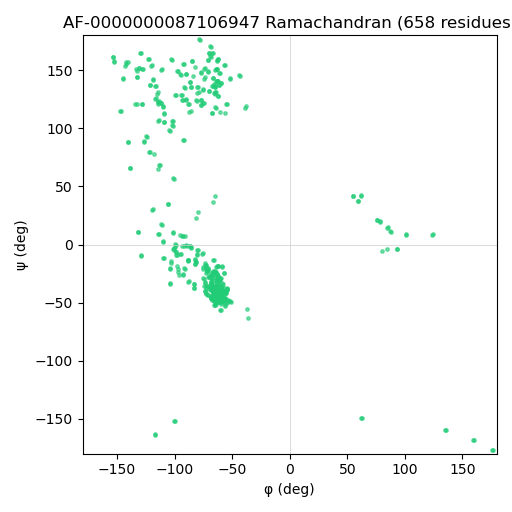? 3.014 -37.094 -0.623 1 90.38 78 GLY B O 1
ATOM 3121 N N . MET B 1 79 ? 1.879 -35.281 -0.007 1 90.38 79 MET B N 1
ATOM 3122 C CA . MET B 1 79 ? 2.598 -34.406 -0.917 1 90.38 79 MET B CA 1
ATOM 3123 C C . MET B 1 79 ? 3.672 -33.594 -0.175 1 90.38 79 MET B C 1
ATOM 3125 O O . MET B 1 79 ? 3.719 -32.375 -0.265 1 90.38 79 MET B O 1
ATOM 3129 N N . THR B 1 80 ? 4.57 -34.281 0.485 1 90.94 80 THR B N 1
ATOM 3130 C CA . THR B 1 80 ? 5.566 -33.688 1.378 1 90.94 80 THR B CA 1
ATOM 3131 C C . THR B 1 80 ? 6.645 -32.969 0.581 1 90.94 80 THR B C 1
ATOM 3133 O O . THR B 1 80 ? 7.348 -32.094 1.118 1 90.94 80 THR B O 1
ATOM 3136 N N . ASP B 1 81 ? 6.711 -33.312 -0.692 1 89.25 81 ASP B N 1
ATOM 3137 C CA . ASP B 1 81 ? 7.773 -32.75 -1.514 1 89.25 81 ASP B CA 1
ATOM 3138 C C . ASP B 1 81 ? 7.254 -31.562 -2.338 1 89.25 81 ASP B C 1
ATOM 3140 O O . ASP B 1 81 ? 7.992 -30.984 -3.141 1 89.25 81 ASP B O 1
ATOM 3144 N N . MET B 1 82 ? 5.992 -31.234 -2.197 1 91.69 82 MET B N 1
ATOM 3145 C CA . MET B 1 82 ? 5.418 -30.109 -2.93 1 91.69 82 MET B CA 1
ATOM 3146 C C . MET B 1 82 ? 5.824 -28.781 -2.295 1 91.69 82 MET B C 1
ATOM 3148 O O . MET B 1 82 ? 5.531 -28.531 -1.124 1 91.69 82 MET B O 1
ATOM 3152 N N . PRO B 1 83 ? 6.488 -27.922 -3.025 1 94.31 83 PRO B N 1
ATOM 3153 C CA . PRO B 1 83 ? 6.91 -26.641 -2.443 1 94.31 83 PRO B CA 1
ATOM 3154 C C . PRO B 1 83 ? 5.754 -25.656 -2.268 1 94.31 83 PRO B C 1
ATOM 3156 O O . PRO B 1 83 ? 4.762 -25.734 -3.002 1 94.31 83 PRO B O 1
ATOM 3159 N N . ILE B 1 84 ? 5.887 -24.828 -1.309 1 96.69 84 ILE B N 1
ATOM 3160 C CA . ILE B 1 84 ? 4.949 -23.734 -1.059 1 96.69 84 ILE B CA 1
ATOM 3161 C C . ILE B 1 84 ? 5.637 -22.406 -1.299 1 96.69 84 ILE B C 1
ATOM 3163 O O . ILE B 1 84 ? 6.715 -22.141 -0.752 1 96.69 84 ILE B O 1
ATOM 3167 N N . VAL B 1 85 ? 5.105 -21.609 -2.162 1 98.19 85 VAL B N 1
ATOM 3168 C CA . VAL B 1 85 ? 5.531 -20.219 -2.314 1 98.19 85 VAL B CA 1
ATOM 3169 C C . VAL B 1 85 ? 4.562 -19.297 -1.58 1 98.19 85 VAL B C 1
ATOM 3171 O O . VAL B 1 85 ? 3.344 -19.406 -1.747 1 98.19 85 VAL B O 1
ATOM 3174 N N . ALA B 1 86 ? 5.043 -18.438 -0.753 1 98.75 86 ALA B N 1
ATOM 3175 C CA . ALA B 1 86 ? 4.188 -17.547 0.022 1 98.75 86 ALA B CA 1
ATOM 3176 C C . ALA B 1 86 ? 4.52 -16.078 -0.264 1 98.75 86 ALA B C 1
ATOM 3178 O O . ALA B 1 86 ? 5.691 -15.719 -0.396 1 98.75 86 ALA B O 1
ATOM 3179 N N . GLY B 1 87 ? 3.479 -15.289 -0.409 1 98.62 87 GLY B N 1
ATOM 3180 C CA . GLY B 1 87 ? 3.738 -13.852 -0.409 1 98.62 87 GLY B CA 1
ATOM 3181 C C . GLY B 1 87 ? 4.32 -13.352 0.9 1 98.62 87 GLY B C 1
ATOM 3182 O O . GLY B 1 87 ? 3.754 -13.594 1.969 1 98.62 87 GLY B O 1
ATOM 3183 N N . VAL B 1 88 ? 5.441 -12.641 0.792 1 98.69 88 VAL B N 1
ATOM 3184 C CA . VAL B 1 88 ? 6.086 -12.203 2.027 1 98.69 88 VAL B CA 1
ATOM 3185 C C . VAL B 1 88 ? 6.426 -10.719 1.936 1 98.69 88 VAL B C 1
ATOM 3187 O O . VAL B 1 88 ? 7.129 -10.18 2.795 1 98.69 88 VAL B O 1
ATOM 3190 N N . GLY B 1 89 ? 5.918 -10.078 0.932 1 97.62 89 GLY B N 1
ATOM 3191 C CA . GLY B 1 89 ? 6.152 -8.656 0.794 1 97.62 89 GLY B CA 1
ATOM 3192 C C . GLY B 1 89 ? 5.43 -7.824 1.84 1 97.62 89 GLY B C 1
ATOM 3193 O O . GLY B 1 89 ? 4.242 -8.047 2.098 1 97.62 89 GLY B O 1
ATOM 3194 N N . GLY B 1 90 ? 6.117 -6.941 2.443 1 96.25 90 GLY B N 1
ATOM 3195 C CA . GLY B 1 90 ? 5.559 -5.945 3.346 1 96.25 90 GLY B CA 1
ATOM 3196 C C . GLY B 1 90 ? 5.742 -4.523 2.854 1 96.25 90 GLY B C 1
ATOM 3197 O O . GLY B 1 90 ? 5.969 -4.297 1.664 1 96.25 90 GLY B O 1
ATOM 3198 N N . SER B 1 91 ? 5.562 -3.557 3.787 1 96.56 91 SER B N 1
ATOM 3199 C CA . SER B 1 91 ? 5.672 -2.148 3.422 1 96.56 91 SER B CA 1
ATOM 3200 C C . SER B 1 91 ? 7.098 -1.64 3.609 1 96.56 91 SER B C 1
ATOM 3202 O O . SER B 1 91 ? 7.473 -0.609 3.045 1 96.56 91 SER B O 1
ATOM 3204 N N . SER B 1 92 ? 7.867 -2.334 4.43 1 97.88 92 SER B N 1
ATOM 3205 C CA . SER B 1 92 ? 9.25 -1.933 4.699 1 97.88 92 SER B CA 1
ATOM 3206 C C . SER B 1 92 ? 10.211 -3.102 4.512 1 97.88 92 SER B C 1
ATOM 3208 O O . SER B 1 92 ? 9.781 -4.254 4.426 1 97.88 92 SER B O 1
ATOM 3210 N N . THR B 1 93 ? 11.5 -2.787 4.422 1 98.5 93 THR B N 1
ATOM 3211 C CA . THR B 1 93 ? 12.531 -3.814 4.336 1 98.5 93 THR B CA 1
ATOM 3212 C C . THR B 1 93 ? 12.484 -4.73 5.555 1 98.5 93 THR B C 1
ATOM 3214 O O . THR B 1 93 ? 12.453 -5.957 5.418 1 98.5 93 THR B O 1
ATOM 3217 N N . ARG B 1 94 ? 12.375 -4.148 6.703 1 97.88 94 ARG B N 1
ATOM 3218 C CA . ARG B 1 94 ? 12.367 -4.922 7.941 1 97.88 94 ARG B CA 1
ATOM 3219 C C . ARG B 1 94 ? 11.141 -5.824 8.016 1 97.88 94 ARG B C 1
ATOM 3221 O O . ARG B 1 94 ? 11.227 -6.969 8.461 1 97.88 94 ARG B O 1
ATOM 3228 N N . GLU B 1 95 ? 10.039 -5.258 7.645 1 97.94 95 GLU B N 1
ATOM 3229 C CA . GLU B 1 95 ? 8.812 -6.047 7.684 1 97.94 95 GLU B CA 1
ATOM 3230 C C . GLU B 1 95 ? 8.883 -7.234 6.723 1 97.94 95 GLU B C 1
ATOM 3232 O O . GLU B 1 95 ? 8.5 -8.352 7.078 1 97.94 95 GLU B O 1
ATOM 3237 N N . THR B 1 96 ? 9.344 -7.004 5.531 1 98.69 96 THR B N 1
ATOM 3238 C CA . THR B 1 96 ? 9.453 -8.062 4.535 1 98.69 96 THR B CA 1
ATOM 3239 C C . THR B 1 96 ? 10.367 -9.18 5.035 1 98.69 96 THR B C 1
ATOM 3241 O O . THR B 1 96 ? 10.039 -10.367 4.895 1 98.69 96 THR B O 1
ATOM 3244 N N . ILE B 1 97 ? 11.484 -8.797 5.633 1 98.75 97 ILE B N 1
ATOM 3245 C CA . ILE B 1 97 ? 12.414 -9.781 6.168 1 98.75 97 ILE B CA 1
ATOM 3246 C C . ILE B 1 97 ? 11.75 -10.57 7.289 1 98.75 97 ILE B C 1
ATOM 3248 O O . ILE B 1 97 ? 11.867 -11.797 7.348 1 98.75 97 ILE B O 1
ATOM 3252 N N . ARG B 1 98 ? 11.016 -9.883 8.141 1 98.56 98 ARG B N 1
ATOM 3253 C CA . ARG B 1 98 ? 10.297 -10.547 9.227 1 98.56 98 ARG B CA 1
ATOM 3254 C C . ARG B 1 98 ? 9.266 -11.523 8.68 1 98.56 98 ARG B C 1
ATOM 3256 O O . ARG B 1 98 ? 9.148 -12.648 9.164 1 98.56 98 ARG B O 1
ATOM 3263 N N . LEU B 1 99 ? 8.539 -11.109 7.691 1 98.62 99 LEU B N 1
ATOM 3264 C CA . LEU B 1 99 ? 7.523 -11.961 7.082 1 98.62 99 LEU B CA 1
ATOM 3265 C C . LEU B 1 99 ? 8.156 -13.18 6.414 1 98.62 99 LEU B C 1
ATOM 3267 O O . LEU B 1 99 ? 7.598 -14.273 6.461 1 98.62 99 LEU B O 1
ATOM 3271 N N . ALA B 1 100 ? 9.32 -12.984 5.789 1 98.75 100 ALA B N 1
ATOM 3272 C CA . ALA B 1 100 ? 10.023 -14.094 5.148 1 98.75 100 ALA B CA 1
ATOM 3273 C C . ALA B 1 100 ? 10.445 -15.141 6.176 1 98.75 100 ALA B C 1
ATOM 3275 O O . ALA B 1 100 ? 10.305 -16.344 5.945 1 98.75 100 ALA B O 1
ATOM 3276 N N . HIS B 1 101 ? 10.969 -14.664 7.309 1 98.81 101 HIS B N 1
ATOM 3277 C CA . HIS B 1 101 ? 11.352 -15.578 8.375 1 98.81 101 HIS B CA 1
ATOM 3278 C C . HIS B 1 101 ? 10.141 -16.344 8.914 1 98.81 101 HIS B C 1
ATOM 3280 O O . HIS B 1 101 ? 10.211 -17.547 9.117 1 98.81 101 HIS B O 1
ATOM 3286 N N . ALA B 1 102 ? 9.07 -15.625 9.141 1 98.81 102 ALA B N 1
ATOM 3287 C CA . ALA B 1 102 ? 7.852 -16.25 9.641 1 98.81 102 ALA B CA 1
ATOM 3288 C C . ALA B 1 102 ? 7.32 -17.281 8.664 1 98.81 102 ALA B C 1
ATOM 3290 O O . ALA B 1 102 ? 6.898 -18.375 9.062 1 98.81 102 ALA B O 1
ATOM 3291 N N . ALA B 1 103 ? 7.324 -16.938 7.398 1 98.75 103 ALA B N 1
ATOM 3292 C CA . ALA B 1 103 ? 6.855 -17.859 6.363 1 98.75 103 ALA B CA 1
ATOM 3293 C C . ALA B 1 103 ? 7.715 -19.125 6.316 1 98.75 103 ALA B C 1
ATOM 3295 O O . ALA B 1 103 ? 7.188 -20.234 6.223 1 98.75 103 ALA B O 1
ATOM 3296 N N . ALA B 1 104 ? 9.008 -18.922 6.387 1 98.56 104 ALA B N 1
ATOM 3297 C CA . ALA B 1 104 ? 9.938 -20.062 6.398 1 98.56 104 ALA B CA 1
ATOM 3298 C C . ALA B 1 104 ? 9.633 -21 7.562 1 98.56 104 ALA B C 1
ATOM 3300 O O . ALA B 1 104 ? 9.547 -22.219 7.379 1 98.56 104 ALA B O 1
ATOM 3301 N N . ASN B 1 105 ? 9.414 -20.422 8.727 1 98.56 105 ASN B N 1
ATOM 3302 C CA . ASN B 1 105 ? 9.141 -21.203 9.93 1 98.56 105 ASN B CA 1
ATOM 3303 C C . ASN B 1 105 ? 7.809 -21.938 9.828 1 98.56 105 ASN B C 1
ATOM 3305 O O . ASN B 1 105 ? 7.629 -22.984 10.43 1 98.56 105 ASN B O 1
ATOM 3309 N N . ALA B 1 106 ? 6.918 -21.391 9.039 1 98.56 106 ALA B N 1
ATOM 3310 C CA . ALA B 1 106 ? 5.574 -21.969 8.914 1 98.56 106 ALA B CA 1
ATOM 3311 C C . ALA B 1 106 ? 5.531 -23.031 7.832 1 98.56 106 ALA B C 1
ATOM 3313 O O . ALA B 1 106 ? 4.531 -23.75 7.691 1 98.56 106 ALA B O 1
ATOM 3314 N N . GLY B 1 107 ? 6.562 -23.109 6.977 1 97.94 107 GLY B N 1
ATOM 3315 C CA . GLY B 1 107 ? 6.625 -24.219 6.035 1 97.94 107 GLY B CA 1
ATOM 3316 C C . GLY B 1 107 ? 6.727 -23.766 4.594 1 97.94 107 GLY B C 1
ATOM 3317 O O . GLY B 1 107 ? 6.664 -24.594 3.674 1 97.94 107 GLY B O 1
ATOM 3318 N N . ALA B 1 108 ? 6.934 -22.469 4.352 1 98.31 108 ALA B N 1
ATOM 3319 C CA . ALA B 1 108 ? 7.121 -22 2.982 1 98.31 108 ALA B CA 1
ATOM 3320 C C . ALA B 1 108 ? 8.531 -22.312 2.484 1 98.31 108 ALA B C 1
ATOM 3322 O O . ALA B 1 108 ? 9.492 -22.281 3.258 1 98.31 108 ALA B O 1
ATOM 3323 N N . ASP B 1 109 ? 8.633 -22.547 1.217 1 97.38 109 ASP B N 1
ATOM 3324 C CA . ASP B 1 109 ? 9.914 -22.891 0.617 1 97.38 109 ASP B CA 1
ATOM 3325 C C . ASP B 1 109 ? 10.508 -21.719 -0.151 1 97.38 109 ASP B C 1
ATOM 3327 O O . ASP B 1 109 ? 11.703 -21.703 -0.44 1 97.38 109 ASP B O 1
ATOM 3331 N N . ALA B 1 110 ? 9.703 -20.781 -0.52 1 97.94 110 ALA B N 1
ATOM 3332 C CA . ALA B 1 110 ? 10.125 -19.547 -1.186 1 97.94 110 ALA B CA 1
ATOM 3333 C C . ALA B 1 110 ? 9.148 -18.422 -0.894 1 97.94 110 ALA B C 1
ATOM 3335 O O . ALA B 1 110 ? 8.016 -18.656 -0.471 1 97.94 110 ALA B O 1
ATOM 3336 N N . GLY B 1 111 ? 9.656 -17.219 -1.044 1 98.62 111 GLY B N 1
ATOM 3337 C CA . GLY B 1 111 ? 8.812 -16.047 -0.903 1 98.62 111 GLY B CA 1
ATOM 3338 C C . GLY B 1 111 ? 8.594 -15.305 -2.211 1 98.62 111 GLY B C 1
ATOM 3339 O O . GLY B 1 111 ? 9.445 -15.352 -3.105 1 98.62 111 GLY B O 1
ATOM 3340 N N . LEU B 1 112 ? 7.527 -14.695 -2.34 1 98.75 112 LEU B N 1
ATOM 3341 C CA . LEU B 1 112 ? 7.176 -13.828 -3.453 1 98.75 112 LEU B CA 1
ATOM 3342 C C . LEU B 1 112 ? 6.984 -12.391 -2.979 1 98.75 112 LEU B C 1
ATOM 3344 O O . LEU B 1 112 ? 6.184 -12.125 -2.082 1 98.75 112 LEU B O 1
ATOM 3348 N N . VAL B 1 113 ? 7.695 -11.453 -3.604 1 98.81 113 VAL B N 1
ATOM 3349 C CA . VAL B 1 113 ? 7.699 -10.102 -3.07 1 98.81 113 VAL B CA 1
ATOM 3350 C C . VAL B 1 113 ? 7.352 -9.109 -4.18 1 98.81 113 VAL B C 1
ATOM 3352 O O . VAL B 1 113 ? 8.055 -9.023 -5.191 1 98.81 113 VAL B O 1
ATOM 3355 N N . ILE B 1 114 ? 6.316 -8.383 -3.988 1 98.06 114 ILE B N 1
ATOM 3356 C CA . ILE B 1 114 ? 5.922 -7.258 -4.836 1 98.06 114 ILE B CA 1
ATOM 3357 C C . ILE B 1 114 ? 6.41 -5.949 -4.219 1 98.06 114 ILE B C 1
ATOM 3359 O O . ILE B 1 114 ? 6.547 -5.844 -2.996 1 98.06 114 ILE B O 1
ATOM 3363 N N . LEU B 1 115 ? 6.719 -4.945 -5.023 1 97.56 115 LEU B N 1
ATOM 3364 C CA . LEU B 1 115 ? 7.141 -3.646 -4.512 1 97.56 115 LEU B CA 1
ATOM 3365 C C . LEU B 1 115 ? 6.02 -2.988 -3.713 1 97.56 115 LEU B C 1
ATOM 3367 O O . LEU B 1 115 ? 4.852 -3.057 -4.102 1 97.56 115 LEU B O 1
ATOM 3371 N N . PRO B 1 116 ? 6.41 -2.342 -2.619 1 96.44 116 PRO B N 1
ATOM 3372 C CA . PRO B 1 116 ? 5.375 -1.627 -1.87 1 96.44 116 PRO B CA 1
ATOM 3373 C C . PRO B 1 116 ? 4.805 -0.438 -2.641 1 96.44 116 PRO B C 1
ATOM 3375 O O . PRO B 1 116 ? 5.559 0.316 -3.264 1 96.44 116 PRO B O 1
ATOM 3378 N N . ALA B 1 117 ? 3.555 -0.216 -2.488 1 95.44 117 ALA B N 1
ATOM 3379 C CA . ALA B 1 117 ? 2.844 0.723 -3.354 1 95.44 117 ALA B CA 1
ATOM 3380 C C . ALA B 1 117 ? 2.816 2.121 -2.74 1 95.44 117 ALA B C 1
ATOM 3382 O O . ALA B 1 117 ? 2.723 3.119 -3.457 1 95.44 117 ALA B O 1
ATOM 3383 N N . TYR B 1 118 ? 2.906 2.256 -1.472 1 96.06 118 TYR B N 1
ATOM 3384 C CA . TYR B 1 118 ? 2.572 3.5 -0.79 1 96.06 118 TYR B CA 1
ATOM 3385 C C . TYR B 1 118 ? 3.498 4.629 -1.23 1 96.06 118 TYR B C 1
ATOM 3387 O O . TYR B 1 118 ? 3.037 5.727 -1.559 1 96.06 118 TYR B O 1
ATOM 3395 N N . TYR B 1 119 ? 4.75 4.391 -1.254 1 96.81 119 TYR B N 1
ATOM 3396 C CA . TYR B 1 119 ? 5.727 5.406 -1.632 1 96.81 119 TYR B CA 1
ATOM 3397 C C . TYR B 1 119 ? 6.277 5.141 -3.027 1 96.81 119 TYR B C 1
ATOM 3399 O O . TYR B 1 119 ? 7.461 5.367 -3.289 1 96.81 119 TYR B O 1
ATOM 3407 N N . ALA B 1 120 ? 5.406 4.633 -3.891 1 96.62 120 ALA B N 1
ATOM 3408 C CA . ALA B 1 120 ? 5.832 4.285 -5.242 1 96.62 120 ALA B CA 1
ATOM 3409 C C . ALA B 1 120 ? 6.445 5.488 -5.953 1 96.62 120 ALA B C 1
ATOM 3411 O O . ALA B 1 120 ? 7.465 5.363 -6.637 1 96.62 120 ALA B O 1
ATOM 3412 N N . ALA B 1 121 ? 5.859 6.676 -5.75 1 93.88 121 ALA B N 1
ATOM 3413 C CA . ALA B 1 121 ? 6.367 7.883 -6.395 1 93.88 121 ALA B CA 1
ATOM 3414 C C . ALA B 1 121 ? 7.785 8.203 -5.926 1 93.88 121 ALA B C 1
ATOM 3416 O O . ALA B 1 121 ? 8.648 8.555 -6.73 1 93.88 121 ALA B O 1
ATOM 3417 N N . SER B 1 122 ? 8.023 8.016 -4.672 1 95.44 122 SER B N 1
ATOM 3418 C CA . SER B 1 122 ? 9.344 8.281 -4.113 1 95.44 122 SER B CA 1
ATOM 3419 C C . SER B 1 122 ? 10.352 7.223 -4.539 1 95.44 122 SER B C 1
ATOM 3421 O O . SER B 1 122 ? 11.484 7.543 -4.91 1 95.44 122 SER B O 1
ATOM 3423 N N . LEU B 1 123 ? 9.938 5.98 -4.52 1 96.69 123 LEU B N 1
ATOM 3424 C CA . LEU B 1 123 ? 10.805 4.871 -4.895 1 96.69 123 LEU B CA 1
ATOM 3425 C C . LEU B 1 123 ? 11.266 5.008 -6.34 1 96.69 123 LEU B C 1
ATOM 3427 O O . LEU B 1 123 ? 12.406 4.672 -6.668 1 96.69 123 LEU B O 1
ATOM 3431 N N . SER B 1 124 ? 10.445 5.562 -7.141 1 95.44 124 SER B N 1
ATOM 3432 C CA . SER B 1 124 ? 10.703 5.609 -8.578 1 95.44 124 SER B CA 1
ATOM 3433 C C . SER B 1 124 ? 11.672 6.738 -8.922 1 95.44 124 SER B C 1
ATOM 3435 O O . SER B 1 124 ? 12.18 6.809 -10.047 1 95.44 124 SER B O 1
ATOM 3437 N N . THR B 1 125 ? 12.016 7.605 -7.977 1 94.75 125 THR B N 1
ATOM 3438 C CA . THR B 1 125 ? 12.875 8.75 -8.258 1 94.75 125 THR B CA 1
ATOM 3439 C C . THR B 1 125 ? 14.328 8.312 -8.406 1 94.75 125 THR B C 1
ATOM 3441 O O . THR B 1 125 ? 15.156 9.062 -8.938 1 94.75 125 THR B O 1
ATOM 3444 N N . ASP B 1 126 ? 14.641 7.172 -7.875 1 95.38 126 ASP B N 1
ATOM 3445 C CA . ASP B 1 126 ? 15.984 6.602 -7.906 1 95.38 126 ASP B CA 1
ATOM 3446 C C . ASP B 1 126 ? 15.93 5.074 -7.988 1 95.38 126 ASP B C 1
ATOM 3448 O O . ASP B 1 126 ? 15.586 4.41 -7.012 1 95.38 126 ASP B O 1
ATOM 3452 N N . GLN B 1 127 ? 16.406 4.516 -9.086 1 95.94 127 GLN B N 1
ATOM 3453 C CA . GLN B 1 127 ? 16.312 3.078 -9.32 1 95.94 127 GLN B CA 1
ATOM 3454 C C . GLN B 1 127 ? 17.094 2.299 -8.266 1 95.94 127 GLN B C 1
ATOM 3456 O O . GLN B 1 127 ? 16.766 1.145 -7.973 1 95.94 127 GLN B O 1
ATOM 3461 N N . GLU B 1 128 ? 18.094 2.955 -7.719 1 97.69 128 GLU B N 1
ATOM 3462 C CA . GLU B 1 128 ? 18.906 2.291 -6.707 1 97.69 128 GLU B CA 1
ATOM 3463 C C . GLU B 1 128 ? 18.078 1.896 -5.492 1 97.69 128 GLU B C 1
ATOM 3465 O O . GLU B 1 128 ? 18.391 0.916 -4.812 1 97.69 128 GLU B O 1
ATOM 3470 N N . GLN B 1 129 ? 17.062 2.656 -5.223 1 98.38 129 GLN B N 1
ATOM 3471 C CA . GLN B 1 129 ? 16.203 2.338 -4.082 1 98.38 129 GLN B CA 1
ATOM 3472 C C . GLN B 1 129 ? 15.539 0.974 -4.258 1 98.38 129 GLN B C 1
ATOM 3474 O O . GLN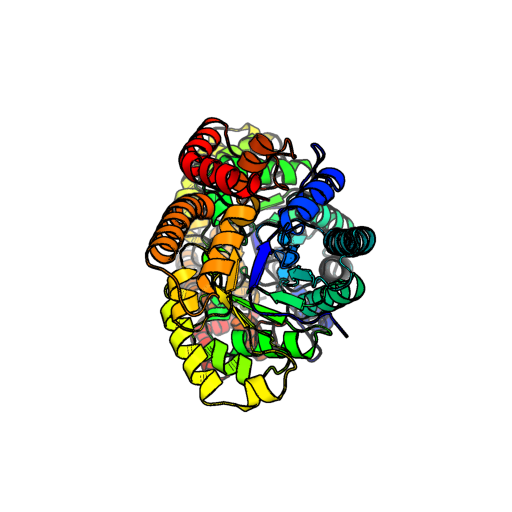 B 1 129 ? 15.477 0.184 -3.314 1 98.38 129 GLN B O 1
ATOM 3479 N N . ILE B 1 130 ? 15.078 0.7 -5.477 1 98.62 130 ILE B N 1
ATOM 3480 C CA . ILE B 1 130 ? 14.414 -0.563 -5.777 1 98.62 130 ILE B CA 1
ATOM 3481 C C . ILE B 1 130 ? 15.438 -1.698 -5.773 1 98.62 130 ILE B C 1
ATOM 3483 O O . ILE B 1 130 ? 15.195 -2.76 -5.195 1 98.62 130 ILE B O 1
ATOM 3487 N N . ILE B 1 131 ? 16.609 -1.455 -6.383 1 98.81 131 ILE B N 1
ATOM 3488 C CA . ILE B 1 131 ? 17.672 -2.459 -6.43 1 98.81 131 ILE B CA 1
ATOM 3489 C C . ILE B 1 131 ? 18.094 -2.82 -5.012 1 98.81 131 ILE B C 1
ATOM 3491 O O . ILE B 1 131 ? 18.109 -3.996 -4.637 1 98.81 131 ILE B O 1
ATOM 3495 N N . GLN B 1 132 ? 18.359 -1.805 -4.215 1 98.69 132 GLN B N 1
ATOM 3496 C CA . GLN B 1 132 ? 18.828 -2.035 -2.855 1 98.69 132 GLN B CA 1
ATOM 3497 C C . GLN B 1 132 ? 17.781 -2.73 -2.006 1 98.69 132 GLN B C 1
ATOM 3499 O O . GLN B 1 132 ? 18.109 -3.543 -1.139 1 98.69 132 GLN B O 1
ATOM 3504 N N . TYR B 1 133 ? 16.547 -2.406 -2.207 1 98.75 133 TYR B N 1
ATOM 3505 C CA . TYR B 1 133 ? 15.461 -3.07 -1.49 1 98.75 133 TYR B CA 1
ATOM 3506 C C . TYR B 1 133 ? 15.516 -4.578 -1.694 1 98.75 133 TYR B C 1
ATOM 3508 O O . TYR B 1 133 ? 15.578 -5.34 -0.726 1 98.75 133 TYR B O 1
ATOM 3516 N N . TYR B 1 134 ? 15.57 -5.035 -2.914 1 98.88 134 TYR B N 1
ATOM 3517 C CA . TYR B 1 134 ? 15.578 -6.465 -3.203 1 98.88 134 TYR B CA 1
ATOM 3518 C C . TYR B 1 134 ? 16.875 -7.113 -2.725 1 98.88 134 TYR B C 1
ATOM 3520 O O . TYR B 1 134 ? 16.859 -8.242 -2.23 1 98.88 134 TYR B O 1
ATOM 3528 N N . VAL B 1 135 ? 17.969 -6.371 -2.891 1 98.81 135 VAL B N 1
ATOM 3529 C CA . VAL B 1 135 ? 19.234 -6.898 -2.398 1 98.81 135 VAL B CA 1
ATOM 3530 C C . VAL B 1 135 ? 19.156 -7.121 -0.889 1 98.81 135 VAL B C 1
ATOM 3532 O O . VAL B 1 135 ? 19.547 -8.18 -0.388 1 98.81 135 VAL B O 1
ATOM 3535 N N . ASP B 1 136 ? 18.578 -6.133 -0.151 1 98.81 136 ASP B N 1
ATOM 3536 C CA . ASP B 1 136 ? 18.484 -6.203 1.304 1 98.81 136 ASP B CA 1
ATOM 3537 C C . ASP B 1 136 ? 17.594 -7.355 1.742 1 98.81 136 ASP B C 1
ATOM 3539 O O . ASP B 1 136 ? 17.953 -8.133 2.629 1 98.81 136 ASP B O 1
ATOM 3543 N N . ILE B 1 137 ? 16.438 -7.488 1.131 1 98.88 137 ILE B N 1
ATOM 3544 C CA . ILE B 1 137 ? 15.492 -8.484 1.617 1 98.88 137 ILE B CA 1
ATOM 3545 C C . ILE B 1 137 ? 15.969 -9.883 1.241 1 98.88 137 ILE B C 1
ATOM 3547 O O . ILE B 1 137 ? 15.75 -10.844 1.982 1 98.88 137 ILE B O 1
ATOM 3551 N N . CYS B 1 138 ? 16.641 -10.039 0.104 1 98.62 138 CYS B N 1
ATOM 3552 C CA . CYS B 1 138 ? 17.203 -11.336 -0.256 1 98.62 138 CYS B CA 1
ATOM 3553 C C . CYS B 1 138 ? 18.297 -11.734 0.727 1 98.62 138 CYS B C 1
ATOM 3555 O O . CYS B 1 138 ? 18.391 -12.906 1.108 1 98.62 138 CYS B O 1
ATOM 3557 N N . LYS B 1 139 ? 19.125 -10.773 1.078 1 98.56 139 LYS B N 1
ATOM 3558 C CA . LYS B 1 139 ? 20.172 -11.047 2.051 1 98.56 139 LYS B CA 1
ATOM 3559 C C . LYS B 1 139 ? 19.594 -11.438 3.402 1 98.56 139 LYS B C 1
ATOM 3561 O O . LYS B 1 139 ? 20.141 -12.305 4.094 1 98.56 139 LYS B O 1
ATOM 3566 N N . GLY B 1 140 ? 18.484 -10.875 3.781 1 98.69 140 GLY B N 1
ATOM 3567 C CA . GLY B 1 140 ? 17.906 -11.078 5.098 1 98.69 140 GLY B CA 1
ATOM 3568 C C . GLY B 1 140 ? 16.969 -12.273 5.164 1 98.69 140 GLY B C 1
ATOM 3569 O O . GLY B 1 140 ? 16.609 -12.727 6.25 1 98.69 140 GLY B O 1
ATOM 3570 N N . SER B 1 141 ? 16.562 -12.812 4.051 1 98.62 141 SER B N 1
ATOM 3571 C CA . SER B 1 141 ? 15.57 -13.875 4.016 1 98.62 141 SER B CA 1
ATOM 3572 C C . SER B 1 141 ? 16.219 -15.25 4.184 1 98.62 141 SER B C 1
ATOM 3574 O O . SER B 1 141 ? 17.25 -15.539 3.561 1 98.62 141 SER B O 1
ATOM 3576 N N . PRO B 1 142 ? 15.602 -16.141 4.941 1 98.19 142 PRO B N 1
ATOM 3577 C CA . PRO B 1 142 ? 16.109 -17.5 5.078 1 98.19 142 PRO B CA 1
ATOM 3578 C C . PRO B 1 142 ? 15.703 -18.406 3.92 1 98.19 142 PRO B C 1
ATOM 3580 O O . PRO B 1 142 ? 16.219 -19.516 3.789 1 98.19 142 PRO B O 1
ATOM 3583 N N . ILE B 1 143 ? 14.773 -18.031 3.129 1 97.38 143 ILE B N 1
ATOM 3584 C CA . ILE B 1 143 ? 14.32 -18.781 1.962 1 97.38 143 ILE B CA 1
ATOM 3585 C C . ILE B 1 143 ? 14.508 -17.938 0.701 1 97.38 143 ILE B C 1
ATOM 3587 O O . ILE B 1 143 ? 14.562 -16.703 0.77 1 97.38 143 ILE B O 1
ATOM 3591 N N . PRO B 1 144 ? 14.664 -18.594 -0.451 1 97.12 144 PRO B N 1
ATOM 3592 C CA . PRO B 1 144 ? 14.812 -17.812 -1.688 1 97.12 144 PRO B CA 1
ATOM 3593 C C . PRO B 1 144 ? 13.578 -16.984 -2.016 1 97.12 144 PRO B C 1
ATOM 3595 O O . PRO B 1 144 ? 12.461 -17.359 -1.656 1 97.12 144 PRO B O 1
ATOM 3598 N N . LEU B 1 145 ? 13.805 -15.859 -2.705 1 98.38 145 LEU B N 1
ATOM 3599 C CA . LEU B 1 145 ? 12.695 -14.953 -2.992 1 98.38 145 LEU B CA 1
ATOM 3600 C C . LEU B 1 145 ? 12.484 -14.812 -4.496 1 98.38 145 LEU B C 1
ATOM 3602 O O . LEU B 1 145 ? 13.453 -14.812 -5.266 1 98.38 145 LEU B O 1
ATOM 3606 N N . PHE B 1 146 ? 11.242 -14.727 -4.879 1 98.56 146 PHE B N 1
ATOM 3607 C CA . PHE B 1 146 ? 10.859 -14.281 -6.211 1 98.56 146 PHE B CA 1
ATOM 3608 C C . PHE B 1 146 ? 10.617 -12.773 -6.23 1 98.56 146 PHE B C 1
ATOM 3610 O O . PHE B 1 146 ? 10.023 -12.219 -5.301 1 98.56 146 PHE B O 1
ATOM 3617 N N . LEU B 1 147 ? 11.156 -12.156 -7.27 1 98.69 147 LEU B N 1
ATOM 3618 C CA . LEU B 1 147 ? 10.766 -10.789 -7.578 1 98.69 147 LEU B CA 1
ATOM 3619 C C . LEU B 1 147 ? 9.453 -10.766 -8.359 1 98.69 147 LEU B C 1
ATOM 3621 O O . LEU B 1 147 ? 9.328 -11.43 -9.391 1 98.69 147 LEU B O 1
ATOM 3625 N N . TYR B 1 148 ? 8.484 -10.062 -7.855 1 98.56 148 TYR B N 1
ATOM 3626 C CA . TYR B 1 148 ? 7.172 -9.961 -8.484 1 98.56 148 TYR B CA 1
ATOM 3627 C C . TYR B 1 148 ? 6.949 -8.57 -9.062 1 98.56 148 TYR B C 1
ATOM 3629 O O . TYR B 1 148 ? 6.844 -7.59 -8.32 1 98.56 148 TYR B O 1
ATOM 3637 N N . ASN B 1 149 ? 6.875 -8.469 -10.375 1 98.25 149 ASN B N 1
ATOM 3638 C CA . ASN B 1 149 ? 6.621 -7.219 -11.078 1 98.25 149 ASN B CA 1
ATOM 3639 C C . ASN B 1 149 ? 5.172 -7.121 -11.547 1 98.25 149 ASN B C 1
ATOM 3641 O O . ASN B 1 149 ? 4.793 -7.738 -12.547 1 98.25 149 ASN B O 1
ATOM 3645 N N . PHE B 1 150 ? 4.438 -6.359 -10.828 1 96.69 150 PHE B N 1
ATOM 3646 C CA . PHE B 1 150 ? 3.016 -6.191 -11.109 1 96.69 150 PHE B CA 1
ATOM 3647 C C . PHE B 1 150 ? 2.59 -4.742 -10.898 1 96.69 150 PHE B C 1
ATOM 3649 O O . PHE B 1 150 ? 1.998 -4.41 -9.875 1 96.69 150 PHE B O 1
ATOM 3656 N N . PRO B 1 151 ? 2.697 -3.904 -11.891 1 95.75 151 PRO B N 1
ATOM 3657 C CA . PRO B 1 151 ? 2.463 -2.465 -11.75 1 95.75 151 PRO B CA 1
ATOM 3658 C C . PRO B 1 151 ? 1.042 -2.139 -11.297 1 95.75 151 PRO B C 1
ATOM 3660 O O . PRO B 1 151 ? 0.831 -1.17 -10.562 1 95.75 151 PRO B O 1
ATOM 3663 N N . ALA B 1 152 ? 0.081 -2.906 -11.609 1 92.69 152 ALA B N 1
ATOM 3664 C CA . ALA B 1 152 ? -1.303 -2.613 -11.242 1 92.69 152 ALA B CA 1
ATOM 3665 C C . ALA B 1 152 ? -1.479 -2.607 -9.727 1 92.69 152 ALA B C 1
ATOM 3667 O O . ALA B 1 152 ? -2.307 -1.864 -9.195 1 92.69 152 ALA B O 1
ATOM 3668 N N . ASN B 1 153 ? -0.642 -3.414 -9.016 1 95.31 153 ASN B N 1
ATOM 3669 C CA . ASN B 1 153 ? -0.787 -3.512 -7.566 1 95.31 153 ASN B CA 1
ATOM 3670 C C . ASN B 1 153 ? 0.384 -2.854 -6.844 1 95.31 153 ASN B C 1
ATOM 3672 O O . ASN B 1 153 ? 0.465 -2.904 -5.613 1 95.31 153 ASN B O 1
ATOM 3676 N N . SER B 1 154 ? 1.315 -2.264 -7.57 1 96.75 154 SER B N 1
ATOM 3677 C CA . SER B 1 154 ? 2.43 -1.535 -6.973 1 96.75 154 SER B CA 1
ATOM 3678 C C . SER B 1 154 ? 2.422 -0.069 -7.395 1 96.75 154 SER B C 1
ATOM 3680 O O . SER B 1 154 ? 3.479 0.538 -7.57 1 96.75 154 SER B O 1
ATOM 3682 N N . ALA B 1 155 ? 1.239 0.416 -7.633 1 96.19 155 ALA B N 1
ATOM 3683 C CA . ALA B 1 155 ? 0.993 1.831 -7.902 1 96.19 155 ALA B CA 1
ATOM 3684 C C . ALA B 1 155 ? 1.768 2.297 -9.133 1 96.19 155 ALA B C 1
ATOM 3686 O O . ALA B 1 155 ? 2.377 3.369 -9.117 1 96.19 155 ALA B O 1
ATOM 3687 N N . GLY B 1 156 ? 1.854 1.415 -10.117 1 95.44 156 GLY B N 1
ATOM 3688 C CA . GLY B 1 156 ? 2.404 1.794 -11.406 1 95.44 156 GLY B CA 1
ATOM 3689 C C . GLY B 1 156 ? 3.891 1.521 -11.531 1 95.44 156 GLY B C 1
ATOM 3690 O O . GLY B 1 156 ? 4.48 1.72 -12.594 1 95.44 156 GLY B O 1
ATOM 3691 N N . LEU B 1 157 ? 4.543 1.058 -10.477 1 96.81 157 LEU B N 1
ATOM 3692 C CA . LEU B 1 157 ? 5.965 0.748 -10.523 1 96.81 157 LEU B CA 1
ATOM 3693 C C . LEU B 1 157 ? 6.234 -0.445 -11.43 1 96.81 157 LEU B C 1
ATOM 3695 O O . LEU B 1 157 ? 5.816 -1.566 -11.133 1 96.81 157 LEU B O 1
ATOM 3699 N N . ASP B 1 158 ? 6.887 -0.2 -12.508 1 97.44 158 ASP B N 1
ATOM 3700 C CA . ASP B 1 158 ? 7.316 -1.242 -13.438 1 97.44 158 ASP B CA 1
ATOM 3701 C C . ASP B 1 158 ? 8.844 -1.348 -13.477 1 97.44 158 ASP B C 1
ATOM 3703 O O . ASP B 1 158 ? 9.531 -0.371 -13.773 1 97.44 158 ASP B O 1
ATOM 3707 N N . MET B 1 159 ? 9.352 -2.484 -13.203 1 98.06 159 MET B N 1
ATOM 3708 C CA . MET B 1 159 ? 10.797 -2.674 -13.164 1 98.06 159 MET B CA 1
ATOM 3709 C C . MET B 1 159 ? 11.336 -3.023 -14.547 1 98.06 159 MET B C 1
ATOM 3711 O O . MET B 1 159 ? 11.023 -4.086 -15.086 1 98.06 159 MET B O 1
ATOM 3715 N N . PRO B 1 160 ? 12.141 -2.143 -15.141 1 97.31 160 PRO B N 1
ATOM 3716 C CA . PRO B 1 160 ? 12.82 -2.51 -16.375 1 97.31 160 PRO B CA 1
ATOM 3717 C C . PRO B 1 160 ? 13.773 -3.691 -16.203 1 97.31 160 PRO B C 1
ATOM 3719 O O . PRO B 1 160 ? 14.227 -3.963 -15.094 1 97.31 160 PRO B O 1
ATOM 3722 N N . SER B 1 161 ? 14.117 -4.359 -17.344 1 98.06 161 SER B N 1
ATOM 3723 C CA . SER B 1 161 ? 15.008 -5.516 -17.297 1 98.06 161 SER B CA 1
ATOM 3724 C C . SER B 1 161 ? 16.344 -5.152 -16.688 1 98.06 161 SER B C 1
ATOM 3726 O O . SER B 1 161 ? 16.969 -5.965 -15.992 1 98.06 161 SER B O 1
ATOM 3728 N N . ALA B 1 162 ? 16.812 -3.881 -16.922 1 98.12 162 ALA B N 1
ATOM 3729 C CA . ALA B 1 162 ? 18.109 -3.453 -16.406 1 98.12 162 ALA B CA 1
ATOM 3730 C C . ALA B 1 162 ? 18.125 -3.484 -14.875 1 98.12 162 ALA B C 1
ATOM 3732 O O . ALA B 1 162 ? 19.141 -3.828 -14.266 1 98.12 162 ALA B O 1
ATOM 3733 N N . ILE B 1 163 ? 17.031 -3.111 -14.234 1 98.44 163 ILE B N 1
ATOM 3734 C CA . ILE B 1 163 ? 16.906 -3.133 -12.781 1 98.44 163 ILE B CA 1
ATOM 3735 C C . ILE B 1 163 ? 16.891 -4.578 -12.281 1 98.44 163 ILE B C 1
ATOM 3737 O O . ILE B 1 163 ? 17.578 -4.918 -11.32 1 98.44 163 ILE B O 1
ATOM 3741 N N . ILE B 1 164 ? 16.125 -5.422 -12.914 1 98.69 164 ILE B N 1
ATOM 3742 C CA . ILE B 1 164 ? 16.016 -6.828 -12.539 1 98.69 164 ILE B CA 1
ATOM 3743 C C . ILE B 1 164 ? 17.391 -7.496 -12.672 1 98.69 164 ILE B C 1
ATOM 3745 O O . ILE B 1 164 ? 17.812 -8.242 -11.789 1 98.69 164 ILE B O 1
ATOM 3749 N N . GLU B 1 165 ? 18.109 -7.168 -13.773 1 98.44 165 GLU B N 1
ATOM 3750 C CA . GLU B 1 165 ? 19.453 -7.699 -13.992 1 98.44 165 GLU B CA 1
ATOM 3751 C C . GLU B 1 165 ? 20.391 -7.277 -12.875 1 98.44 165 GLU B C 1
ATOM 3753 O O . GLU B 1 165 ? 21.203 -8.086 -12.391 1 98.44 165 GLU B O 1
ATOM 3758 N N . ALA B 1 166 ? 20.281 -6.027 -12.484 1 98.44 166 ALA B N 1
ATOM 3759 C CA . ALA B 1 166 ? 21.125 -5.527 -11.398 1 98.44 166 ALA B CA 1
ATOM 3760 C C . ALA B 1 166 ? 20.859 -6.289 -10.102 1 98.44 166 ALA B C 1
ATOM 3762 O O . ALA B 1 166 ? 21.781 -6.625 -9.367 1 98.44 166 ALA B O 1
ATOM 3763 N N . VAL B 1 167 ? 19.625 -6.602 -9.797 1 98.62 167 VAL B N 1
ATOM 3764 C CA . VAL B 1 167 ? 19.25 -7.352 -8.602 1 98.62 167 VAL B CA 1
ATOM 3765 C C . VAL B 1 167 ? 19.812 -8.773 -8.688 1 98.62 167 VAL B C 1
ATOM 3767 O O . VAL B 1 167 ? 20.391 -9.281 -7.73 1 98.62 167 VAL B O 1
ATOM 3770 N N . ILE B 1 168 ? 19.656 -9.414 -9.867 1 97.81 168 ILE B N 1
ATOM 3771 C CA . ILE B 1 168 ? 20.156 -10.773 -10.062 1 97.81 168 ILE B CA 1
ATOM 3772 C C . ILE B 1 168 ? 21.641 -10.836 -9.75 1 97.81 168 ILE B C 1
ATOM 3774 O O . ILE B 1 168 ? 22.109 -11.758 -9.078 1 97.81 168 ILE B O 1
ATOM 3778 N N . ARG B 1 169 ? 22.375 -9.867 -10.156 1 96.38 169 ARG B N 1
ATOM 3779 C CA . ARG B 1 169 ? 23.828 -9.828 -9.984 1 96.38 169 ARG B CA 1
ATOM 3780 C C . ARG B 1 169 ? 24.203 -9.703 -8.516 1 96.38 169 ARG B C 1
ATOM 3782 O O . ARG B 1 169 ? 25.219 -10.234 -8.078 1 96.38 169 ARG B O 1
ATOM 3789 N N . GLN B 1 170 ? 23.344 -9.102 -7.758 1 97.19 170 GLN B N 1
ATOM 3790 C CA . GLN B 1 170 ? 23.766 -8.703 -6.418 1 97.19 170 GLN B CA 1
ATOM 3791 C C . GLN B 1 170 ? 23.078 -9.562 -5.352 1 97.19 170 GLN B C 1
ATOM 3793 O O . GLN B 1 170 ? 23.453 -9.516 -4.18 1 97.19 170 GLN B O 1
ATOM 3798 N N . ALA B 1 171 ? 22.078 -10.328 -5.727 1 96.44 171 ALA B N 1
ATOM 3799 C CA . ALA B 1 171 ? 21.281 -11.062 -4.75 1 96.44 171 ALA B CA 1
ATOM 3800 C C . ALA B 1 171 ? 21.219 -12.547 -5.09 1 96.44 171 ALA B C 1
ATOM 3802 O O . ALA B 1 171 ? 20.234 -13.016 -5.676 1 96.44 171 ALA B O 1
ATOM 3803 N N . PRO B 1 172 ? 22.141 -13.32 -4.629 1 93.81 172 PRO B N 1
ATOM 3804 C CA . PRO B 1 172 ? 22.172 -14.742 -4.957 1 93.81 172 PRO B CA 1
ATOM 3805 C C . PRO B 1 172 ? 20.953 -15.5 -4.438 1 93.81 172 PRO B C 1
ATOM 3807 O O . PRO B 1 172 ? 20.609 -16.562 -4.961 1 93.81 172 PRO B O 1
ATOM 3810 N N . ASN B 1 173 ? 20.25 -14.898 -3.471 1 95.31 173 ASN B N 1
ATOM 3811 C CA . ASN B 1 173 ? 19.094 -15.539 -2.873 1 95.31 173 ASN B CA 1
ATOM 3812 C C . ASN B 1 173 ? 17.812 -15.25 -3.668 1 95.31 173 ASN B C 1
ATOM 3814 O O . ASN B 1 173 ? 16.734 -15.703 -3.301 1 95.31 173 ASN B O 1
ATOM 3818 N N . LEU B 1 174 ? 17.953 -14.453 -4.742 1 97.19 174 LEU B N 1
ATOM 3819 C CA . LEU B 1 174 ? 16.859 -14.328 -5.684 1 97.19 174 LEU B CA 1
ATOM 3820 C C . LEU B 1 174 ? 16.734 -15.57 -6.559 1 97.19 174 LEU B C 1
ATOM 3822 O O . LEU B 1 174 ? 17.688 -15.938 -7.258 1 97.19 174 LEU B O 1
ATOM 3826 N N . CYS B 1 175 ? 15.586 -16.203 -6.527 1 96.75 175 CYS B N 1
ATOM 3827 C CA . CYS B 1 175 ? 15.484 -17.5 -7.195 1 96.75 175 CYS B CA 1
ATOM 3828 C C . CYS B 1 175 ? 14.75 -17.359 -8.523 1 96.75 175 CYS B C 1
ATOM 3830 O O . CYS B 1 175 ? 14.766 -18.281 -9.336 1 96.75 175 CYS B O 1
ATOM 3832 N N . GLY B 1 176 ? 14.062 -16.281 -8.758 1 97.88 176 GLY B N 1
ATOM 3833 C CA . GLY B 1 176 ? 13.312 -16.094 -9.992 1 97.88 176 GLY B CA 1
ATOM 3834 C C . GLY B 1 176 ? 12.523 -14.797 -10.016 1 97.88 176 GLY B C 1
ATOM 3835 O O . GLY B 1 176 ? 12.672 -13.961 -9.125 1 97.88 176 GLY B O 1
ATOM 3836 N N . VAL B 1 177 ? 11.766 -14.609 -11.109 1 98.62 177 VAL B N 1
ATOM 3837 C CA . VAL B 1 177 ? 10.891 -13.453 -11.258 1 98.62 177 VAL B CA 1
ATOM 3838 C C . VAL B 1 177 ? 9.516 -13.906 -11.734 1 98.62 177 VAL B C 1
ATOM 3840 O O . VAL B 1 177 ? 9.383 -14.945 -12.391 1 98.62 177 VAL B O 1
ATOM 3843 N N . LYS B 1 178 ? 8.562 -13.273 -11.281 1 98.62 178 LYS B N 1
ATOM 3844 C CA . LYS B 1 178 ? 7.211 -13.32 -11.828 1 98.62 178 LYS B CA 1
ATOM 3845 C C . LYS B 1 178 ? 6.855 -12 -12.508 1 98.62 178 LYS B C 1
ATOM 3847 O O . LYS B 1 178 ? 6.836 -10.945 -11.875 1 98.62 178 LYS B O 1
ATOM 3852 N N . LEU B 1 179 ? 6.578 -12.062 -13.797 1 98.38 179 LEU B N 1
ATOM 3853 C CA . LEU B 1 179 ? 6.297 -10.852 -14.562 1 98.38 179 LEU B CA 1
ATOM 3854 C C . LEU B 1 179 ? 4.82 -10.781 -14.938 1 98.38 179 LEU B C 1
ATOM 3856 O O . LEU B 1 179 ? 4.336 -11.578 -15.734 1 98.38 179 LEU B O 1
ATOM 3860 N N . THR B 1 180 ? 4.133 -9.945 -14.266 1 96.31 180 THR B N 1
ATOM 3861 C CA . THR B 1 180 ? 2.746 -9.602 -14.562 1 96.31 180 THR B CA 1
ATOM 3862 C C . THR B 1 180 ? 2.633 -8.148 -15.016 1 96.31 180 THR B C 1
ATOM 3864 O O . THR B 1 180 ? 2.129 -7.301 -14.273 1 96.31 180 THR B O 1
ATOM 3867 N N . CYS B 1 181 ? 3.15 -7.836 -16.188 1 94.75 181 CYS B N 1
ATOM 3868 C CA . CYS B 1 181 ? 3.256 -6.461 -16.656 1 94.75 181 CYS B CA 1
ATOM 3869 C C . CYS B 1 181 ? 3.246 -6.395 -18.172 1 94.75 181 CYS B C 1
ATOM 3871 O O . CYS B 1 181 ? 3.377 -7.422 -18.844 1 94.75 181 CYS B O 1
ATOM 3873 N N . GLY B 1 182 ? 2.969 -5.246 -18.641 1 92.06 182 GLY B N 1
ATOM 3874 C CA . GLY B 1 182 ? 3.133 -5.039 -20.078 1 92.06 182 GLY B CA 1
ATOM 3875 C C . GLY B 1 182 ? 4.555 -5.277 -20.562 1 92.06 182 GLY B C 1
ATOM 3876 O O . GLY B 1 182 ? 5.512 -4.941 -19.859 1 92.06 182 GLY B O 1
ATOM 3877 N N . GLY B 1 183 ? 4.707 -5.914 -21.703 1 94.81 183 GLY B N 1
ATOM 3878 C CA . GLY B 1 183 ? 6.027 -6.137 -22.266 1 94.81 183 GLY B CA 1
ATOM 3879 C C . GLY B 1 183 ? 6.773 -7.285 -21.609 1 94.81 183 GLY B C 1
ATOM 3880 O O . GLY B 1 183 ? 8 -7.363 -21.688 1 94.81 183 GLY B O 1
ATOM 3881 N N . SER B 1 184 ? 6.039 -8.148 -20.953 1 97.06 184 SER B N 1
ATOM 3882 C CA . SER B 1 184 ? 6.656 -9.227 -20.188 1 97.06 184 SER B CA 1
ATOM 3883 C C . SER B 1 184 ? 7.48 -10.148 -21.078 1 97.06 184 SER B C 1
ATOM 3885 O O . SER B 1 184 ? 8.562 -10.594 -20.688 1 97.06 184 SER B O 1
ATOM 3887 N N . VAL B 1 185 ? 7.047 -10.445 -22.297 1 97.44 185 VAL B N 1
ATOM 3888 C CA . VAL B 1 185 ? 7.77 -11.344 -23.203 1 97.44 185 VAL B CA 1
ATOM 3889 C C . VAL B 1 185 ? 9.094 -10.703 -23.609 1 97.44 185 VAL B C 1
ATOM 3891 O O . VAL B 1 185 ? 10.125 -11.375 -23.641 1 97.44 185 VAL B O 1
ATOM 3894 N N . ALA B 1 186 ? 9.031 -9.406 -23.969 1 97.81 186 ALA B N 1
ATOM 3895 C CA . ALA B 1 186 ? 10.266 -8.711 -24.312 1 97.81 186 ALA B CA 1
ATOM 3896 C C . ALA B 1 186 ? 11.25 -8.711 -23.156 1 97.81 186 ALA B C 1
ATOM 3898 O O . ALA B 1 186 ? 12.453 -8.891 -23.344 1 97.81 186 ALA B O 1
ATOM 3899 N N . LYS B 1 187 ? 10.797 -8.484 -21.969 1 98.12 187 LYS B N 1
ATOM 3900 C CA . LYS B 1 187 ? 11.641 -8.562 -20.766 1 98.12 187 LYS B CA 1
ATOM 3901 C C . LYS B 1 187 ? 12.227 -9.961 -20.609 1 98.12 187 LYS B C 1
ATOM 3903 O O . LYS B 1 187 ? 13.391 -10.117 -20.25 1 98.12 187 LYS B O 1
ATOM 3908 N N . LEU B 1 188 ? 11.375 -10.961 -20.797 1 98.44 188 LEU B N 1
ATOM 3909 C CA . LEU B 1 188 ? 11.828 -12.344 -20.734 1 98.44 188 LEU B CA 1
ATOM 3910 C C . LEU B 1 188 ? 13.031 -12.578 -21.641 1 98.44 188 LEU B C 1
ATOM 3912 O O . LEU B 1 188 ? 14.023 -13.172 -21.219 1 98.44 188 LEU B O 1
ATOM 3916 N N . ILE B 1 189 ? 12.914 -12.133 -22.859 1 98.19 189 ILE B N 1
ATOM 3917 C CA . ILE B 1 189 ? 13.977 -12.344 -23.844 1 98.19 189 ILE B CA 1
ATOM 3918 C C . ILE B 1 189 ? 15.266 -11.695 -23.359 1 98.19 189 ILE B C 1
ATOM 3920 O O . ILE B 1 189 ? 16.328 -12.305 -23.406 1 98.19 189 ILE B O 1
ATOM 3924 N N . ARG B 1 190 ? 15.164 -10.5 -22.859 1 98.25 190 ARG B N 1
ATOM 3925 C CA . ARG B 1 190 ? 16.344 -9.789 -22.359 1 98.25 190 ARG B CA 1
ATOM 3926 C C . ARG B 1 190 ? 16.938 -10.477 -21.141 1 98.25 190 ARG B C 1
ATOM 3928 O O . ARG B 1 190 ? 18.156 -10.641 -21.047 1 98.25 190 ARG B O 1
ATOM 3935 N N . LEU B 1 191 ? 16.094 -10.859 -20.234 1 98.19 191 LEU B N 1
ATOM 3936 C CA . LEU B 1 191 ? 16.562 -11.508 -19.016 1 98.19 191 LEU B CA 1
ATOM 3937 C C . LEU B 1 191 ? 17.188 -12.867 -19.328 1 98.19 191 LEU B C 1
ATOM 3939 O O . LEU B 1 191 ? 18.203 -13.234 -18.734 1 98.19 191 LEU B O 1
ATOM 3943 N N . SER B 1 192 ? 16.547 -13.594 -20.219 1 97.06 192 SER B N 1
ATOM 3944 C CA . SER B 1 192 ? 17.109 -14.867 -20.641 1 97.06 192 SER B CA 1
ATOM 3945 C C . SER B 1 192 ? 18.5 -14.695 -21.25 1 97.06 192 SER B C 1
ATOM 3947 O O . SER B 1 192 ? 19.422 -15.461 -20.953 1 97.06 192 SER B O 1
ATOM 3949 N N . SER B 1 193 ? 18.641 -13.711 -22.109 1 97.38 193 SER B N 1
ATOM 3950 C CA . SER B 1 193 ? 19.938 -13.406 -22.719 1 97.38 193 SER B CA 1
ATOM 3951 C C . SER B 1 193 ? 20.969 -13.062 -21.656 1 97.38 193 SER B C 1
ATOM 3953 O O . SER B 1 193 ? 22.109 -13.531 -21.719 1 97.38 193 SER B O 1
ATOM 3955 N N . PHE B 1 194 ? 20.625 -12.273 -20.734 1 97.44 194 PHE B N 1
ATOM 3956 C CA . PHE B 1 194 ? 21.516 -11.875 -19.641 1 97.44 194 PHE B CA 1
ATOM 3957 C C . PHE B 1 194 ? 21.969 -13.094 -18.844 1 97.44 194 PHE B C 1
ATOM 3959 O O . PHE B 1 194 ? 23.156 -13.273 -18.594 1 97.44 194 PHE B O 1
ATOM 3966 N N . ILE B 1 195 ? 21.016 -13.961 -18.469 1 95.94 195 ILE B N 1
ATOM 3967 C CA . ILE B 1 195 ? 21.312 -15.125 -17.656 1 95.94 195 ILE B CA 1
ATOM 3968 C C . ILE B 1 195 ? 22.219 -16.078 -18.422 1 95.94 195 ILE B C 1
ATOM 3970 O O . ILE B 1 195 ? 23.141 -16.672 -17.844 1 95.94 195 ILE B O 1
ATOM 3974 N N . ASN B 1 196 ? 21.984 -16.219 -19.719 1 94.62 196 ASN B N 1
ATOM 3975 C CA . ASN B 1 196 ? 22.828 -17.047 -20.562 1 94.62 196 ASN B CA 1
ATOM 3976 C C . ASN B 1 196 ? 24.25 -16.5 -20.641 1 94.62 196 ASN B C 1
ATOM 3978 O O . ASN B 1 196 ? 25.203 -17.266 -20.781 1 94.62 196 ASN B O 1
ATOM 3982 N N . SER B 1 197 ? 24.312 -15.211 -20.562 1 95.81 197 SER B N 1
ATOM 3983 C CA . SER B 1 197 ? 25.625 -14.57 -20.656 1 95.81 197 SER B CA 1
ATOM 3984 C C . SER B 1 197 ? 26.344 -14.594 -19.312 1 95.81 197 SER B C 1
ATOM 3986 O O . SER B 1 197 ? 27.547 -14.32 -19.234 1 95.81 197 SER B O 1
ATOM 3988 N N . GLU B 1 198 ? 25.688 -14.891 -18.25 1 94.06 198 GLU B N 1
ATOM 3989 C CA . GLU B 1 198 ? 26.234 -14.969 -16.906 1 94.06 198 GLU B CA 1
ATOM 3990 C C . GLU B 1 198 ? 26.016 -16.359 -16.312 1 94.06 198 GLU B C 1
ATOM 3992 O O . GLU B 1 198 ? 25.234 -16.516 -15.375 1 94.06 198 GLU B O 1
ATOM 3997 N N . PRO B 1 199 ? 26.812 -17.297 -16.656 1 90 199 PRO B N 1
ATOM 3998 C CA . PRO B 1 199 ? 26.578 -18.688 -16.266 1 90 199 PRO B CA 1
ATOM 3999 C C . PRO B 1 199 ? 26.594 -18.891 -14.75 1 90 199 PRO B C 1
ATOM 4001 O O . PRO B 1 199 ? 26.031 -19.875 -14.25 1 90 199 PRO B O 1
ATOM 4004 N N . SER B 1 200 ? 27.156 -17.969 -14.109 1 91.5 200 SER B N 1
ATOM 4005 C CA . SER B 1 200 ? 27.25 -18.094 -12.656 1 91.5 200 SER B CA 1
ATOM 4006 C C . SER B 1 200 ? 25.875 -18.016 -12.008 1 91.5 200 SER B C 1
ATOM 4008 O O . SER B 1 200 ? 25.672 -18.516 -10.898 1 91.5 200 SER B O 1
ATOM 4010 N N . VAL B 1 201 ? 24.906 -17.406 -12.656 1 92.94 201 VAL B N 1
ATOM 4011 C CA . VAL B 1 201 ? 23.562 -17.266 -12.117 1 92.94 201 VAL B CA 1
ATOM 4012 C C . VAL B 1 201 ? 22.969 -18.656 -11.867 1 92.94 201 VAL B C 1
ATOM 4014 O O . VAL B 1 201 ? 22.391 -18.906 -10.805 1 92.94 201 VAL B O 1
ATOM 4017 N N . ASN B 1 202 ? 23.156 -19.547 -12.773 1 91.38 202 ASN B N 1
ATOM 4018 C CA . ASN B 1 202 ? 22.531 -20.859 -12.664 1 91.38 202 ASN B CA 1
ATOM 4019 C C . ASN B 1 202 ? 23.484 -21.891 -12.07 1 91.38 202 ASN B C 1
ATOM 4021 O O . ASN B 1 202 ? 23.062 -22.891 -11.516 1 91.38 202 ASN B O 1
ATOM 4025 N N . SER B 1 203 ? 24.766 -21.688 -12.164 1 89 203 SER B N 1
ATOM 4026 C CA . SER B 1 203 ? 25.719 -22.672 -11.68 1 89 203 SER B CA 1
ATOM 4027 C C . SER B 1 203 ? 25.75 -22.719 -10.156 1 89 203 SER B C 1
ATOM 4029 O O . SER B 1 203 ? 26.125 -23.734 -9.562 1 89 203 SER B O 1
ATOM 4031 N N . CYS B 1 204 ? 25.312 -21.625 -9.562 1 81.25 204 CYS B N 1
ATOM 4032 C CA . CYS B 1 204 ? 25.375 -21.531 -8.109 1 81.25 204 CYS B CA 1
ATOM 4033 C C . CYS B 1 204 ? 24.078 -21.969 -7.465 1 81.25 204 CYS B C 1
ATOM 4035 O O . CYS B 1 204 ? 23.891 -21.812 -6.258 1 81.25 204 CYS B O 1
ATOM 4037 N N . ARG B 1 205 ? 23.141 -22.5 -8.195 1 82 205 ARG B N 1
ATOM 4038 C CA . ARG B 1 205 ? 21.844 -22.891 -7.664 1 82 205 ARG B CA 1
ATOM 4039 C C . ARG B 1 205 ? 21.438 -24.281 -8.133 1 82 205 ARG B C 1
ATOM 4041 O O . ARG B 1 205 ? 21.906 -24.75 -9.18 1 82 205 ARG B O 1
ATOM 4048 N N . PRO B 1 206 ? 20.656 -24.938 -7.297 1 80.94 206 PRO B N 1
ATOM 4049 C CA . PRO B 1 206 ? 20.234 -26.297 -7.652 1 80.94 206 PRO B CA 1
ATOM 4050 C C . PRO B 1 206 ? 19.141 -26.328 -8.711 1 80.94 206 PRO B C 1
ATOM 4052 O O . PRO B 1 206 ? 18.797 -27.391 -9.219 1 80.94 206 PRO B O 1
ATOM 4055 N N . TYR B 1 207 ? 18.656 -25.25 -9.016 1 81.88 207 TYR B N 1
ATOM 4056 C CA . TYR B 1 207 ? 17.641 -25.094 -10.062 1 81.88 207 TYR B CA 1
ATOM 4057 C C . TYR B 1 207 ? 17.875 -23.797 -10.844 1 81.88 207 TYR B C 1
ATOM 4059 O O . TYR B 1 207 ? 18.516 -22.875 -10.352 1 81.88 207 TYR B O 1
ATOM 4067 N N . PRO B 1 208 ? 17.375 -23.844 -12.07 1 90.56 208 PRO B N 1
ATOM 4068 C CA . PRO B 1 208 ? 17.578 -22.625 -12.844 1 90.56 208 PRO B CA 1
ATOM 4069 C C . PRO B 1 208 ? 16.828 -21.422 -12.258 1 90.56 208 PRO B C 1
ATOM 4071 O O . PRO B 1 208 ? 15.812 -21.594 -11.594 1 90.56 208 PRO B O 1
ATOM 4074 N N . PHE B 1 209 ? 17.422 -20.266 -12.492 1 96.69 209 PHE B N 1
ATOM 4075 C CA . PHE B 1 209 ? 16.672 -19.062 -12.203 1 96.69 209 PHE B CA 1
ATOM 4076 C C . PHE B 1 209 ? 15.328 -19.062 -12.93 1 96.69 209 PHE B C 1
ATOM 4078 O O . PHE B 1 209 ? 15.281 -19.172 -14.156 1 96.69 209 PHE B O 1
ATOM 4085 N N . LEU B 1 210 ? 14.289 -18.984 -12.203 1 97.62 210 LEU B N 1
ATOM 4086 C CA . LEU B 1 210 ? 12.969 -19.219 -12.773 1 97.62 210 LEU B CA 1
ATOM 4087 C C . LEU B 1 210 ? 12.391 -17.938 -13.352 1 97.62 210 LEU B C 1
ATOM 4089 O O . LEU B 1 210 ? 12.234 -16.938 -12.625 1 97.62 210 LEU B O 1
ATOM 4093 N N . LEU B 1 211 ? 12.102 -17.938 -14.602 1 98.5 211 LEU B N 1
ATOM 4094 C CA . LEU B 1 211 ? 11.391 -16.859 -15.289 1 98.5 211 LEU B CA 1
ATOM 4095 C C . LEU B 1 211 ? 9.93 -17.25 -15.516 1 98.5 211 LEU B C 1
ATOM 4097 O O . LEU B 1 211 ? 9.617 -18.016 -16.422 1 98.5 211 LEU B O 1
ATOM 4101 N N . LEU B 1 212 ? 9.055 -16.641 -14.727 1 98.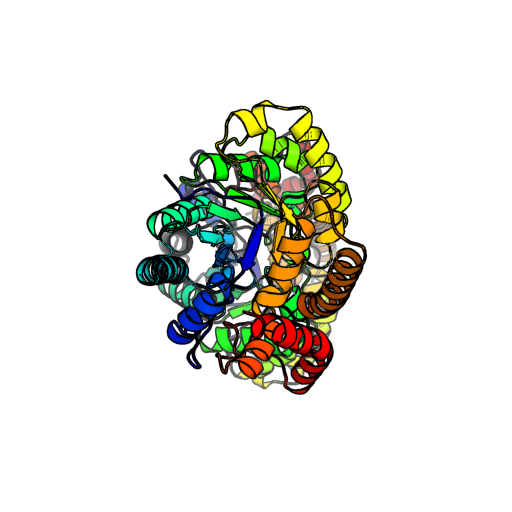44 212 LEU B N 1
ATOM 4102 C CA . LEU B 1 212 ? 7.656 -17.047 -14.719 1 98.44 212 LEU B CA 1
ATOM 4103 C C . LEU B 1 212 ? 6.754 -15.922 -15.203 1 98.44 212 LEU B C 1
ATOM 4105 O O . LEU B 1 212 ? 6.953 -14.766 -14.844 1 98.44 212 LEU B O 1
ATOM 4109 N N . ASP B 1 213 ? 5.836 -16.297 -16.031 1 97.31 213 ASP B N 1
ATOM 4110 C CA . ASP B 1 213 ? 4.824 -15.32 -16.438 1 97.31 213 ASP B CA 1
ATOM 4111 C C . ASP B 1 213 ? 3.678 -15.266 -15.438 1 97.31 213 ASP B C 1
ATOM 4113 O O . ASP B 1 213 ? 3.482 -16.203 -14.656 1 97.31 213 ASP B O 1
ATOM 4117 N N . GLY B 1 214 ? 2.953 -14.148 -15.422 1 96.69 214 GLY B N 1
ATOM 4118 C CA . GLY B 1 214 ? 1.868 -14 -14.469 1 96.69 214 GLY B CA 1
ATOM 4119 C C . GLY B 1 214 ? 0.5 -14.258 -15.07 1 96.69 214 GLY B C 1
ATOM 4120 O O . GLY B 1 214 ? -0.506 -14.266 -14.359 1 96.69 214 GLY B O 1
ATOM 4121 N N . LEU B 1 215 ? 0.453 -14.484 -16.406 1 95.88 215 LEU B N 1
ATOM 4122 C CA . LEU B 1 215 ? -0.803 -14.688 -17.125 1 95.88 215 LEU B CA 1
ATOM 4123 C C . LEU B 1 215 ? -0.709 -15.891 -18.047 1 95.88 215 LEU B C 1
ATOM 4125 O O . LEU B 1 215 ? 0.084 -15.891 -19 1 95.88 215 LEU B O 1
ATOM 4129 N N . ILE B 1 216 ? -1.519 -16.812 -17.859 1 96.12 216 ILE B N 1
ATOM 4130 C CA . ILE B 1 216 ? -1.451 -18.016 -18.672 1 96.12 216 ILE B CA 1
ATOM 4131 C C . ILE B 1 216 ? -1.811 -17.672 -20.109 1 96.12 216 ILE B C 1
ATOM 4133 O O . ILE B 1 216 ? -1.549 -18.469 -21.031 1 96.12 216 ILE B O 1
ATOM 4137 N N . SER B 1 217 ? -2.359 -16.5 -20.312 1 96 217 SER B N 1
ATOM 4138 C CA . SER B 1 217 ? -2.668 -16.016 -21.672 1 96 217 SER B CA 1
ATOM 4139 C C . SER B 1 217 ? -1.421 -16 -22.547 1 96 217 SER B C 1
ATOM 4141 O O . SER B 1 217 ? -1.514 -16.125 -23.766 1 96 217 SER B O 1
ATOM 4143 N N . ASP B 1 218 ? -0.267 -15.898 -21.891 1 95.38 218 ASP B N 1
ATOM 4144 C CA . ASP B 1 218 ? 0.981 -15.773 -22.641 1 95.38 218 ASP B CA 1
ATOM 4145 C C . ASP B 1 218 ? 1.844 -17.031 -22.469 1 95.38 218 ASP B C 1
ATOM 4147 O O . ASP B 1 218 ? 3.039 -17 -22.781 1 95.38 218 ASP B O 1
ATOM 4151 N N . LEU B 1 219 ? 1.243 -18.094 -22.031 1 97.75 219 LEU B N 1
ATOM 4152 C CA . LEU B 1 219 ? 2.092 -19.219 -21.641 1 97.75 219 LEU B CA 1
ATOM 4153 C C . LEU B 1 219 ? 2.797 -19.812 -22.844 1 97.75 219 LEU B C 1
ATOM 4155 O O . LEU B 1 219 ? 3.988 -20.125 -22.781 1 97.75 219 LEU B O 1
ATOM 4159 N N . THR B 1 220 ? 2.076 -20.016 -24 1 97.88 220 THR B N 1
ATOM 4160 C CA . THR B 1 220 ? 2.668 -20.641 -25.172 1 97.88 220 THR B CA 1
ATOM 4161 C C . THR B 1 220 ? 3.854 -19.812 -25.672 1 97.88 220 THR B C 1
ATOM 4163 O O . THR B 1 220 ? 4.973 -20.328 -25.766 1 97.88 220 THR B O 1
ATOM 4166 N N . PRO B 1 221 ? 3.668 -18.5 -25.984 1 97.44 221 PRO B N 1
ATOM 4167 C CA . PRO B 1 221 ? 4.844 -17.734 -26.406 1 97.44 221 PRO B CA 1
ATOM 4168 C C . PRO B 1 221 ? 5.902 -17.625 -25.312 1 97.44 221 PRO B C 1
ATOM 4170 O O . PRO B 1 221 ? 7.098 -17.562 -25.609 1 97.44 221 PRO B O 1
ATOM 4173 N N . TRP B 1 222 ? 5.516 -17.641 -24.031 1 98.38 222 TRP B N 1
ATOM 4174 C CA . TRP B 1 222 ? 6.453 -17.594 -22.906 1 98.38 222 TRP B CA 1
ATOM 4175 C C . TRP B 1 222 ? 7.398 -18.781 -22.938 1 98.38 222 TRP B C 1
ATOM 4177 O O . TRP B 1 222 ? 8.617 -18.625 -22.875 1 98.38 222 TRP B O 1
ATOM 4187 N N . MET B 1 223 ? 6.828 -19.953 -23.141 1 97.12 223 MET B N 1
ATOM 4188 C CA . MET B 1 223 ? 7.613 -21.188 -23.172 1 97.12 223 MET B CA 1
ATOM 4189 C C . MET B 1 223 ? 8.484 -21.234 -24.422 1 97.12 223 MET B C 1
ATOM 4191 O O . MET B 1 223 ? 9.633 -21.688 -24.375 1 97.12 223 MET B O 1
ATOM 4195 N N . LYS B 1 224 ? 7.973 -20.781 -25.5 1 95.62 224 LYS B N 1
ATOM 4196 C CA . LYS B 1 224 ? 8.727 -20.781 -26.75 1 95.62 224 LYS B CA 1
ATOM 4197 C C . LYS B 1 224 ? 9.93 -19.859 -26.672 1 95.62 224 LYS B C 1
ATOM 4199 O O . LYS B 1 224 ? 10.922 -20.047 -27.375 1 95.62 224 LYS B O 1
ATOM 4204 N N . CYS B 1 225 ? 9.859 -18.859 -25.75 1 96.31 225 CYS B N 1
ATOM 4205 C CA . CYS B 1 225 ? 10.922 -17.875 -25.625 1 96.31 225 CYS B CA 1
ATOM 4206 C C . CYS B 1 225 ? 11.836 -18.188 -24.438 1 96.31 225 CYS B C 1
ATOM 4208 O O . CYS B 1 225 ? 12.625 -17.359 -24.016 1 96.31 225 CYS B O 1
ATOM 4210 N N . GLY B 1 226 ? 11.648 -19.312 -23.906 1 94.69 226 GLY B N 1
ATOM 4211 C CA . GLY B 1 226 ? 12.602 -19.766 -22.891 1 94.69 226 GLY B CA 1
ATOM 4212 C C . GLY B 1 226 ? 12.094 -19.594 -21.484 1 94.69 226 GLY B C 1
ATOM 4213 O O . GLY B 1 226 ? 12.859 -19.75 -20.516 1 94.69 226 GLY B O 1
ATOM 4214 N N . GLY B 1 227 ? 10.82 -19.25 -21.328 1 97.56 227 GLY B N 1
ATOM 4215 C CA . GLY B 1 227 ? 10.242 -19.109 -20 1 97.56 227 GLY B CA 1
ATOM 4216 C C . GLY B 1 227 ? 10.078 -20.453 -19.281 1 97.56 227 GLY B C 1
ATOM 4217 O O . GLY B 1 227 ? 10.211 -21.5 -19.906 1 97.56 227 GLY B O 1
ATOM 4218 N N . HIS B 1 228 ? 9.859 -20.391 -18 1 97.12 228 HIS B N 1
ATOM 4219 C CA . HIS B 1 228 ? 9.938 -21.594 -17.156 1 97.12 228 HIS B CA 1
ATOM 4220 C C . HIS B 1 228 ? 8.578 -21.953 -16.578 1 97.12 228 HIS B C 1
ATOM 4222 O O . HIS B 1 228 ? 8.484 -22.781 -15.672 1 97.12 228 HIS B O 1
ATOM 4228 N N . GLY B 1 229 ? 7.496 -21.297 -17.031 1 96.81 229 GLY B N 1
ATOM 4229 C CA . GLY B 1 229 ? 6.168 -21.594 -16.516 1 96.81 229 GLY B CA 1
ATOM 4230 C C . GLY B 1 229 ? 5.363 -20.359 -16.188 1 96.81 229 GLY B C 1
ATOM 4231 O O . GLY B 1 229 ? 5.586 -19.297 -16.781 1 96.81 229 GLY B O 1
ATOM 4232 N N . THR B 1 230 ? 4.312 -20.578 -15.305 1 97.38 230 THR B N 1
ATOM 4233 C CA . THR B 1 230 ? 3.389 -19.469 -15.047 1 97.38 230 THR B CA 1
ATOM 4234 C C . THR B 1 230 ? 2.92 -19.5 -13.594 1 97.38 230 THR B C 1
ATOM 4236 O O . THR B 1 230 ? 2.869 -20.547 -12.969 1 97.38 230 THR B O 1
ATOM 4239 N N . VAL B 1 231 ? 2.771 -18.359 -13.031 1 97.38 231 VAL B N 1
ATOM 4240 C CA . VAL B 1 231 ? 1.965 -18.156 -11.836 1 97.38 231 VAL B CA 1
ATOM 4241 C C . VAL B 1 231 ? 0.646 -17.484 -12.211 1 97.38 231 VAL B C 1
ATOM 4243 O O . VAL B 1 231 ? 0.582 -16.266 -12.352 1 97.38 231 VAL B O 1
ATOM 4246 N N . SER B 1 232 ? -0.382 -18.219 -12.344 1 96.25 232 SER B N 1
ATOM 4247 C CA . SER B 1 232 ? -1.622 -17.703 -12.914 1 96.25 232 SER B CA 1
ATOM 4248 C C . SER B 1 232 ? -2.82 -18.062 -12.039 1 96.25 232 SER B C 1
ATOM 4250 O O . SER B 1 232 ? -2.82 -19.094 -11.367 1 96.25 232 SER B O 1
ATOM 4252 N N . GLY B 1 233 ? -3.816 -17.219 -12.125 1 96.56 233 GLY B N 1
ATOM 4253 C CA . GLY B 1 233 ? -5.043 -17.453 -11.383 1 96.56 233 GLY B CA 1
ATOM 4254 C C . GLY B 1 233 ? -5.992 -18.406 -12.07 1 96.56 233 GLY B C 1
ATOM 4255 O O . GLY B 1 233 ? -6.879 -18.984 -11.43 1 96.56 233 GLY B O 1
ATOM 4256 N N . ILE B 1 234 ? -5.863 -18.688 -13.328 1 97.12 234 ILE B N 1
ATOM 4257 C CA . ILE B 1 234 ? -6.82 -19.438 -14.141 1 97.12 234 ILE B CA 1
ATOM 4258 C C . ILE B 1 234 ? -6.887 -20.875 -13.664 1 97.12 234 ILE B C 1
ATOM 4260 O O . ILE B 1 234 ? -7.965 -21.469 -13.609 1 97.12 234 ILE B O 1
ATOM 4264 N N . PRO B 1 235 ? -5.742 -21.453 -13.273 1 95.31 235 PRO B N 1
ATOM 4265 C CA . PRO B 1 235 ? -5.797 -22.844 -12.797 1 95.31 235 PRO B CA 1
ATOM 4266 C C . PRO B 1 235 ? -6.73 -23.031 -11.602 1 95.31 235 PRO B C 1
ATOM 4268 O O . PRO B 1 235 ? -7.141 -24.141 -11.297 1 95.31 235 PRO B O 1
ATOM 4271 N N . ASN B 1 236 ? -7.074 -22 -10.891 1 96.19 236 ASN B N 1
ATOM 4272 C CA . ASN B 1 236 ? -8.047 -22.109 -9.812 1 96.19 236 ASN B CA 1
ATOM 4273 C C . ASN B 1 236 ? -9.43 -22.5 -10.344 1 96.19 236 ASN B C 1
ATOM 4275 O O . ASN B 1 236 ? -10.258 -23.016 -9.602 1 96.19 236 ASN B O 1
ATOM 4279 N N . PHE B 1 237 ? -9.656 -22.203 -11.641 1 96.69 237 PHE B N 1
ATOM 4280 C CA . PHE B 1 237 ? -10.93 -22.516 -12.273 1 96.69 237 PHE B CA 1
ATOM 4281 C C . PHE B 1 237 ? -10.797 -23.734 -13.172 1 96.69 237 PHE B C 1
ATOM 4283 O O . PHE B 1 237 ? -11.758 -24.5 -13.344 1 96.69 237 PHE B O 1
ATOM 4290 N N . ALA B 1 238 ? -9.617 -23.875 -13.781 1 94.94 238 ALA B N 1
ATOM 4291 C CA . ALA B 1 238 ? -9.422 -24.891 -14.797 1 94.94 238 ALA B CA 1
ATOM 4292 C C . ALA B 1 238 ? -8.062 -25.562 -14.648 1 94.94 238 ALA B C 1
ATOM 4294 O O . ALA B 1 238 ? -7.23 -25.516 -15.555 1 94.94 238 ALA B O 1
ATOM 4295 N N . PRO B 1 239 ? -7.918 -26.281 -13.531 1 94.81 239 PRO B N 1
ATOM 4296 C CA . PRO B 1 239 ? -6.621 -26.922 -13.289 1 94.81 239 PRO B CA 1
ATOM 4297 C C . PRO B 1 239 ? -6.301 -28 -14.312 1 94.81 239 PRO B C 1
ATOM 4299 O O . PRO B 1 239 ? -5.16 -28.109 -14.773 1 94.81 239 PRO B O 1
ATOM 4302 N N . ALA B 1 240 ? -7.238 -28.797 -14.742 1 93.44 240 ALA B N 1
ATOM 4303 C CA . ALA B 1 240 ? -6.977 -29.891 -15.688 1 93.44 240 ALA B CA 1
ATOM 4304 C C . ALA B 1 240 ? -6.594 -29.344 -17.062 1 93.44 240 ALA B C 1
ATOM 4306 O O . ALA B 1 240 ? -5.629 -29.812 -17.672 1 93.44 240 ALA B O 1
ATOM 4307 N N . ALA B 1 241 ? -7.34 -28.406 -17.531 1 95 241 ALA B N 1
ATOM 4308 C CA . ALA B 1 241 ? -7.047 -27.812 -18.828 1 95 241 ALA B CA 1
ATOM 4309 C C . ALA B 1 241 ? -5.684 -27.125 -18.812 1 95 241 ALA B C 1
ATOM 4311 O O . ALA B 1 241 ? -4.922 -27.234 -19.781 1 95 241 ALA B O 1
ATOM 4312 N N . SER B 1 242 ? -5.367 -26.406 -17.75 1 95.5 242 SER B N 1
ATOM 4313 C CA . SER B 1 242 ? -4.086 -25.719 -17.609 1 95.5 242 SER B CA 1
ATOM 4314 C C . SER B 1 242 ? -2.924 -26.703 -17.656 1 95.5 242 SER B C 1
ATOM 4316 O O . SER B 1 242 ? -1.924 -26.469 -18.328 1 95.5 242 SER B O 1
ATOM 4318 N N . MET B 1 243 ? -3.088 -27.797 -16.969 1 94.31 243 MET B N 1
ATOM 4319 C CA . MET B 1 243 ? -2.006 -28.766 -16.891 1 94.31 243 MET B CA 1
ATOM 4320 C C . MET B 1 243 ? -1.88 -29.547 -18.203 1 94.31 243 MET B C 1
ATOM 4322 O O . MET B 1 243 ? -0.786 -29.969 -18.562 1 94.31 243 MET B O 1
ATOM 4326 N N . ARG B 1 244 ? -2.992 -29.703 -18.922 1 94.56 244 ARG B N 1
ATOM 4327 C CA . ARG B 1 244 ? -2.902 -30.297 -20.25 1 94.56 244 ARG B CA 1
ATOM 4328 C C . ARG B 1 244 ? -2.094 -29.406 -21.203 1 94.56 244 ARG B C 1
ATOM 4330 O O . ARG B 1 244 ? -1.235 -29.891 -21.938 1 94.56 244 ARG B O 1
ATOM 4337 N N . LEU B 1 245 ? -2.402 -28.125 -21.109 1 95.94 245 LEU B N 1
ATOM 4338 C CA . LEU B 1 245 ? -1.626 -27.188 -21.922 1 95.94 245 LEU B CA 1
ATOM 4339 C C . LEU B 1 245 ? -0.146 -27.266 -21.562 1 95.94 245 LEU B C 1
ATOM 4341 O O . LEU B 1 245 ? 0.71 -27.344 -22.438 1 95.94 245 LEU B O 1
ATOM 4345 N N . TRP B 1 246 ? 0.143 -27.266 -20.281 1 94.75 246 TRP B N 1
ATOM 4346 C CA . TRP B 1 246 ? 1.518 -27.344 -19.797 1 94.75 246 TRP B CA 1
ATOM 4347 C C . TRP B 1 246 ? 2.205 -28.594 -20.344 1 94.75 246 TRP B C 1
ATOM 4349 O O . TRP B 1 246 ? 3.332 -28.531 -20.828 1 94.75 246 TRP B O 1
ATOM 4359 N N . ALA B 1 247 ? 1.547 -29.734 -20.266 1 93.81 247 ALA B N 1
ATOM 4360 C CA . ALA B 1 247 ? 2.098 -31 -20.734 1 93.81 247 ALA B CA 1
ATOM 4361 C C . ALA B 1 247 ? 2.416 -30.938 -22.234 1 93.81 247 ALA B C 1
ATOM 4363 O O . ALA B 1 247 ? 3.479 -31.391 -22.656 1 93.81 247 ALA B O 1
ATOM 4364 N N . LEU B 1 248 ? 1.487 -30.406 -22.984 1 95.94 248 LEU B N 1
ATOM 4365 C CA . LEU B 1 248 ? 1.669 -30.312 -24.422 1 95.94 248 LEU B CA 1
ATOM 4366 C C . LEU B 1 248 ? 2.85 -29.422 -24.766 1 95.94 248 LEU B C 1
ATOM 4368 O O . LEU B 1 248 ? 3.631 -29.734 -25.672 1 95.94 248 LEU B O 1
ATOM 4372 N N . LEU B 1 249 ? 3.02 -28.344 -24.016 1 96.12 249 LEU B N 1
ATOM 4373 C CA . LEU B 1 249 ? 4.059 -27.359 -24.297 1 96.12 249 LEU B CA 1
ATOM 4374 C C . LEU B 1 249 ? 5.434 -27.891 -23.922 1 96.12 249 LEU B C 1
ATOM 4376 O O . LEU B 1 249 ? 6.457 -27.344 -24.344 1 96.12 249 LEU B O 1
ATOM 4380 N N . ASN B 1 250 ? 5.488 -28.938 -23.141 1 94.69 250 ASN B N 1
ATOM 4381 C CA . ASN B 1 250 ? 6.758 -29.531 -22.719 1 94.69 250 ASN B CA 1
ATOM 4382 C C . ASN B 1 250 ? 7.094 -30.766 -23.547 1 94.69 250 ASN B C 1
ATOM 4384 O O . ASN B 1 250 ? 8.148 -31.375 -23.359 1 94.69 250 ASN B O 1
ATOM 4388 N N . LYS B 1 251 ? 6.203 -31.094 -24.391 1 94.19 251 LYS B N 1
ATOM 4389 C CA . LYS B 1 251 ? 6.469 -32.219 -25.281 1 94.19 251 LYS B CA 1
ATOM 4390 C C . LYS B 1 251 ? 7.375 -31.797 -26.438 1 94.19 251 LYS B C 1
ATOM 4392 O O . LYS B 1 251 ? 7.172 -30.75 -27.047 1 94.19 251 LYS B O 1
ATOM 4397 N N . LEU B 1 252 ? 8.422 -32.469 -26.781 1 91.25 252 LEU B N 1
ATOM 4398 C CA . LEU B 1 252 ? 9.406 -32.125 -27.781 1 91.25 252 LEU B CA 1
ATOM 4399 C C . LEU B 1 252 ? 8.797 -32.156 -29.188 1 91.25 252 LEU B C 1
ATOM 4401 O O . LEU B 1 252 ? 9.031 -31.266 -30 1 91.25 252 LEU B O 1
ATOM 4405 N N . ASP B 1 253 ? 8.031 -33.219 -29.578 1 92.25 253 ASP B N 1
ATOM 4406 C CA . ASP B 1 253 ? 7.496 -33.406 -30.922 1 92.25 253 ASP B CA 1
ATOM 4407 C C . ASP B 1 253 ? 5.98 -33.594 -30.891 1 92.25 253 ASP B C 1
ATOM 4409 O O . ASP B 1 253 ? 5.488 -34.719 -30.891 1 92.25 253 ASP B O 1
ATOM 4413 N N . LEU B 1 254 ? 5.406 -32.375 -31.078 1 95.88 254 LEU B N 1
ATOM 4414 C CA . LEU B 1 254 ? 3.949 -32.438 -31.109 1 95.88 254 LEU B CA 1
ATOM 4415 C C . LEU B 1 254 ? 3.443 -32.906 -32.469 1 95.88 254 LEU B C 1
ATOM 4417 O O . LEU B 1 254 ? 3.947 -32.438 -33.5 1 95.88 254 LEU B O 1
ATOM 4421 N N . THR B 1 255 ? 2.52 -33.781 -32.5 1 97.62 255 THR B N 1
ATOM 4422 C CA . THR B 1 255 ? 1.781 -34.062 -33.719 1 97.62 255 THR B CA 1
ATOM 4423 C C . THR B 1 255 ? 0.931 -32.844 -34.125 1 97.62 255 THR B C 1
ATOM 4425 O O . THR B 1 255 ? 0.733 -31.922 -33.344 1 97.62 255 THR B O 1
ATOM 4428 N N . ASP B 1 256 ? 0.492 -32.906 -35.344 1 97.44 256 ASP B N 1
ATOM 4429 C CA . ASP B 1 256 ? -0.382 -31.828 -35.812 1 97.44 256 ASP B CA 1
ATOM 4430 C C . ASP B 1 256 ? -1.635 -31.719 -34.938 1 97.44 256 ASP B C 1
ATOM 4432 O O . ASP B 1 256 ? -2.113 -30.609 -34.688 1 97.44 256 ASP B O 1
ATOM 4436 N N . ASP B 1 257 ? -2.094 -32.812 -34.5 1 98 257 ASP B N 1
ATOM 4437 C CA . ASP B 1 257 ? -3.283 -32.844 -33.656 1 98 257 ASP B CA 1
ATOM 4438 C C . ASP B 1 257 ? -2.99 -32.219 -32.281 1 98 257 ASP B C 1
ATOM 4440 O O . ASP B 1 257 ? -3.812 -31.484 -31.75 1 98 257 ASP B O 1
ATOM 4444 N N . GLU B 1 258 ? -1.877 -32.5 -31.828 1 97.75 258 GLU B N 1
ATOM 4445 C CA . GLU B 1 258 ? -1.479 -31.969 -30.531 1 97.75 258 GLU B CA 1
ATOM 4446 C C . GLU B 1 258 ? -1.244 -30.469 -30.594 1 97.75 258 GLU B C 1
ATOM 4448 O O . GLU B 1 258 ? -1.548 -29.734 -29.656 1 97.75 258 GLU B O 1
ATOM 4453 N N . LYS B 1 259 ? -0.726 -30.047 -31.688 1 97.94 259 LYS B N 1
ATOM 4454 C CA . LYS B 1 259 ? -0.542 -28.609 -31.906 1 97.94 259 LYS B CA 1
ATOM 4455 C C . LYS B 1 259 ? -1.881 -27.875 -31.906 1 97.94 259 LYS B C 1
ATOM 4457 O O . LYS B 1 259 ? -2.027 -26.828 -31.266 1 97.94 259 LYS B O 1
ATOM 4462 N N . ARG B 1 260 ? -2.785 -28.422 -32.594 1 98.25 260 ARG B N 1
ATOM 4463 C CA . ARG B 1 260 ? -4.117 -27.828 -32.656 1 98.25 260 ARG B CA 1
ATOM 4464 C C . ARG B 1 260 ? -4.785 -27.844 -31.281 1 98.25 260 ARG B C 1
ATOM 4466 O O . ARG B 1 260 ? -5.477 -26.891 -30.922 1 98.25 260 ARG B O 1
ATOM 4473 N N . GLU B 1 261 ? -4.562 -28.891 -30.562 1 98.19 261 GLU B N 1
ATOM 4474 C CA . GLU B 1 261 ? -5.102 -28.984 -29.203 1 98.19 261 GLU B CA 1
ATOM 4475 C C . GLU B 1 261 ? -4.52 -27.906 -28.297 1 98.19 261 GLU B C 1
ATOM 4477 O O . GLU B 1 261 ? -5.262 -27.203 -27.609 1 98.19 261 GLU B O 1
ATOM 4482 N N . ALA B 1 262 ? -3.242 -27.781 -28.359 1 98.31 262 ALA B N 1
ATOM 4483 C CA . ALA B 1 262 ? -2.57 -26.766 -27.547 1 98.31 262 ALA B CA 1
ATOM 4484 C C . ALA B 1 262 ? -3.076 -25.375 -27.906 1 98.31 262 ALA B C 1
ATOM 4486 O O . ALA B 1 262 ? -3.322 -24.547 -27 1 98.31 262 ALA B O 1
ATOM 4487 N N . GLU B 1 263 ? -3.25 -25.109 -29.188 1 98.25 263 GLU B N 1
ATOM 4488 C CA . GLU B 1 263 ? -3.744 -23.812 -29.656 1 98.25 263 GLU B CA 1
ATOM 4489 C C . GLU B 1 263 ? -5.164 -23.562 -29.156 1 98.25 263 GLU B C 1
ATOM 4491 O O . GLU B 1 263 ? -5.488 -22.438 -28.734 1 98.25 263 GLU B O 1
ATOM 4496 N N . ARG B 1 264 ? -5.961 -24.578 -29.203 1 98.62 264 ARG B N 1
ATOM 4497 C CA . ARG B 1 264 ? -7.34 -24.469 -28.734 1 98.62 264 ARG B CA 1
ATOM 4498 C C . ARG B 1 264 ? -7.391 -24.156 -27.234 1 98.62 264 ARG B C 1
ATOM 4500 O O . ARG B 1 264 ? -8.07 -23.234 -26.812 1 98.62 264 ARG B O 1
ATOM 4507 N N . ILE B 1 265 ? -6.629 -24.922 -26.469 1 98.5 265 ILE B N 1
ATOM 4508 C CA . ILE B 1 265 ? -6.613 -24.719 -25.016 1 98.5 265 ILE B CA 1
ATOM 4509 C C . ILE B 1 265 ? -6.09 -23.312 -24.703 1 98.5 265 ILE B C 1
ATOM 4511 O O . ILE B 1 265 ? -6.707 -22.578 -23.922 1 98.5 265 ILE B O 1
ATOM 4515 N N . GLN B 1 266 ? -4.988 -22.938 -25.359 1 98.69 266 GLN B N 1
ATOM 4516 C CA . GLN B 1 266 ? -4.391 -21.625 -25.141 1 98.69 266 GLN B CA 1
ATOM 4517 C C . GLN B 1 266 ? -5.391 -20.516 -25.422 1 98.69 266 GLN B C 1
ATOM 4519 O O . GLN B 1 266 ? -5.508 -19.562 -24.656 1 98.69 266 GLN B O 1
ATOM 4524 N N . SER B 1 267 ? -6.043 -20.641 -26.547 1 98.62 267 SER B N 1
ATOM 4525 C CA . SER B 1 267 ? -6.988 -19.609 -26.953 1 98.62 267 SER B CA 1
ATOM 4526 C C . SER B 1 267 ? -8.102 -19.453 -25.922 1 98.62 267 SER B C 1
ATOM 4528 O O . SER B 1 267 ? -8.43 -18.328 -25.531 1 98.62 267 SER B O 1
ATOM 4530 N N . ILE B 1 268 ? -8.68 -20.5 -25.438 1 98.69 268 ILE B N 1
ATOM 4531 C CA . ILE B 1 268 ? -9.797 -20.469 -24.5 1 98.69 268 ILE B CA 1
ATOM 4532 C C . ILE B 1 268 ? -9.336 -19.922 -23.156 1 98.69 268 ILE B C 1
ATOM 4534 O O . ILE B 1 268 ? -9.992 -19.047 -22.578 1 98.69 268 ILE B O 1
ATOM 4538 N N . LEU B 1 269 ? -8.18 -20.375 -22.703 1 98.44 269 LEU B N 1
ATOM 4539 C CA . LEU B 1 269 ? -7.668 -19.906 -21.422 1 98.44 269 LEU B CA 1
ATOM 4540 C C . LEU B 1 269 ? -7.262 -18.438 -21.5 1 98.44 269 LEU B C 1
ATOM 4542 O O . LEU B 1 269 ? -7.398 -17.688 -20.531 1 98.44 269 LEU B O 1
ATOM 4546 N N . SER B 1 270 ? -6.766 -18.016 -22.672 1 98.25 270 SER B N 1
ATOM 4547 C CA . SER B 1 270 ? -6.391 -16.625 -22.891 1 98.25 270 SER B CA 1
ATOM 4548 C C . SER B 1 270 ? -7.602 -15.711 -22.781 1 98.25 270 SER B C 1
ATOM 4550 O O . SER B 1 270 ? -7.539 -14.656 -22.141 1 98.25 270 SER B O 1
ATOM 4552 N N . ASN B 1 271 ? -8.664 -16.125 -23.406 1 97.75 271 ASN B N 1
ATOM 4553 C CA . ASN B 1 271 ? -9.891 -15.336 -23.359 1 97.75 271 ASN B CA 1
ATOM 4554 C C . ASN B 1 271 ? -10.422 -15.227 -21.922 1 97.75 271 ASN B C 1
ATOM 4556 O O . ASN B 1 271 ? -10.898 -14.164 -21.516 1 97.75 271 ASN B O 1
ATOM 4560 N N . ALA B 1 272 ? -10.328 -16.297 -21.172 1 98.12 272 ALA B N 1
ATOM 4561 C CA . ALA B 1 272 ? -10.75 -16.281 -19.766 1 98.12 272 ALA B CA 1
ATOM 4562 C C . ALA B 1 272 ? -9.875 -15.344 -18.938 1 98.12 272 ALA B C 1
ATOM 4564 O O . ALA B 1 272 ? -10.383 -14.625 -18.078 1 98.12 272 ALA B O 1
ATOM 4565 N N . ASP B 1 273 ? -8.609 -15.344 -19.234 1 96.81 273 ASP B N 1
ATOM 4566 C CA . ASP B 1 273 ? -7.652 -14.531 -18.5 1 96.81 273 ASP B CA 1
ATOM 4567 C C . ASP B 1 273 ? -7.934 -13.039 -18.703 1 96.81 273 ASP B C 1
ATOM 4569 O O . ASP B 1 273 ? -7.797 -12.25 -17.766 1 96.81 273 ASP B O 1
ATOM 4573 N N . VAL B 1 274 ? -8.367 -12.641 -19.891 1 93.81 274 VAL B N 1
ATOM 4574 C CA . VAL B 1 274 ? -8.703 -11.258 -20.203 1 93.81 274 VAL B CA 1
ATOM 4575 C C . VAL B 1 274 ? -9.828 -10.773 -19.297 1 93.81 274 VAL B C 1
ATOM 4577 O O . VAL B 1 274 ? -9.82 -9.625 -18.844 1 93.81 274 VAL B O 1
ATOM 4580 N N . ALA B 1 275 ? -10.727 -11.664 -19 1 95.75 275 ALA B N 1
ATOM 4581 C CA . ALA B 1 275 ? -11.867 -11.328 -18.141 1 95.75 275 ALA B CA 1
ATOM 4582 C C . ALA B 1 275 ? -11.484 -11.422 -16.656 1 95.75 275 ALA B C 1
ATOM 4584 O O . ALA B 1 275 ? -11.953 -10.625 -15.844 1 95.75 275 ALA B O 1
ATOM 4585 N N . ALA B 1 276 ? -10.633 -12.336 -16.344 1 96.25 276 ALA B N 1
ATOM 4586 C CA . ALA B 1 276 ? -10.312 -12.648 -14.953 1 96.25 276 ALA B CA 1
ATOM 4587 C C . ALA B 1 276 ? -9.469 -11.539 -14.328 1 96.25 276 ALA B C 1
ATOM 4589 O O . ALA B 1 276 ? -9.648 -11.211 -13.148 1 96.25 276 ALA B O 1
ATOM 4590 N N . VAL B 1 277 ? -8.602 -10.93 -15.062 1 92.31 277 VAL B N 1
ATOM 4591 C CA . VAL B 1 277 ? -7.617 -9.984 -14.539 1 92.31 277 VAL B CA 1
ATOM 4592 C C . VAL B 1 277 ? -8.328 -8.75 -13.984 1 92.31 277 VAL B C 1
ATOM 4594 O O . VAL B 1 277 ? -8.172 -8.406 -12.812 1 92.31 277 VAL B O 1
ATOM 4597 N N . PRO B 1 278 ? -9.242 -8.102 -14.781 1 91.62 278 PRO B N 1
ATOM 4598 C CA . PRO B 1 278 ? -9.945 -6.949 -14.219 1 91.62 278 PRO B CA 1
ATOM 4599 C C . PRO B 1 278 ? -10.938 -7.336 -13.125 1 91.62 278 PRO B C 1
ATOM 4601 O O . PRO B 1 278 ? -11.219 -6.535 -12.227 1 91.62 278 PRO B O 1
ATOM 4604 N N . ALA B 1 279 ? -11.469 -8.562 -13.188 1 95.38 279 ALA B N 1
ATOM 4605 C CA . ALA B 1 279 ? -12.43 -9.008 -12.18 1 95.38 279 ALA B CA 1
ATOM 4606 C C . ALA B 1 279 ? -11.766 -9.18 -10.82 1 95.38 279 ALA B C 1
ATOM 4608 O O . ALA B 1 279 ? -12.391 -8.961 -9.781 1 95.38 279 ALA B O 1
ATOM 4609 N N . GLY B 1 280 ? -10.492 -9.594 -10.805 1 95.19 280 GLY B N 1
ATOM 4610 C CA . GLY B 1 280 ? -9.688 -9.672 -9.594 1 95.19 280 GLY B CA 1
ATOM 4611 C C . GLY B 1 280 ? -10.242 -10.641 -8.57 1 95.19 280 GLY B C 1
ATOM 4612 O O . GLY B 1 280 ? -10.867 -11.641 -8.93 1 95.19 280 GLY B O 1
ATOM 4613 N N . VAL B 1 281 ? -10.016 -10.367 -7.344 1 97.38 281 VAL B N 1
ATOM 4614 C CA . VAL B 1 281 ? -10.375 -11.234 -6.223 1 97.38 281 VAL B CA 1
ATOM 4615 C C . VAL B 1 281 ? -11.891 -11.352 -6.117 1 97.38 281 VAL B C 1
ATOM 4617 O O . VAL B 1 281 ? -12.422 -12.43 -5.844 1 97.38 281 VAL B O 1
ATOM 4620 N N . ARG B 1 282 ? -12.578 -10.258 -6.363 1 97.94 282 ARG B N 1
ATOM 4621 C CA . ARG B 1 282 ? -14.031 -10.242 -6.242 1 97.94 282 ARG B CA 1
ATOM 4622 C C . ARG B 1 282 ? -14.672 -11.195 -7.242 1 97.94 282 ARG B C 1
ATOM 4624 O O . ARG B 1 282 ? -15.547 -11.984 -6.879 1 97.94 282 ARG B O 1
ATOM 4631 N N . GLY B 1 283 ? -14.172 -11.102 -8.461 1 98.06 283 GLY B N 1
ATOM 4632 C CA . GLY B 1 283 ? -14.672 -12.008 -9.484 1 98.06 283 GLY B CA 1
ATOM 4633 C C . GLY B 1 283 ? -14.305 -13.461 -9.219 1 98.06 283 GLY B C 1
ATOM 4634 O O . GLY B 1 283 ? -15.133 -14.359 -9.391 1 98.06 283 GLY B O 1
ATOM 4635 N N . MET B 1 284 ? -13.086 -13.703 -8.82 1 97.94 284 MET B N 1
ATOM 4636 C CA . MET B 1 284 ? -12.617 -15.047 -8.508 1 97.94 284 MET B CA 1
ATOM 4637 C C . MET B 1 284 ? -13.5 -15.695 -7.449 1 97.94 284 MET B C 1
ATOM 4639 O O . MET B 1 284 ? -13.914 -16.844 -7.598 1 97.94 284 MET B O 1
ATOM 4643 N N . LYS B 1 285 ? -13.781 -14.906 -6.387 1 98.06 285 LYS B N 1
ATOM 4644 C CA . LYS B 1 285 ? -14.602 -15.43 -5.301 1 98.06 285 LYS B CA 1
ATOM 4645 C C . LYS B 1 285 ? -16.016 -15.75 -5.789 1 98.06 285 LYS B C 1
ATOM 4647 O O . LYS B 1 285 ? -16.594 -16.766 -5.395 1 98.06 285 LYS B O 1
ATOM 4652 N N . TYR B 1 286 ? -16.531 -14.891 -6.598 1 98.25 286 TYR B N 1
ATOM 4653 C CA . TYR B 1 286 ? -17.859 -15.117 -7.137 1 98.25 286 TYR B CA 1
ATOM 4654 C C . TYR B 1 286 ? -17.922 -16.422 -7.934 1 98.25 286 TYR B C 1
ATOM 4656 O O . TYR B 1 286 ? -18.797 -17.266 -7.703 1 98.25 286 TYR B O 1
ATOM 4664 N N . VAL B 1 287 ? -17 -16.609 -8.867 1 98.5 287 VAL B N 1
ATOM 4665 C CA . VAL B 1 287 ? -17 -17.766 -9.758 1 98.5 287 VAL B CA 1
ATOM 4666 C C . VAL B 1 287 ? -16.781 -19.047 -8.961 1 98.5 287 VAL B C 1
ATOM 4668 O O . VAL B 1 287 ? -17.469 -20.047 -9.18 1 98.5 287 VAL B O 1
ATOM 4671 N N . LEU B 1 288 ? -15.867 -19.016 -8.008 1 98.19 288 LEU B N 1
ATOM 4672 C CA . LEU B 1 288 ? -15.586 -20.203 -7.215 1 98.19 288 LEU B CA 1
ATOM 4673 C C . LEU B 1 288 ? -16.766 -20.547 -6.309 1 98.19 288 LEU B C 1
ATOM 4675 O O . LEU B 1 288 ? -17 -21.719 -6.008 1 98.19 288 LEU B O 1
ATOM 4679 N N . HIS B 1 289 ? -17.469 -19.5 -5.832 1 98.44 289 HIS B N 1
ATOM 4680 C CA . HIS B 1 289 ? -18.719 -19.734 -5.113 1 98.44 289 HIS B CA 1
ATOM 4681 C C . HIS B 1 289 ? -19.719 -20.484 -5.988 1 98.44 289 HIS B C 1
ATOM 4683 O O . HIS B 1 289 ? -20.344 -21.453 -5.543 1 98.44 289 HIS B O 1
ATOM 4689 N N . LYS B 1 290 ? -19.875 -20.062 -7.188 1 98.06 290 LYS B N 1
ATOM 4690 C CA . LYS B 1 290 ? -20.828 -20.672 -8.109 1 98.06 290 LYS B CA 1
ATOM 4691 C C . LYS B 1 290 ? -20.406 -22.109 -8.453 1 98.06 290 LYS B C 1
ATOM 4693 O O . LYS B 1 290 ? -21.266 -22.984 -8.578 1 98.06 290 LYS B O 1
ATOM 4698 N N . LEU B 1 291 ? -19.141 -22.328 -8.578 1 97.06 291 LEU B N 1
ATOM 4699 C CA . LEU B 1 291 ? -18.641 -23.625 -9.039 1 97.06 291 LEU B CA 1
ATOM 4700 C C . LEU B 1 291 ? -18.562 -24.609 -7.887 1 97.06 291 LEU B C 1
ATOM 4702 O O . LEU B 1 291 ? -18.828 -25.812 -8.07 1 97.06 291 LEU B O 1
ATOM 4706 N N . HIS B 1 292 ? -18.156 -24.094 -6.621 1 97.06 292 HIS B N 1
ATOM 4707 C CA . HIS B 1 292 ? -17.781 -25.047 -5.578 1 97.06 292 HIS B CA 1
ATOM 4708 C C . HIS B 1 292 ? -18.516 -24.75 -4.277 1 97.06 292 HIS B C 1
ATOM 4710 O O . HIS B 1 292 ? -18.406 -25.516 -3.314 1 97.06 292 HIS B O 1
ATOM 4716 N N . GLY B 1 293 ? -19.203 -23.656 -4.195 1 97.44 293 GLY B N 1
ATOM 4717 C CA . GLY B 1 293 ? -19.984 -23.312 -3.012 1 97.44 293 GLY B CA 1
ATOM 4718 C C . GLY B 1 293 ? -19.156 -22.641 -1.93 1 97.44 293 GLY B C 1
ATOM 4719 O O . GLY B 1 293 ? -19.594 -22.547 -0.781 1 97.44 293 GLY B O 1
ATOM 4720 N N . TYR B 1 294 ? -17.922 -22.156 -2.23 1 97.69 294 TYR B N 1
ATOM 4721 C CA . TYR B 1 294 ? -17.062 -21.469 -1.266 1 97.69 294 TYR B CA 1
ATOM 4722 C C . TYR B 1 294 ? -17.656 -20.109 -0.891 1 97.69 294 TYR B C 1
ATOM 4724 O O . TYR B 1 294 ? -18.609 -19.656 -1.509 1 97.69 294 TYR B O 1
ATOM 4732 N N . GLY B 1 295 ? -17.094 -19.484 0.104 1 96.31 295 GLY B N 1
ATOM 4733 C CA . GLY B 1 295 ? -17.5 -18.141 0.472 1 96.31 295 GLY B CA 1
ATOM 4734 C C . GLY B 1 295 ? -17.266 -17.125 -0.624 1 96.31 295 GLY B C 1
ATOM 4735 O O . GLY B 1 295 ? -16.234 -17.172 -1.302 1 96.31 295 GLY B O 1
ATOM 4736 N N . MET B 1 296 ? -18.156 -16.234 -0.79 1 96.5 296 MET B N 1
ATOM 4737 C CA . MET B 1 296 ? -18.125 -15.305 -1.914 1 96.5 296 MET B CA 1
ATOM 4738 C C . MET B 1 296 ? -17.531 -13.961 -1.492 1 96.5 296 MET B C 1
ATOM 4740 O O . MET B 1 296 ? -17.219 -13.125 -2.34 1 96.5 296 MET B O 1
ATOM 4744 N N . ASP B 1 297 ? -17.312 -13.758 -0.226 1 96.88 297 ASP B N 1
ATOM 4745 C CA . ASP B 1 297 ? -16.906 -12.445 0.272 1 96.88 297 ASP B CA 1
ATOM 4746 C C . ASP B 1 297 ? -15.391 -12.328 0.361 1 96.88 297 ASP B C 1
ATOM 4748 O O . ASP B 1 297 ? -14.742 -13.148 1.01 1 96.88 297 ASP B O 1
ATOM 4752 N N . PRO B 1 298 ? -14.82 -11.305 -0.308 1 98.19 298 PRO B N 1
ATOM 4753 C CA . PRO B 1 298 ? -13.438 -10.969 0.037 1 98.19 298 PRO B CA 1
ATOM 4754 C C . PRO B 1 298 ? -13.312 -10.367 1.435 1 98.19 298 PRO B C 1
ATOM 4756 O O . PRO B 1 298 ? -14.32 -10.039 2.064 1 98.19 298 PRO B O 1
ATOM 4759 N N . ARG B 1 299 ? -12.109 -10.383 1.946 1 98.19 299 ARG B N 1
ATOM 4760 C CA . ARG B 1 299 ? -11.859 -9.625 3.168 1 98.19 299 ARG B CA 1
ATOM 4761 C C . ARG B 1 299 ? -12.109 -8.141 2.951 1 98.19 299 ARG B C 1
ATOM 4763 O O . ARG B 1 299 ? -11.719 -7.582 1.922 1 98.19 299 ARG B O 1
ATOM 4770 N N . ARG B 1 300 ? -12.758 -7.457 3.873 1 98.06 300 ARG B N 1
ATOM 4771 C CA . ARG B 1 300 ? -13.031 -6.023 3.785 1 98.06 300 ARG B CA 1
ATOM 4772 C C . ARG B 1 300 ? -11.734 -5.219 3.822 1 98.06 300 ARG B C 1
ATOM 4774 O O . ARG B 1 300 ? -10.805 -5.562 4.555 1 98.06 300 ARG B O 1
ATOM 4781 N N . PRO B 1 301 ? -11.672 -4.203 2.885 1 98.12 3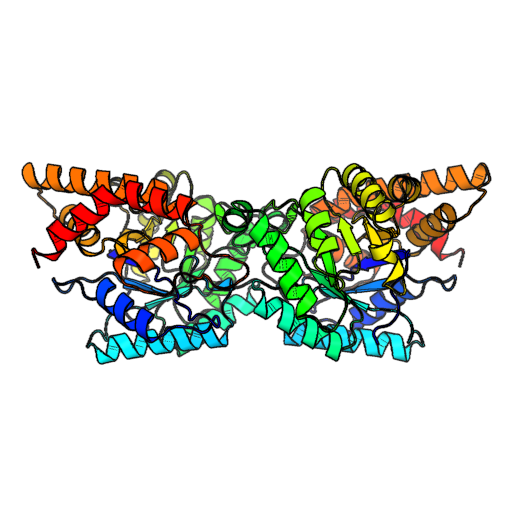01 PRO B N 1
ATOM 4782 C CA . PRO B 1 301 ? -12.742 -3.32 2.41 1 98.12 301 PRO B CA 1
ATOM 4783 C C . PRO B 1 301 ? -13.336 -3.777 1.079 1 98.12 301 PRO B C 1
ATOM 4785 O O . PRO B 1 301 ? -14.312 -3.199 0.606 1 98.12 301 PRO B O 1
ATOM 4788 N N . LEU B 1 302 ? -12.758 -4.781 0.471 1 98.44 302 LEU B N 1
ATOM 4789 C CA . LEU B 1 302 ? -13.359 -5.25 -0.774 1 98.44 302 LEU B CA 1
ATOM 4790 C C . LEU B 1 302 ? -14.742 -5.836 -0.525 1 98.44 302 LEU B C 1
ATOM 4792 O O . LEU B 1 302 ? -14.953 -6.547 0.46 1 98.44 302 LEU B O 1
ATOM 4796 N N . LEU B 1 303 ? -15.641 -5.504 -1.372 1 97.94 303 LEU B N 1
ATOM 4797 C CA . LEU B 1 303 ? -17 -6.031 -1.268 1 97.94 303 LEU B CA 1
ATOM 4798 C C . LEU B 1 303 ? -17.234 -7.148 -2.281 1 97.94 303 LEU B C 1
ATOM 4800 O O . LEU B 1 303 ? -16.484 -7.27 -3.256 1 97.94 303 LEU B O 1
ATOM 4804 N N . ARG B 1 304 ? -18.188 -7.949 -2.037 1 96.62 304 ARG B N 1
ATOM 4805 C CA . ARG B 1 304 ? -18.547 -9 -2.982 1 96.62 304 ARG B CA 1
ATOM 4806 C C . ARG B 1 304 ? -18.969 -8.414 -4.328 1 96.62 304 ARG B C 1
ATOM 4808 O O . ARG B 1 304 ? -19.453 -7.289 -4.395 1 96.62 304 ARG B O 1
ATOM 4815 N N . LEU B 1 305 ? -18.672 -9.148 -5.348 1 97.12 305 LEU B N 1
ATOM 4816 C CA . LEU B 1 305 ? -19.078 -8.75 -6.688 1 97.12 305 LEU B CA 1
ATOM 4817 C C . LEU B 1 305 ? -20.594 -8.82 -6.824 1 97.12 305 LEU B C 1
ATOM 4819 O O . LEU B 1 305 ? -21.234 -9.758 -6.34 1 97.12 305 LEU B O 1
ATOM 4823 N N . GLY B 1 306 ? -21.188 -7.852 -7.418 1 95.5 306 GLY B N 1
ATOM 4824 C CA . GLY B 1 306 ? -22.625 -7.859 -7.637 1 95.5 306 GLY B CA 1
ATOM 4825 C C . GLY B 1 306 ? -23.094 -8.992 -8.531 1 95.5 306 GLY B C 1
ATOM 4826 O O . GLY B 1 306 ? -22.312 -9.523 -9.328 1 95.5 306 GLY B O 1
ATOM 4827 N N . GLU B 1 307 ? -24.312 -9.359 -8.453 1 97.12 307 GLU B N 1
ATOM 4828 C CA . GLU B 1 307 ? -24.859 -10.5 -9.18 1 97.12 307 GLU B CA 1
ATOM 4829 C C . GLU B 1 307 ? -24.797 -10.273 -10.688 1 97.12 307 GLU B C 1
ATOM 4831 O O . GLU B 1 307 ? -24.438 -11.188 -11.438 1 97.12 307 GLU B O 1
ATOM 4836 N N . ALA B 1 308 ? -25.125 -9.133 -11.156 1 97.44 308 ALA B N 1
ATOM 4837 C CA . ALA B 1 308 ? -25.141 -8.852 -12.586 1 97.44 308 ALA B CA 1
ATOM 4838 C C . ALA B 1 308 ? -23.734 -8.992 -13.188 1 97.44 308 ALA B C 1
ATOM 4840 O O . ALA B 1 308 ? -23.562 -9.648 -14.211 1 97.44 308 ALA B O 1
ATOM 4841 N N . GLU B 1 309 ? -22.75 -8.367 -12.555 1 96.62 309 GLU B N 1
ATOM 4842 C CA . GLU B 1 309 ? -21.375 -8.469 -13.016 1 96.62 309 GLU B CA 1
ATOM 4843 C C . GLU B 1 309 ? -20.859 -9.898 -12.891 1 96.62 309 GLU B C 1
ATOM 4845 O O . GLU B 1 309 ? -20.109 -10.375 -13.758 1 96.62 309 GLU B O 1
ATOM 4850 N N . GLY B 1 310 ? -21.219 -10.539 -11.844 1 97.75 310 GLY B N 1
ATOM 4851 C CA . GLY B 1 310 ? -20.828 -11.922 -11.633 1 97.75 310 GLY B CA 1
ATOM 4852 C C . GLY B 1 310 ? -21.344 -12.867 -12.703 1 97.75 310 GLY B C 1
ATOM 4853 O O . GLY B 1 310 ? -20.594 -13.711 -13.203 1 97.75 310 GLY B O 1
ATOM 4854 N N . GLU B 1 311 ? -22.609 -12.711 -13.023 1 98.12 311 GLU B N 1
ATOM 4855 C CA . GLU B 1 311 ? -23.188 -13.562 -14.055 1 98.12 311 GLU B CA 1
ATOM 4856 C C . GLU B 1 311 ? -22.578 -13.289 -15.422 1 98.12 311 GLU B C 1
ATOM 4858 O O . GLU B 1 311 ? -22.422 -14.203 -16.234 1 98.12 311 GLU B O 1
ATOM 4863 N N . GLN B 1 312 ? -22.297 -12.07 -15.641 1 98 312 GLN B N 1
ATOM 4864 C CA . GLN B 1 312 ? -21.578 -11.742 -16.859 1 98 312 GLN B CA 1
ATOM 4865 C C . GLN B 1 312 ? -20.219 -12.438 -16.906 1 98 312 GLN B C 1
ATOM 4867 O O . GLN B 1 312 ? -19.828 -12.953 -17.953 1 98 312 GLN B O 1
ATOM 4872 N N . LEU B 1 313 ? -19.547 -12.438 -15.82 1 98.06 313 LEU B N 1
ATOM 4873 C CA . LEU B 1 313 ? -18.25 -13.117 -15.734 1 98.06 313 LEU B CA 1
ATOM 4874 C C . LEU B 1 313 ? -18.422 -14.617 -15.953 1 98.06 313 LEU B C 1
ATOM 4876 O O . LEU B 1 313 ? -17.609 -15.234 -16.656 1 98.06 313 LEU B O 1
ATOM 4880 N N . MET B 1 314 ? -19.453 -15.203 -15.406 1 98.38 314 MET B N 1
ATOM 4881 C CA . MET B 1 314 ? -19.734 -16.625 -15.609 1 98.38 314 MET B CA 1
ATOM 4882 C C . MET B 1 314 ? -19.922 -16.922 -17.094 1 98.38 314 MET B C 1
ATOM 4884 O O . MET B 1 314 ? -19.438 -17.953 -17.578 1 98.38 314 MET B O 1
ATOM 4888 N N . SER B 1 315 ? -20.562 -16.031 -17.75 1 98.38 315 SER B N 1
ATOM 4889 C CA . SER B 1 315 ? -20.781 -16.203 -19.188 1 98.38 315 SER B CA 1
ATOM 4890 C C . SER B 1 315 ? -19.484 -16.141 -19.953 1 98.38 315 SER B C 1
ATOM 4892 O O . SER B 1 315 ? -19.266 -16.906 -20.906 1 98.38 315 SER B O 1
ATOM 4894 N N . GLN B 1 316 ? -18.641 -15.266 -19.547 1 98.19 316 GLN B N 1
ATOM 4895 C CA . GLN B 1 316 ? -17.344 -15.117 -20.203 1 98.19 316 GLN B CA 1
ATOM 4896 C C . GLN B 1 316 ? -16.469 -16.344 -19.953 1 98.19 316 GLN B C 1
ATOM 4898 O O . GLN B 1 316 ? -15.57 -16.641 -20.75 1 98.19 316 GLN B O 1
ATOM 4903 N N . PHE B 1 317 ? -16.703 -17.047 -18.844 1 98.56 317 PHE B N 1
ATOM 4904 C CA . PHE B 1 317 ? -15.891 -18.188 -18.453 1 98.56 317 PHE B CA 1
ATOM 4905 C C . PHE B 1 317 ? -16.469 -19.5 -19 1 98.56 317 PHE B C 1
ATOM 4907 O O . PHE B 1 317 ? -15.906 -20.562 -18.797 1 98.56 317 PHE B O 1
ATOM 4914 N N . LYS B 1 318 ? -17.578 -19.453 -19.703 1 98.44 318 LYS B N 1
ATOM 4915 C CA . LYS B 1 318 ? -18.328 -20.625 -20.109 1 98.44 318 LYS B CA 1
ATOM 4916 C C . LYS B 1 318 ? -17.453 -21.609 -20.875 1 98.44 318 LYS B C 1
ATOM 4918 O O . LYS B 1 318 ? -17.406 -22.797 -20.562 1 98.44 318 LYS B O 1
ATOM 4923 N N . GLU B 1 319 ? -16.734 -21.141 -21.859 1 98.5 319 GLU B N 1
ATOM 4924 C CA . GLU B 1 319 ? -15.898 -22.016 -22.672 1 98.5 319 GLU B CA 1
ATOM 4925 C C . GLU B 1 319 ? -14.797 -22.656 -21.844 1 98.5 319 GLU B C 1
ATOM 4927 O O . GLU B 1 319 ? -14.445 -23.828 -22.062 1 98.5 319 GLU B O 1
ATOM 4932 N N . MET B 1 320 ? -14.203 -21.891 -20.938 1 98.38 320 MET B N 1
ATOM 4933 C CA . MET B 1 320 ? -13.172 -22.453 -20.062 1 98.38 320 MET B CA 1
ATOM 4934 C C . MET B 1 320 ? -13.734 -23.547 -19.172 1 98.38 320 MET B C 1
ATOM 4936 O O . MET B 1 320 ? -13.102 -24.594 -18.984 1 98.38 320 MET B O 1
ATOM 4940 N N . ILE B 1 321 ? -14.945 -23.297 -18.641 1 97.81 321 ILE B N 1
ATOM 4941 C CA . ILE B 1 321 ? -15.586 -24.266 -17.75 1 97.81 321 ILE B CA 1
ATOM 4942 C C . ILE B 1 321 ? -15.875 -25.562 -18.531 1 97.81 321 ILE B C 1
ATOM 4944 O O . ILE B 1 321 ? -15.656 -26.656 -18.016 1 97.81 321 ILE B O 1
ATOM 4948 N N . GLU B 1 322 ? -16.344 -25.391 -19.766 1 98.06 322 GLU B N 1
ATOM 4949 C CA . GLU B 1 322 ? -16.578 -26.562 -20.609 1 98.06 322 GLU B CA 1
ATOM 4950 C C . GLU B 1 322 ? -15.281 -27.297 -20.922 1 98.06 322 GLU B C 1
ATOM 4952 O O . GLU B 1 322 ? -15.242 -28.516 -20.922 1 98.06 322 GLU B O 1
ATOM 4957 N N . LEU B 1 323 ? -14.281 -26.516 -21.219 1 97.75 323 LEU B N 1
ATOM 4958 C CA . LEU B 1 323 ? -12.969 -27.094 -21.484 1 97.75 323 LEU B CA 1
ATOM 4959 C C . LEU B 1 323 ? -12.461 -27.891 -20.297 1 97.75 323 LEU B C 1
ATOM 4961 O O . LEU B 1 323 ? -11.938 -28.984 -20.453 1 97.75 323 LEU B O 1
ATOM 4965 N N . GLU B 1 324 ? -12.562 -27.312 -19.109 1 95.94 324 GLU B N 1
ATOM 4966 C CA . GLU B 1 324 ? -12.141 -27.984 -17.891 1 95.94 324 GLU B CA 1
ATOM 4967 C C . GLU B 1 324 ? -12.859 -29.328 -17.719 1 95.94 324 GLU B C 1
ATOM 4969 O O . GLU B 1 324 ? -12.242 -30.328 -17.344 1 95.94 324 GLU B O 1
ATOM 4974 N N . ALA B 1 325 ? -14.133 -29.359 -17.984 1 95.25 325 ALA B N 1
ATOM 4975 C CA . ALA B 1 325 ? -14.914 -30.594 -17.875 1 95.25 325 ALA B CA 1
ATOM 4976 C C . ALA B 1 325 ? -14.406 -31.656 -18.844 1 95.25 325 ALA B C 1
ATOM 4978 O O . ALA B 1 325 ? -14.406 -32.844 -18.516 1 95.25 325 ALA B O 1
ATOM 4979 N N . GLU B 1 326 ? -13.992 -31.219 -20 1 94.88 326 GLU B N 1
ATOM 4980 C CA . GLU B 1 326 ? -13.461 -32.125 -21 1 94.88 326 GLU B CA 1
ATOM 4981 C C . GLU B 1 326 ? -12.203 -32.844 -20.5 1 94.88 326 GLU B C 1
ATOM 4983 O O . GLU B 1 326 ? -12.016 -34.031 -20.734 1 94.88 326 GLU B O 1
ATOM 4988 N N . TYR B 1 327 ? -11.391 -32.125 -19.766 1 92.5 327 TYR B N 1
ATOM 4989 C CA . TYR B 1 327 ? -10.086 -32.656 -19.391 1 92.5 327 TYR B CA 1
ATOM 4990 C C . TYR B 1 327 ? -10.133 -33.25 -17.984 1 92.5 327 TYR B C 1
ATOM 4992 O O . TYR B 1 327 ? -9.234 -34.031 -17.594 1 92.5 327 TYR B O 1
ATOM 5000 N N . SER B 1 328 ? -11.07 -32.938 -17.172 1 86.12 328 SER B N 1
ATOM 5001 C CA . SER B 1 328 ? -11.211 -33.531 -15.844 1 86.12 328 SER B CA 1
ATOM 5002 C C . SER B 1 328 ? -11.727 -34.938 -15.914 1 86.12 328 SER B C 1
ATOM 5004 O O . SER B 1 328 ? -11.469 -35.75 -15.023 1 86.12 328 SER B O 1
ATOM 5006 N N . GLU B 1 329 ? -12.586 -35.312 -16.781 1 69.44 329 GLU B N 1
ATOM 5007 C CA . GLU B 1 329 ? -13.172 -36.625 -17 1 69.44 329 GLU B CA 1
ATOM 5008 C C . GLU B 1 329 ? -12.156 -37.562 -17.625 1 69.44 329 GLU B C 1
ATOM 5010 O O . GLU B 1 329 ? -12.266 -38.781 -17.469 1 69.44 329 GLU B O 1
ATOM 5015 N N . THR B 1 330 ? -11.25 -37 -18.266 1 49.88 330 THR B N 1
ATOM 5016 C CA . THR B 1 330 ? -10.273 -37.844 -18.922 1 49.88 330 THR B CA 1
ATOM 5017 C C . THR B 1 330 ? -9.227 -38.344 -17.922 1 49.88 330 THR B C 1
ATOM 5019 O O . THR B 1 330 ? -8.414 -39.219 -18.25 1 49.88 330 THR B O 1
ATOM 5022 N N . VAL B 1 331 ? -9.305 -37.875 -16.672 1 47.12 331 VAL B N 1
ATOM 5023 C CA . VAL B 1 331 ? -8.383 -38.438 -15.68 1 47.12 331 VAL B CA 1
ATOM 5024 C C . VAL B 1 331 ? -9.094 -39.5 -14.859 1 47.12 331 VAL B C 1
ATOM 5026 O O . VAL B 1 331 ? -10.25 -39.312 -14.453 1 47.12 331 VAL B O 1
#

Radius of gyration: 26.65 Å; Cα contacts (8 Å, |Δi|>4): 1251; chains: 2; bounding box: 54×86×66 Å

Organism: NCBI:txid702518

InterPro domains:
  IPR002220 DapA-like [PF00701] (11-318)
  IPR002220 DapA-like [PIRSF001365] (6-323)
  IPR002220 DapA-like [PR00146] (42-63)
  IPR002220 DapA-like [PR00146] (82-100)
  IPR002220 DapA-like [PR00146] (143-160)
  IPR002220 DapA-like [PTHR12128] (8-321)
  IPR002220 DapA-like [SM01130] (5-324)
  IPR013785 Aldolase-type TIM barrel [G3DSA:3.20.20.70] (5-320)

Foldseek 3Di:
DFFDDAFEAAAEDAFFADPVRHTDLVVVLVLLCVQQVPVVNRGHQYEALDQLNVVVLDDLVRQLVVLLSSCVSCVVVVNNRRAYEYEQEDQDLVSSLVSLASSVVSGHQEYEYEAAAPCLVVCVVDLVSVLVSLLSSLVSHPHAYEYEAACVRNVRDGDALVSVLSNLVRRLSHQEYEDDDPCLLVSLLVNVVSCVVPVVSQVVDPYHHAYEYAALLCALVCVVSPHRYYHYNLCSQFVQLSVLLVVLSPDPDDDPVSVVSNVVSSVLSNQLRVLDVVCRNQLSLLVCCVVPVTHNADRPPDGHDDPVSNVVSVVSNVSVNVSSVVRVVVD/DFFDDAFEAAAEDAFFADPVRHTDLVVVLVLLCVQQVPVVPRGHQYEALDQLNVVVLDDLVRQLVVLLSSCVSCVVVVNNRRAYEYEQEDQDLVSSLVSLASSVVSGHQEYEYEHAAPVLVVCVVDLVSVLVSLLSSLVSHPHAYEYEADCVRNVRDGDALVSVLSNLVRRLSHQEYEDDDPCLLVSLLVNVVSCVVPVVSQVVDPYHHAYEYAALLCALVCVVSPHRYYHYNLCSQFVQLSVLLVVLSPDPDDDPVSVVSNVVSSVLSNQLRVLDVVCRNQLSLLVCCVVPVTHNADRPPDGHDDPVSNVVSCVSNVVSNVSSVVRVVVD